Protein 2P4W (pdb70)

Nearest PDB structures (foldseek):
  2p4w-assembly1_A  TM=1.005E+00  e=2.803E-34  Pyrococcus furiosus
  2mlg-assembly1_A  TM=8.796E-01  e=6.933E-03  Fuselloviridae
  2cwe-assembly1_A  TM=3.730E-01  e=9.276E-04  Pyrococcus horikoshii OT3
  3r0a-assembly1_A  TM=5.874E-01  e=4.029E-02  Methanosarcina mazei
  4eju-assembly1_A  TM=4.516E-01  e=1.300E-02  Staphylococcus epidermidis RP62A

Secondary structure (DSSP, 8-state):
--HHHHHHHHHHHSHHHHHHHHHHHHS-EEHHHHHHHHT--HHHHHHHHHHHHHTTSEEEEE--BTTB---EEEEEPTTEEEEEEEETTEEEEEEEETTSSPP-HHHHHHHHHHSS-S-HHHHHHHHHHHHHHHHHHHHHHHHHHHHHHHHHHHHHHHHHHHHHHHHHH-HHHHHHHHHHHTTTS-HHHHHHHHTT-/--HHHHHHHHHTTSHHHHHHHHHHTTS-EEHHHHHHHHT--HHHHHHHHHHHHHTTSEEEEE---TTS---EEEEEPTTEEEEEEEETTEEEEEEEE--S----HHHHHHHHHHHS-S-HHHHHHHHHHHHHHHHHHHHHHHHHHHHHHHHHHHHHHHHHHHHHHHHHH-HHHHHHHHHHHTTTS-HHHHHHHHHHH-

Organism: Pyrococcus furiosus (strain ATCC 43587 / DSM 3638 / JCM 8422 / Vc1) (NCBI:txid186497)

CATH classification: 1.10.10.10 (+1 more: 6.10.250.680)

Radius of gyration: 24.75 Å; Cα contacts (8 Å, |Δi|>4): 502; chains: 2; bounding box: 74×46×79 Å

B-factor: mean 32.38, std 5.36, range [16.73, 78.31]

Foldseek 3Di:
DDPLLVLVCVLCVDPLLVVVQVVLVVPKAFQVRSCVVVVPDSVVSVVNVVSCVVSVFKDKDWDDDPPDDGTIIMHTPAQWDKDFDDDVVDTDMDIDGDVVDDQDVLNVVLVDLVPDPDDPVVSVVVNVVSVVVVVVVVVVVVVVVVVVVVVVVVVLVVCQVCLPVCCPPPVPVSVVVLVVPCVPPDVVSSVVSVVVD/DDPLLVLVCVLCVDVLLVVVQVVLVVHKAFLVRSCVVVVDDSVVSVVNLVSCVVNVQKDKDWDDDPPDDTTIIMHGPQQWDKDFDDDVQDTGMDIDGDPRDDDDPLNVVLVVLVPDPPDPVVSVVVNVVSVVVVVVVVVVVVVVVVVVVVVVVVVLRCCLVCLAVCLPPPVPVSVVVLVVPCVPPPVVSSSRRVVPRD

Structure (mmCIF, N/CA/C/O backbone):
data_2P4W
#
_entry.id   2P4W
#
_cell.length_a   52.389
_cell.length_b   82.854
_cell.length_c   114.492
_cell.angle_alpha   90.00
_cell.angle_beta   90.00
_cell.angle_gamma   90.00
#
_symmetry.space_group_name_H-M   'P 21 21 2'
#
loop_
_entity.id
_entity.type
_entity.pdbx_description
1 polymer 'Transcriptional regulatory protein arsR family'
2 non-polymer 'SULFATE ION'
3 water water
#
loop_
_atom_site.group_PDB
_atom_site.id
_atom_site.type_symbol
_atom_site.label_atom_id
_atom_site.label_alt_id
_atom_site.label_comp_id
_atom_site.label_asym_id
_atom_site.label_entity_id
_atom_site.label_seq_id
_atom_site.pdbx_PDB_ins_code
_atom_site.Cartn_x
_atom_site.Cartn_y
_atom_site.Cartn_z
_atom_site.occupancy
_atom_site.B_iso_or_equiv
_atom_site.auth_seq_id
_atom_site.auth_comp_id
_atom_site.auth_asym_id
_atom_site.auth_atom_id
_atom_site.pdbx_PDB_model_num
ATOM 1 N N . MET A 1 1 ? 0.740 29.542 16.695 1.00 35.09 1 MET A N 1
ATOM 2 C CA . MET A 1 1 ? 0.200 29.212 18.052 1.00 35.88 1 MET A CA 1
ATOM 3 C C . MET A 1 1 ? -1.321 29.150 18.004 1.00 35.08 1 MET A C 1
ATOM 4 O O . MET A 1 1 ? -1.941 29.913 17.260 1.00 35.25 1 MET A O 1
ATOM 9 N N . GLY A 1 2 ? -1.927 28.264 18.790 1.00 34.23 2 GLY A N 1
ATOM 10 C CA . GLY A 1 2 ? -3.373 28.167 18.787 1.00 34.12 2 GLY A CA 1
ATOM 11 C C . GLY A 1 2 ? -4.082 29.422 19.315 1.00 34.60 2 GLY A C 1
ATOM 12 O O . GLY A 1 2 ? -3.608 30.114 20.208 1.00 34.95 2 GLY A O 1
ATOM 13 N N . GLU A 1 3 ? -5.225 29.713 18.719 1.00 34.59 3 GLU A N 1
ATOM 14 C CA . GLU A 1 3 ? -6.312 30.486 19.329 1.00 34.34 3 GLU A CA 1
ATOM 15 C C . GLU A 1 3 ? -6.504 30.300 20.853 1.00 33.08 3 GLU A C 1
ATOM 16 O O . GLU A 1 3 ? -6.346 31.223 21.658 1.00 32.61 3 GLU A O 1
ATOM 22 N N . GLU A 1 4 ? -6.891 29.077 21.192 1.00 32.06 4 GLU A N 1
ATOM 23 C CA . GLU A 1 4 ? -7.244 28.630 22.512 1.00 31.27 4 GLU A CA 1
ATOM 24 C C . GLU A 1 4 ? -6.057 28.752 23.457 1.00 29.29 4 GLU A C 1
ATOM 25 O O . GLU A 1 4 ? -6.200 29.313 24.523 1.00 29.92 4 GLU A O 1
ATOM 31 N N . LEU A 1 5 ? -4.884 28.264 23.081 1.00 27.99 5 LEU A N 1
ATOM 32 C CA . LEU A 1 5 ? -3.729 28.338 23.992 1.00 27.01 5 LEU A CA 1
ATOM 33 C C . LEU A 1 5 ? -3.496 29.747 24.370 1.00 27.42 5 LEU A C 1
ATOM 34 O O . LEU A 1 5 ? -3.275 30.106 25.531 1.00 27.47 5 LEU A O 1
ATOM 39 N N . ASN A 1 6 ? -3.527 30.567 23.347 1.00 28.22 6 ASN A N 1
ATOM 40 C CA . ASN A 1 6 ? -3.291 31.949 23.531 1.00 28.90 6 ASN A CA 1
ATOM 41 C C . ASN A 1 6 ? -4.258 32.676 24.435 1.00 29.24 6 ASN A C 1
ATOM 42 O O . ASN A 1 6 ? -3.818 33.370 25.315 1.00 29.41 6 ASN A O 1
ATOM 47 N N . ARG A 1 7 ? -5.563 32.526 24.239 1.00 30.19 7 ARG A N 1
ATOM 48 C CA . ARG A 1 7 ? -6.516 33.156 25.171 1.00 31.99 7 ARG A CA 1
ATOM 49 C C . ARG A 1 7 ? -6.262 32.636 26.577 1.00 31.19 7 ARG A C 1
ATOM 50 O O . ARG A 1 7 ? -6.080 33.420 27.520 1.00 31.03 7 ARG A O 1
ATOM 58 N N . LEU A 1 8 ? -6.189 31.308 26.678 1.00 31.15 8 LEU A N 1
ATOM 59 C CA . LEU A 1 8 ? -6.002 30.607 27.936 1.00 31.21 8 LEU A CA 1
ATOM 60 C C . LEU A 1 8 ? -4.876 31.137 28.743 1.00 30.61 8 LEU A C 1
ATOM 61 O O . LEU A 1 8 ? -5.072 31.467 29.882 1.00 32.91 8 LEU A O 1
ATOM 66 N N . LEU A 1 9 ? -3.702 31.252 28.181 1.00 29.54 9 LEU A N 1
ATOM 67 C CA . LEU A 1 9 ? -2.623 31.726 29.002 1.00 29.18 9 LEU A CA 1
ATOM 68 C C . LEU A 1 9 ? -2.702 33.221 29.339 1.00 30.65 9 LEU A C 1
ATOM 69 O O . LEU A 1 9 ? -2.062 33.691 30.312 1.00 31.00 9 LEU A O 1
ATOM 74 N N . ASP A 1 10 ? -3.470 33.993 28.573 1.00 30.97 10 ASP A N 1
ATOM 75 C CA . ASP A 1 10 ? -3.655 35.385 28.941 1.00 31.84 10 ASP A CA 1
ATOM 76 C C . ASP A 1 10 ? -4.573 35.368 30.164 1.00 31.65 10 ASP A C 1
ATOM 77 O O . ASP A 1 10 ? -4.350 36.075 31.159 1.00 30.65 10 ASP A O 1
ATOM 82 N N . VAL A 1 11 ? -5.589 34.510 30.112 1.00 31.71 11 VAL A N 1
ATOM 83 C CA . VAL A 1 11 ? -6.505 34.446 31.221 1.00 31.36 11 VAL A CA 1
ATOM 84 C C . VAL A 1 11 ? -5.734 34.005 32.480 1.00 31.48 11 VAL A C 1
ATOM 85 O O . VAL A 1 11 ? -5.820 34.614 33.521 1.00 31.80 11 VAL A O 1
ATOM 89 N N . LEU A 1 12 ? -4.928 32.981 32.379 1.00 30.81 12 LEU A N 1
ATOM 90 C CA . LEU A 1 12 ? -4.249 32.530 33.563 1.00 30.82 12 LEU A CA 1
ATOM 91 C C . LEU A 1 12 ? -3.028 33.360 33.969 1.00 30.74 12 LEU A C 1
ATOM 92 O O . LEU A 1 12 ? -2.391 33.047 34.973 1.00 30.14 12 LEU A O 1
ATOM 97 N N . GLY A 1 13 ? -2.625 34.332 33.152 1.00 30.50 13 GLY A N 1
ATOM 98 C CA . GLY A 1 13 ? -1.358 35.054 33.397 1.00 30.52 13 GLY A CA 1
ATOM 99 C C . GLY A 1 13 ? -1.516 36.155 34.440 1.00 31.15 13 GLY A C 1
ATOM 100 O O . GLY A 1 13 ? -0.536 36.665 34.995 1.00 31.02 13 GLY A O 1
ATOM 101 N N . ASN A 1 14 ? -2.770 36.523 34.689 1.00 31.98 14 ASN A N 1
ATOM 102 C CA . ASN A 1 14 ? -3.145 37.452 35.724 1.00 32.04 14 ASN A CA 1
ATOM 103 C C . ASN A 1 14 ? -3.238 36.740 37.086 1.00 32.53 14 ASN A C 1
ATOM 104 O O . ASN A 1 14 ? -4.076 35.821 37.276 1.00 32.56 14 ASN A O 1
ATOM 109 N N . GLU A 1 15 ? -2.373 37.182 38.015 1.00 32.50 15 GLU A N 1
ATOM 110 C CA . GLU A 1 15 ? -2.206 36.549 39.315 1.00 33.49 15 GLU A CA 1
ATOM 111 C C . GLU A 1 15 ? -3.545 36.474 40.051 1.00 32.99 15 GLU A C 1
ATOM 112 O O . GLU A 1 15 ? -3.866 35.441 40.688 1.00 34.21 15 GLU A O 1
ATOM 118 N N . THR A 1 16 ? -4.361 37.505 39.935 1.00 31.37 16 THR A N 1
ATOM 119 C CA . THR A 1 16 ? -5.615 37.456 40.654 1.00 31.02 16 THR A CA 1
ATOM 120 C C . THR A 1 16 ? -6.524 36.427 40.067 1.00 31.96 16 THR A C 1
ATOM 121 O O . THR A 1 16 ? -7.280 35.792 40.823 1.00 32.55 16 THR A O 1
ATOM 125 N N . ARG A 1 17 ? -6.467 36.230 38.747 1.00 32.15 17 ARG A N 1
ATOM 126 C CA . ARG A 1 17 ? -7.353 35.211 38.178 1.00 32.50 17 ARG A CA 1
ATOM 127 C C . ARG A 1 17 ? -6.863 33.864 38.666 1.00 33.20 17 ARG A C 1
ATOM 128 O O . ARG A 1 17 ? -7.667 33.038 39.107 1.00 34.05 17 ARG A O 1
ATOM 136 N N . ARG A 1 18 ? -5.546 33.659 38.620 1.00 33.68 18 ARG A N 1
ATOM 137 C CA . ARG A 1 18 ? -5.009 32.389 39.060 1.00 33.85 18 ARG A CA 1
ATOM 138 C C . ARG A 1 18 ? -5.477 32.233 40.493 1.00 34.02 18 ARG A C 1
ATOM 139 O O . ARG A 1 18 ? -6.074 31.224 40.831 1.00 35.01 18 ARG A O 1
ATOM 147 N N . ARG A 1 19 ? -5.202 33.198 41.361 1.00 33.33 19 ARG A N 1
ATOM 148 C CA . ARG A 1 19 ? -5.552 32.950 42.754 1.00 33.27 19 ARG A CA 1
ATOM 149 C C . ARG A 1 19 ? -7.014 32.542 42.897 1.00 32.93 19 ARG A C 1
ATOM 150 O O . ARG A 1 19 ? -7.327 31.660 43.695 1.00 33.91 19 ARG A O 1
ATOM 158 N N . ILE A 1 20 ? -7.894 33.114 42.082 1.00 32.31 20 ILE A N 1
ATOM 159 C CA . ILE A 1 20 ? -9.312 32.843 42.204 1.00 32.08 20 ILE A CA 1
ATOM 160 C C . ILE A 1 20 ? -9.514 31.385 41.838 1.00 33.04 20 ILE A C 1
ATOM 161 O O . ILE A 1 20 ? -10.315 30.678 42.497 1.00 34.50 20 ILE A O 1
ATOM 166 N N . LEU A 1 21 ? -8.813 30.923 40.810 1.00 32.62 21 LEU A N 1
ATOM 167 C CA . LEU A 1 21 ? -8.956 29.511 40.433 1.00 32.93 21 LEU A CA 1
ATOM 168 C C . LEU A 1 21 ? -8.464 28.567 41.502 1.00 32.78 21 LEU A C 1
ATOM 169 O O . LEU A 1 21 ? -9.080 27.534 41.716 1.00 33.28 21 LEU A O 1
ATOM 174 N N . PHE A 1 22 ? -7.368 28.877 42.184 1.00 32.73 22 PHE A N 1
ATOM 175 C CA . PHE A 1 22 ? -6.953 27.968 43.259 1.00 31.96 22 PHE A CA 1
ATOM 176 C C . PHE A 1 22 ? -8.078 27.780 44.314 1.00 31.98 22 PHE A C 1
ATOM 177 O O . PHE A 1 22 ? -8.413 26.664 44.684 1.00 32.34 22 PHE A O 1
ATOM 185 N N . LEU A 1 23 ? -8.634 28.889 44.788 1.00 31.55 23 LEU A N 1
ATOM 186 C CA . LEU A 1 23 ? -9.669 28.870 45.790 1.00 31.23 23 LEU A CA 1
ATOM 187 C C . LEU A 1 23 ? -10.878 28.031 45.399 1.00 30.89 23 LEU A C 1
ATOM 188 O O . LEU A 1 23 ? -11.327 27.201 46.192 1.00 31.40 23 LEU A O 1
ATOM 193 N N . LEU A 1 24 ? -11.408 28.253 44.195 1.00 30.17 24 LEU A N 1
ATOM 194 C CA . LEU A 1 24 ? -12.517 27.434 43.636 1.00 29.62 24 LEU A CA 1
ATOM 195 C C . LEU A 1 24 ? -12.271 25.886 43.663 1.00 29.38 24 LEU A C 1
ATOM 196 O O . LEU A 1 24 ? -13.227 25.085 43.693 1.00 29.03 24 LEU A O 1
ATOM 201 N N . THR A 1 25 ? -10.989 25.515 43.680 1.00 28.92 25 THR A N 1
ATOM 202 C CA . THR A 1 25 ? -10.472 24.144 43.815 1.00 29.74 25 THR A CA 1
ATOM 203 C C . THR A 1 25 ? -10.902 23.532 45.142 1.00 30.67 25 THR A C 1
ATOM 204 O O . THR A 1 25 ? -11.156 22.318 45.235 1.00 30.83 25 THR A O 1
ATOM 208 N N . LYS A 1 26 ? -10.999 24.383 46.172 1.00 30.89 26 LYS A N 1
ATOM 209 C CA . LYS A 1 26 ? -11.274 23.921 47.529 1.00 31.13 26 LYS A CA 1
ATOM 210 C C . LYS A 1 26 ? -12.767 23.747 47.723 1.00 30.63 26 LYS A C 1
ATOM 211 O O . LYS A 1 26 ? -13.216 22.746 48.290 1.00 29.97 26 LYS A O 1
ATOM 217 N N . ARG A 1 27 ? -13.518 24.722 47.211 1.00 29.96 27 ARG A N 1
ATOM 218 C CA . ARG A 1 27 ? -14.961 24.799 47.393 1.00 29.76 27 ARG A CA 1
ATOM 219 C C . ARG A 1 27 ? -15.537 25.951 46.574 1.00 29.66 27 ARG A C 1
ATOM 220 O O . ARG A 1 27 ? -14.809 26.810 46.128 1.00 30.68 27 ARG A O 1
ATOM 228 N N . PRO A 1 28 ? -16.847 25.972 46.363 1.00 29.21 28 PRO A N 1
ATOM 229 C CA . PRO A 1 28 ? -17.375 27.125 45.644 1.00 29.19 28 PRO A CA 1
ATOM 230 C C . PRO A 1 28 ? -17.349 28.364 46.539 1.00 28.99 28 PRO A C 1
ATOM 231 O O . PRO A 1 28 ? -17.487 28.231 47.735 1.00 30.12 28 PRO A O 1
ATOM 235 N N . TYR A 1 29 ? -17.150 29.547 45.974 1.00 28.38 29 TYR A N 1
ATOM 236 C CA . TYR A 1 29 ? -17.122 30.775 46.758 1.00 28.53 29 TYR A CA 1
ATOM 237 C C . TYR A 1 29 ? -18.185 31.720 46.278 1.00 29.16 29 TYR A C 1
ATOM 238 O O . TYR A 1 29 ? -18.518 31.683 45.102 1.00 30.02 29 TYR A O 1
ATOM 247 N N . PHE A 1 30 ? -18.714 32.536 47.191 1.00 29.11 30 PHE A N 1
ATOM 248 C CA . PHE A 1 30 ? -19.536 33.708 46.867 1.00 29.74 30 PHE A CA 1
ATOM 249 C C . PHE A 1 30 ? -18.508 34.819 46.684 1.00 30.46 30 PHE A C 1
ATOM 250 O O . PHE A 1 30 ? -17.405 34.721 47.210 1.00 31.61 30 PHE A O 1
ATOM 258 N N . VAL A 1 31 ? -18.846 35.860 45.941 1.00 30.66 31 VAL A N 1
ATOM 259 C CA . VAL A 1 31 ? -17.928 36.961 45.664 1.00 30.97 31 VAL A CA 1
ATOM 260 C C . VAL A 1 31 ? -17.310 37.653 46.882 1.00 31.27 31 VAL A C 1
ATOM 261 O O . VAL A 1 31 ? -16.106 37.944 46.873 1.00 31.23 31 VAL A O 1
ATOM 265 N N . SER A 1 32 ? -18.126 37.977 47.897 1.00 31.36 32 SER A N 1
ATOM 266 C CA . SER A 1 32 ? -17.578 38.623 49.082 1.00 31.28 32 SER A CA 1
ATOM 267 C C . SER A 1 32 ? -16.468 37.772 49.713 1.00 31.23 32 SER A C 1
ATOM 268 O O . SER A 1 32 ? -15.422 38.300 50.062 1.00 30.91 32 SER A O 1
ATOM 271 N N . GLU A 1 33 ? -16.700 36.464 49.841 1.00 31.03 33 GLU A N 1
ATOM 272 C CA . GLU A 1 33 ? -15.688 35.541 50.367 1.00 31.51 33 GLU A CA 1
ATOM 273 C C . GLU A 1 33 ? -14.328 35.698 49.642 1.00 31.39 33 GLU A C 1
ATOM 274 O O . GLU A 1 33 ? -13.292 35.856 50.290 1.00 31.96 33 GLU A O 1
ATOM 280 N N . LEU A 1 34 ? -14.337 35.682 48.313 1.00 31.29 34 LEU A N 1
ATOM 281 C CA . LEU A 1 34 ? -13.122 35.884 47.498 1.00 31.45 34 LEU A CA 1
ATOM 282 C C . LEU A 1 34 ? -12.486 37.246 47.729 1.00 31.81 34 LEU A C 1
ATOM 283 O O . LEU A 1 34 ? -11.265 37.380 47.917 1.00 32.17 34 LEU A O 1
ATOM 288 N N . SER A 1 35 ? -13.310 38.280 47.705 1.00 32.09 35 SER A N 1
ATOM 289 C CA . SER A 1 35 ? -12.777 39.615 47.917 1.00 32.58 35 SER A CA 1
ATOM 290 C C . SER A 1 35 ? -11.925 39.679 49.207 1.00 33.06 35 SER A C 1
ATOM 291 O O . SER A 1 35 ? -10.797 40.166 49.179 1.00 33.08 35 SER A O 1
ATOM 294 N N . ARG A 1 36 ? -12.494 39.164 50.305 1.00 33.07 36 ARG A N 1
ATOM 295 C CA . ARG A 1 36 ? -11.937 39.242 51.639 1.00 33.85 36 ARG A CA 1
ATOM 296 C C . ARG A 1 36 ? -10.666 38.428 51.692 1.00 33.30 36 ARG A C 1
ATOM 297 O O . ARG A 1 36 ? -9.617 38.961 51.986 1.00 32.89 36 ARG A O 1
ATOM 305 N N . GLU A 1 37 ? -10.766 37.140 51.381 1.00 33.68 37 GLU A N 1
ATOM 306 C CA . GLU A 1 37 ? -9.598 36.264 51.396 1.00 34.21 37 GLU A CA 1
ATOM 307 C C . GLU A 1 37 ? -8.435 36.716 50.520 1.00 33.32 37 GLU A C 1
ATOM 308 O O . GLU A 1 37 ? -7.275 36.556 50.923 1.00 32.36 37 GLU A O 1
ATOM 314 N N . LEU A 1 38 ? -8.734 37.270 49.343 1.00 32.77 38 LEU A N 1
ATOM 315 C CA . LEU A 1 38 ? -7.696 37.830 48.481 1.00 32.77 38 LEU A CA 1
ATOM 316 C C . LEU A 1 38 ? -7.454 39.304 48.758 1.00 33.33 38 LEU A C 1
ATOM 317 O O . LEU A 1 38 ? -6.472 39.860 48.266 1.00 34.15 38 LEU A O 1
ATOM 322 N N . GLY A 1 39 ? -8.332 39.942 49.534 1.00 33.18 39 GLY A N 1
ATOM 323 C CA . GLY A 1 39 ? -8.275 41.400 49.750 1.00 33.14 39 GLY A CA 1
ATOM 324 C C . GLY A 1 39 ? -8.121 42.185 48.455 1.00 33.38 39 GLY A C 1
ATOM 325 O O . GLY A 1 39 ? -7.139 42.936 48.286 1.00 33.52 39 GLY A O 1
ATOM 326 N N . VAL A 1 40 ? -9.066 42.005 47.524 1.00 33.11 40 VAL A N 1
ATOM 327 C CA . VAL A 1 40 ? -8.966 42.690 46.225 1.00 32.98 40 VAL A CA 1
ATOM 328 C C . VAL A 1 40 ? -10.073 43.726 45.965 1.00 32.85 40 VAL A C 1
ATOM 329 O O . VAL A 1 40 ? -9.808 44.872 45.580 1.00 33.25 40 VAL A O 1
ATOM 333 N N . GLY A 1 41 ? -11.311 43.358 46.232 1.00 32.65 41 GLY A N 1
ATOM 334 C CA . GLY A 1 41 ? -12.387 44.337 46.087 1.00 31.64 41 GLY A CA 1
ATOM 335 C C . GLY A 1 41 ? -13.354 43.705 45.146 1.00 31.47 41 GLY A C 1
ATOM 336 O O . GLY A 1 41 ? -12.961 43.127 44.126 1.00 31.41 41 GLY A O 1
ATOM 337 N N . GLN A 1 42 ? -14.608 43.750 45.534 1.00 31.19 42 GLN A N 1
ATOM 338 C CA . GLN A 1 42 ? -15.659 43.108 44.796 1.00 32.11 42 GLN A CA 1
ATOM 339 C C . GLN A 1 42 ? -15.817 43.604 43.336 1.00 32.39 42 GLN A C 1
ATOM 340 O O . GLN A 1 42 ? -16.316 42.886 42.469 1.00 32.90 42 GLN A O 1
ATOM 346 N N . LYS A 1 43 ? -15.347 44.809 43.071 1.00 32.13 43 LYS A N 1
ATOM 347 C CA . LYS A 1 43 ? -15.323 45.371 41.731 1.00 32.69 43 LYS A CA 1
ATOM 348 C C . LYS A 1 43 ? -14.470 44.509 40.785 1.00 32.70 43 LYS A C 1
ATOM 349 O O . LYS A 1 43 ? -14.946 43.969 39.789 1.00 32.76 43 LYS A O 1
ATOM 355 N N . ALA A 1 44 ? -13.206 44.371 41.150 1.00 32.33 44 ALA A N 1
ATOM 356 C CA . ALA A 1 44 ? -12.228 43.674 40.373 1.00 31.92 44 ALA A CA 1
ATOM 357 C C . ALA A 1 44 ? -12.542 42.184 40.302 1.00 32.37 44 ALA A C 1
ATOM 358 O O . ALA A 1 44 ? -12.409 41.556 39.239 1.00 32.68 44 ALA A O 1
ATOM 360 N N . VAL A 1 45 ? -12.971 41.617 41.426 1.00 32.16 45 VAL A N 1
ATOM 361 C CA . VAL A 1 45 ? -13.222 40.181 41.485 1.00 31.37 45 VAL A CA 1
ATOM 362 C C . VAL A 1 45 ? -14.308 39.829 40.479 1.00 31.21 45 VAL A C 1
ATOM 363 O O . VAL A 1 45 ? -14.063 39.040 39.559 1.00 30.98 45 VAL A O 1
ATOM 367 N N . LEU A 1 46 ? -15.474 40.455 40.614 1.00 31.02 46 LEU A N 1
ATOM 368 C CA . LEU A 1 46 ? -16.573 40.197 39.690 1.00 31.32 46 LEU A CA 1
ATOM 369 C C . LEU A 1 46 ? -16.145 40.303 38.227 1.00 31.32 46 LEU A C 1
ATOM 370 O O . LEU A 1 46 ? -16.665 39.583 37.380 1.00 31.57 46 LEU A O 1
ATOM 375 N N . GLU A 1 47 ? -15.182 41.177 37.953 1.00 31.11 47 GLU A N 1
ATOM 376 C CA . GLU A 1 47 ? -14.629 41.348 36.610 1.00 31.44 47 GLU A CA 1
ATOM 377 C C . GLU A 1 47 ? -13.700 40.199 36.210 1.00 31.33 47 GLU A C 1
ATOM 378 O O . GLU A 1 47 ? -13.771 39.735 35.093 1.00 32.25 47 GLU A O 1
ATOM 384 N N . HIS A 1 48 ? -12.823 39.743 37.103 1.00 30.96 48 HIS A N 1
ATOM 385 C CA . HIS A 1 48 ? -11.987 38.569 36.830 1.00 30.73 48 HIS A CA 1
ATOM 386 C C . HIS A 1 48 ? -12.856 37.323 36.601 1.00 31.12 48 HIS A C 1
ATOM 387 O O . HIS A 1 48 ? -12.763 36.669 35.590 1.00 31.04 48 HIS A O 1
ATOM 394 N N . LEU A 1 49 ? -13.714 37.025 37.564 1.00 32.34 49 LEU A N 1
ATOM 395 C CA . LEU A 1 49 ? -14.794 36.048 37.429 1.00 32.50 49 LEU A CA 1
ATOM 396 C C . LEU A 1 49 ? -15.576 36.100 36.100 1.00 31.90 49 LEU A C 1
ATOM 397 O O . LEU A 1 49 ? -15.990 35.100 35.546 1.00 31.32 49 LEU A O 1
ATOM 402 N N . ARG A 1 50 ? -15.794 37.294 35.602 1.00 31.57 50 ARG A N 1
ATOM 403 C CA . ARG A 1 50 ? -16.414 37.422 34.319 1.00 31.73 50 ARG A CA 1
ATOM 404 C C . ARG A 1 50 ? -15.476 36.864 33.281 1.00 31.47 50 ARG A C 1
ATOM 405 O O . ARG A 1 50 ? -15.879 36.099 32.399 1.00 32.51 50 ARG A O 1
ATOM 413 N N . ILE A 1 51 ? -14.204 37.234 33.366 1.00 31.12 51 ILE A N 1
ATOM 414 C CA . ILE A 1 51 ? -13.278 36.845 32.322 1.00 29.86 51 ILE A CA 1
ATOM 415 C C . ILE A 1 51 ? -13.153 35.346 32.245 1.00 30.91 51 ILE A C 1
ATOM 416 O O . ILE A 1 51 ? -13.060 34.810 31.152 1.00 31.91 51 ILE A O 1
ATOM 421 N N . LEU A 1 52 ? -13.198 34.681 33.405 1.00 32.07 52 LEU A N 1
ATOM 422 C CA . LEU A 1 52 ? -13.026 33.210 33.542 1.00 32.16 52 LEU A CA 1
ATOM 423 C C . LEU A 1 52 ? -14.254 32.441 33.068 1.00 32.10 52 LEU A C 1
ATOM 424 O O . LEU A 1 52 ? -14.153 31.292 32.597 1.00 32.38 52 LEU A O 1
ATOM 429 N N . GLU A 1 53 ? -15.426 33.046 33.254 1.00 30.73 53 GLU A N 1
ATOM 430 C CA . GLU A 1 53 ? -16.663 32.430 32.781 1.00 31.71 53 GLU A CA 1
ATOM 431 C C . GLU A 1 53 ? -16.649 32.444 31.274 1.00 31.02 53 GLU A C 1
ATOM 432 O O . GLU A 1 53 ? -17.107 31.505 30.633 1.00 30.31 53 GLU A O 1
ATOM 438 N N . GLU A 1 54 ? -16.105 33.519 30.712 1.00 31.39 54 GLU A N 1
ATOM 439 C CA . GLU A 1 54 ? -16.065 33.681 29.262 1.00 31.83 54 GLU A CA 1
ATOM 440 C C . GLU A 1 54 ? -15.052 32.784 28.595 1.00 30.66 54 GLU A C 1
ATOM 441 O O . GLU A 1 54 ? -15.230 32.389 27.451 1.00 30.99 54 GLU A O 1
ATOM 447 N N . ALA A 1 55 ? -13.955 32.528 29.285 1.00 29.85 55 ALA A N 1
ATOM 448 C CA . ALA A 1 55 ? -13.003 31.538 28.831 1.00 29.26 55 ALA A CA 1
ATOM 449 C C . ALA A 1 55 ? -13.443 30.121 29.216 1.00 28.97 55 ALA A C 1
ATOM 450 O O . ALA A 1 55 ? -12.657 29.205 29.137 1.00 29.53 55 ALA A O 1
ATOM 452 N N . GLY A 1 56 ? -14.687 29.944 29.651 1.00 28.73 56 GLY A N 1
ATOM 453 C CA . GLY A 1 56 ? -15.238 28.600 29.849 1.00 28.20 56 GLY A CA 1
ATOM 454 C C . GLY A 1 56 ? -14.667 27.816 31.034 1.00 28.35 56 GLY A C 1
ATOM 455 O O . GLY A 1 56 ? -14.810 26.591 31.109 1.00 28.97 56 GLY A O 1
ATOM 456 N N . LEU A 1 57 ? -14.028 28.509 31.976 1.00 28.05 57 LEU A N 1
ATOM 457 C CA . LEU A 1 57 ? -13.329 27.823 33.058 1.00 26.79 57 LEU A CA 1
ATOM 458 C C . LEU A 1 57 ? -14.158 27.664 34.284 1.00 27.75 57 LEU A C 1
ATOM 459 O O . LEU A 1 57 ? -14.002 26.709 35.010 1.00 29.73 57 LEU A O 1
ATOM 464 N N . ILE A 1 58 ? -15.034 28.612 34.559 1.00 28.43 58 ILE A N 1
ATOM 465 C CA . ILE A 1 58 ? -15.838 28.505 35.742 1.00 28.34 58 ILE A CA 1
ATOM 466 C C . ILE A 1 58 ? -17.313 28.606 35.372 1.00 29.35 58 ILE A C 1
ATOM 467 O O . ILE A 1 58 ? -17.651 29.008 34.249 1.00 29.32 58 ILE A O 1
ATOM 472 N N . GLU A 1 59 ? -18.184 28.231 36.308 1.00 29.29 59 GLU A N 1
ATOM 473 C CA . GLU A 1 59 ? -19.608 28.556 36.168 1.00 29.96 59 GLU A CA 1
ATOM 474 C C . GLU A 1 59 ? -20.207 29.187 37.460 1.00 29.27 59 GLU A C 1
ATOM 475 O O . GLU A 1 59 ? -19.588 29.168 38.500 1.00 29.13 59 GLU A O 1
ATOM 481 N N . SER A 1 60 ? -21.402 29.764 37.367 1.00 29.71 60 SER A N 1
ATOM 482 C CA . SER A 1 60 ? -22.055 30.389 38.516 1.00 29.50 60 SER A CA 1
ATOM 483 C C . SER A 1 60 ? -23.399 29.749 38.655 1.00 29.60 60 SER A C 1
ATOM 484 O O . SER A 1 60 ? -23.979 29.340 37.681 1.00 30.70 60 SER A O 1
ATOM 487 N N . ARG A 1 61 ? -23.864 29.598 39.880 1.00 29.87 61 ARG A N 1
ATOM 488 C CA . ARG A 1 61 ? -25.233 29.154 40.154 1.00 30.03 61 ARG A CA 1
ATOM 489 C C . ARG A 1 61 ? -25.859 30.167 41.102 1.00 29.42 61 ARG A C 1
ATOM 490 O O . ARG A 1 61 ? -25.151 30.847 41.842 1.00 28.64 61 ARG A O 1
ATOM 498 N N . VAL A 1 62 ? -27.186 30.284 41.051 1.00 29.51 62 VAL A N 1
ATOM 499 C CA . VAL A 1 62 ? -27.893 31.166 41.958 1.00 29.61 62 VAL A CA 1
ATOM 500 C C . VAL A 1 62 ? -28.558 30.315 43.030 1.00 29.66 62 VAL A C 1
ATOM 501 O O . VAL A 1 62 ? -29.219 29.337 42.711 1.00 29.47 62 VAL A O 1
ATOM 505 N N . GLU A 1 63 ? -28.340 30.658 44.297 1.00 29.99 63 GLU A N 1
ATOM 506 C CA . GLU A 1 63 ? -29.083 30.033 45.397 1.00 30.49 63 GLU A CA 1
ATOM 507 C C . GLU A 1 63 ? -29.876 31.148 46.034 1.00 30.73 63 GLU A C 1
ATOM 508 O O . GLU A 1 63 ? -29.272 32.104 46.504 1.00 31.38 63 GLU A O 1
ATOM 514 N N . LYS A 1 64 ? -31.205 31.054 46.008 1.00 30.73 64 LYS A N 1
ATOM 515 C CA . LYS A 1 64 ? -32.072 32.021 46.698 1.00 31.13 64 LYS A CA 1
ATOM 516 C C . LYS A 1 64 ? -32.499 31.447 48.043 1.00 31.16 64 LYS A C 1
ATOM 517 O O . LYS A 1 64 ? -32.422 30.245 48.259 1.00 31.35 64 LYS A O 1
ATOM 523 N N . ILE A 1 65 ? -32.947 32.313 48.943 1.00 31.22 65 ILE A N 1
ATOM 524 C CA . ILE A 1 65 ? -33.675 31.888 50.150 1.00 31.31 65 ILE A CA 1
ATOM 525 C C . ILE A 1 65 ? -34.629 32.996 50.629 1.00 31.17 65 ILE A C 1
ATOM 526 O O . ILE A 1 65 ? -34.208 34.135 50.803 1.00 31.09 65 ILE A O 1
ATOM 531 N N . PRO A 1 66 ? -35.923 32.673 50.803 1.00 31.21 66 PRO A N 1
ATOM 532 C CA . PRO A 1 66 ? -36.903 33.739 51.066 1.00 31.66 66 PRO A CA 1
ATOM 533 C C . PRO A 1 66 ? -36.358 35.031 51.734 1.00 31.96 66 PRO A C 1
ATOM 534 O O . PRO A 1 66 ? -35.422 34.977 52.553 1.00 31.78 66 PRO A O 1
ATOM 538 N N . ARG A 1 67 ? -36.946 36.178 51.361 1.00 32.33 67 ARG A N 1
ATOM 539 C CA . ARG A 1 67 ? -36.659 37.489 51.995 1.00 32.20 67 ARG A CA 1
ATOM 540 C C . ARG A 1 67 ? -35.207 37.961 51.790 1.00 32.05 67 ARG A C 1
ATOM 541 O O . ARG A 1 67 ? -34.767 38.946 52.393 1.00 32.32 67 ARG A O 1
ATOM 549 N N . GLY A 1 68 ? -34.477 37.256 50.938 1.00 31.63 68 GLY A N 1
ATOM 550 C CA . GLY A 1 68 ? -33.069 37.565 50.678 1.00 31.74 68 GLY A CA 1
ATOM 551 C C . GLY A 1 68 ? -32.686 37.571 49.197 1.00 31.34 68 GLY A C 1
ATOM 552 O O . GLY A 1 68 ? -33.254 36.840 48.364 1.00 30.63 68 GLY A O 1
ATOM 553 N N . ARG A 1 69 ? -31.709 38.410 48.884 1.00 31.44 69 ARG A N 1
ATOM 554 C CA . ARG A 1 69 ? -31.294 38.649 47.513 1.00 32.25 69 ARG A CA 1
ATOM 555 C C . ARG A 1 69 ? -30.894 37.373 46.746 1.00 32.59 69 ARG A C 1
ATOM 556 O O . ARG A 1 69 ? -30.921 36.271 47.307 1.00 32.52 69 ARG A O 1
ATOM 564 N N . PRO A 1 70 ? -30.513 37.504 45.455 1.00 32.93 70 PRO A N 1
ATOM 565 C CA . PRO A 1 70 ? -30.304 36.233 44.764 1.00 32.65 70 PRO A CA 1
ATOM 566 C C . PRO A 1 70 ? -29.011 35.531 45.156 1.00 32.35 70 PRO A C 1
ATOM 567 O O . PRO A 1 70 ? -29.033 34.319 45.317 1.00 32.32 70 PRO A O 1
ATOM 571 N N . ARG A 1 71 ? -27.919 36.274 45.349 1.00 32.28 71 ARG A N 1
ATOM 572 C CA . ARG A 1 71 ? -26.597 35.691 45.724 1.00 31.78 71 ARG A CA 1
ATOM 573 C C . ARG A 1 71 ? -26.186 34.492 44.859 1.00 31.59 71 ARG A C 1
ATOM 574 O O . ARG A 1 71 ? -26.698 33.367 45.007 1.00 31.70 71 ARG A O 1
ATOM 582 N N . LYS A 1 72 ? -25.253 34.736 43.950 1.00 31.08 72 LYS A N 1
ATOM 583 C CA . LYS A 1 72 ? -24.772 33.679 43.103 1.00 30.80 72 LYS A CA 1
ATOM 584 C C . LYS A 1 72 ? -23.331 33.266 43.515 1.00 30.16 72 LYS A C 1
ATOM 585 O O . LYS A 1 72 ? -22.546 34.085 44.027 1.00 30.11 72 LYS A O 1
ATOM 591 N N . TYR A 1 73 ? -23.018 31.987 43.347 1.00 29.13 73 TYR A N 1
ATOM 592 C CA . TYR A 1 73 ? -21.733 31.459 43.782 1.00 28.66 73 TYR A CA 1
ATOM 593 C C . TYR A 1 73 ? -20.996 30.782 42.630 1.00 28.91 73 TYR A C 1
ATOM 594 O O . TYR A 1 73 ? -21.609 30.355 41.636 1.00 28.41 73 TYR A O 1
ATOM 603 N N . TYR A 1 74 ? -19.677 30.674 42.764 1.00 29.02 74 TYR A N 1
ATOM 604 C CA . TYR A 1 74 ? -18.852 30.382 41.618 1.00 29.12 74 TYR A CA 1
ATOM 605 C C . TYR A 1 74 ? -18.123 29.085 41.818 1.00 29.79 74 TYR A C 1
ATOM 606 O O . TYR A 1 74 ? -17.864 28.719 42.947 1.00 31.00 74 TYR A O 1
ATOM 615 N N . MET A 1 75 ? -17.806 28.374 40.744 1.00 29.54 75 MET A N 1
ATOM 616 C CA . MET A 1 75 ? -17.132 27.085 40.844 1.00 30.50 75 MET A CA 1
ATOM 617 C C . MET A 1 75 ? -16.530 26.739 39.465 1.00 28.95 75 MET A C 1
ATOM 618 O O . MET A 1 75 ? -17.035 27.216 38.434 1.00 27.63 75 MET A O 1
ATOM 623 N N . ILE A 1 76 ? -15.485 25.903 39.446 1.00 28.35 76 ILE A N 1
ATOM 624 C CA . ILE A 1 76 ? -14.866 25.473 38.208 1.00 28.03 76 ILE A CA 1
ATOM 625 C C . ILE A 1 76 ? -15.911 24.723 37.411 1.00 29.44 76 ILE A C 1
ATOM 626 O O . ILE A 1 76 ? -16.721 23.982 38.004 1.00 29.94 76 ILE A O 1
ATOM 631 N N . LYS A 1 77 ? -15.930 24.894 36.086 1.00 29.62 77 LYS A N 1
ATOM 632 C CA . LYS A 1 77 ? -16.917 24.152 35.279 1.00 30.82 77 LYS A CA 1
ATOM 633 C C . LYS A 1 77 ? -16.950 22.645 35.627 1.00 31.48 77 LYS A C 1
ATOM 634 O O . LYS A 1 77 ? -15.897 21.957 35.609 1.00 31.86 77 LYS A O 1
ATOM 640 N N . LYS A 1 78 ? -18.148 22.128 35.935 1.00 31.67 78 LYS A N 1
ATOM 641 C CA . LYS A 1 78 ? -18.311 20.698 36.249 1.00 31.44 78 LYS A CA 1
ATOM 642 C C . LYS A 1 78 ? -17.702 19.846 35.120 1.00 31.32 78 LYS A C 1
ATOM 643 O O . LYS A 1 78 ? -17.954 20.112 33.926 1.00 30.71 78 LYS A O 1
ATOM 649 N N . GLY A 1 79 ? -16.899 18.846 35.507 1.00 30.43 79 GLY A N 1
ATOM 650 C CA . GLY A 1 79 ? -16.260 17.930 34.574 1.00 29.24 79 GLY A CA 1
ATOM 651 C C . GLY A 1 79 ? -15.011 18.477 33.849 1.00 29.40 79 GLY A C 1
ATOM 652 O O . GLY A 1 79 ? -14.367 17.746 33.086 1.00 29.11 79 GLY A O 1
ATOM 653 N N . LEU A 1 80 ? -14.641 19.733 34.074 1.00 28.11 80 LEU A N 1
ATOM 654 C CA . LEU A 1 80 ? -13.560 20.287 33.261 1.00 28.33 80 LEU A CA 1
ATOM 655 C C . LEU A 1 80 ? -12.203 19.550 33.408 1.00 28.49 80 LEU A C 1
ATOM 656 O O . LEU A 1 80 ? -11.805 19.099 34.484 1.00 28.02 80 LEU A O 1
ATOM 661 N N . ARG A 1 81 ? -11.535 19.426 32.279 1.00 27.91 81 ARG A N 1
ATOM 662 C CA . ARG A 1 81 ? -10.208 18.861 32.235 1.00 28.49 81 ARG A CA 1
ATOM 663 C C . ARG A 1 81 ? -9.427 19.770 31.285 1.00 29.22 81 ARG A C 1
ATOM 664 O O . ARG A 1 81 ? -9.666 19.790 30.071 1.00 28.45 81 ARG A O 1
ATOM 672 N N . LEU A 1 82 ? -8.535 20.558 31.862 1.00 30.62 82 LEU A N 1
ATOM 673 C CA . LEU A 1 82 ? -7.702 21.442 31.083 1.00 31.59 82 LEU A CA 1
ATOM 674 C C . LEU A 1 82 ? -6.264 21.161 31.356 1.00 31.99 82 LEU A C 1
ATOM 675 O O . LEU A 1 82 ? -5.823 21.144 32.497 1.00 31.68 82 LEU A O 1
ATOM 680 N N . GLU A 1 83 ? -5.538 21.033 30.267 1.00 33.10 83 GLU A N 1
ATOM 681 C CA . GLU A 1 83 ? -4.160 20.619 30.237 1.00 34.11 83 GLU A CA 1
ATOM 682 C C . GLU A 1 83 ? -3.382 21.541 29.297 1.00 32.82 83 GLU A C 1
ATOM 683 O O . GLU A 1 83 ? -3.845 21.862 28.180 1.00 31.74 83 GLU A O 1
ATOM 689 N N . ILE A 1 84 ? -2.226 21.994 29.746 1.00 32.41 84 ILE A N 1
ATOM 690 C CA . ILE A 1 84 ? -1.363 22.817 28.899 1.00 31.91 84 ILE A CA 1
ATOM 691 C C . ILE A 1 84 ? -0.030 22.112 28.783 1.00 31.94 84 ILE A C 1
ATOM 692 O O . ILE A 1 84 ? 0.598 21.745 29.786 1.00 32.29 84 ILE A O 1
ATOM 697 N N . LEU A 1 85 ? 0.390 21.881 27.558 1.00 31.57 85 LEU A N 1
ATOM 698 C CA . LEU A 1 85 ? 1.581 21.029 27.343 1.00 31.78 85 LEU A CA 1
ATOM 699 C C . LEU A 1 85 ? 2.704 21.796 26.610 1.00 30.79 85 LEU A C 1
ATOM 700 O O . LEU A 1 85 ? 2.435 22.584 25.680 1.00 30.31 85 LEU A O 1
ATOM 705 N N . LEU A 1 86 ? 3.935 21.593 27.071 1.00 29.22 86 LEU A N 1
ATOM 706 C CA . LEU A 1 86 ? 5.121 22.095 26.413 1.00 28.88 86 LEU A CA 1
ATOM 707 C C . LEU A 1 86 ? 6.129 20.973 26.365 1.00 29.11 86 LEU A C 1
ATOM 708 O O . LEU A 1 86 ? 6.488 20.404 27.429 1.00 29.75 86 LEU A O 1
ATOM 713 N N . THR A 1 87 ? 6.627 20.658 25.176 1.00 28.58 87 THR A N 1
ATOM 714 C CA . THR A 1 87 ? 7.821 19.828 25.039 1.00 28.89 87 THR A CA 1
ATOM 715 C C . THR A 1 87 ? 8.675 20.444 23.939 1.00 28.51 87 THR A C 1
ATOM 716 O O . THR A 1 87 ? 8.270 21.402 23.345 1.00 28.63 87 THR A O 1
ATOM 720 N N . PRO A 1 88 ? 9.838 19.864 23.626 1.00 28.20 88 PRO A N 1
ATOM 721 C CA . PRO A 1 88 ? 10.635 20.402 22.487 1.00 27.91 88 PRO A CA 1
ATOM 722 C C . PRO A 1 88 ? 9.914 20.437 21.148 1.00 27.64 88 PRO A C 1
ATOM 723 O O . PRO A 1 88 ? 10.367 21.037 20.228 1.00 29.49 88 PRO A O 1
ATOM 727 N N . THR A 1 89 ? 8.783 19.808 20.988 1.00 28.40 89 THR A N 1
ATOM 728 C CA . THR A 1 89 ? 8.165 19.922 19.649 1.00 28.94 89 THR A CA 1
ATOM 729 C C . THR A 1 89 ? 6.668 20.233 19.689 1.00 29.42 89 THR A C 1
ATOM 730 O O . THR A 1 89 ? 6.034 20.289 18.658 1.00 28.53 89 THR A O 1
ATOM 734 N N . LEU A 1 90 ? 6.152 20.498 20.885 1.00 30.69 90 LEU A N 1
ATOM 735 C CA . LEU A 1 90 ? 4.744 20.703 21.131 1.00 31.47 90 LEU A CA 1
ATOM 736 C C . LEU A 1 90 ? 4.533 21.808 22.151 1.00 30.86 90 LEU A C 1
ATOM 737 O O . LEU A 1 90 ? 5.209 21.810 23.187 1.00 30.24 90 LEU A O 1
ATOM 742 N N . PHE A 1 91 ? 3.621 22.745 21.842 1.00 30.44 91 PHE A N 1
ATOM 743 C CA . PHE A 1 91 ? 3.115 23.779 22.777 1.00 29.56 91 PHE A CA 1
ATOM 744 C C . PHE A 1 91 ? 1.638 23.860 22.487 1.00 30.06 91 PHE A C 1
ATOM 745 O O . PHE A 1 91 ? 1.253 24.396 21.421 1.00 29.61 91 PHE A O 1
ATOM 753 N N . GLY A 1 92 ? 0.829 23.280 23.392 1.00 29.93 92 GLY A N 1
ATOM 754 C CA . GLY A 1 92 ? -0.593 23.165 23.177 1.00 30.50 92 GLY A CA 1
ATOM 755 C C . GLY A 1 92 ? -1.459 23.049 24.436 1.00 31.37 92 GLY A C 1
ATOM 756 O O . GLY A 1 92 ? -0.964 22.888 25.575 1.00 30.87 92 GLY A O 1
ATOM 757 N N . SER A 1 93 ? -2.773 23.108 24.226 1.00 30.89 93 SER A N 1
ATOM 758 C CA . SER A 1 93 ? -3.700 22.882 25.297 1.00 31.47 93 SER A CA 1
ATOM 759 C C . SER A 1 93 ? -4.798 21.971 24.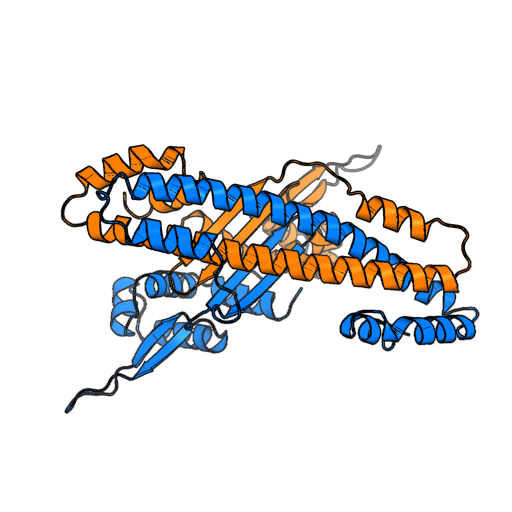828 1.00 31.67 93 SER A C 1
ATOM 760 O O . SER A 1 93 ? -5.049 21.899 23.638 1.00 32.73 93 SER A O 1
ATOM 763 N N . GLU A 1 94 ? -5.465 21.295 25.762 1.00 31.80 94 GLU A N 1
ATOM 764 C CA . GLU A 1 94 ? -6.621 20.419 25.485 1.00 31.66 94 GLU A CA 1
ATOM 765 C C . GLU A 1 94 ? -7.659 20.670 26.571 1.00 30.47 94 GLU A C 1
ATOM 766 O O . GLU A 1 94 ? -7.330 20.763 27.748 1.00 29.93 94 GLU A O 1
ATOM 772 N N . MET A 1 95 ? -8.903 20.795 26.159 1.00 29.95 95 MET A N 1
ATOM 773 C CA . MET A 1 95 ? -9.990 21.013 27.069 1.00 30.83 95 MET A CA 1
ATOM 774 C C . MET A 1 95 ? -10.993 19.906 26.837 1.00 29.44 95 MET A C 1
ATOM 775 O O . MET A 1 95 ? -11.486 19.731 25.746 1.00 30.01 95 MET A O 1
ATOM 780 N N . TYR A 1 96 ? -11.296 19.123 27.842 1.00 28.51 96 TYR A N 1
ATOM 781 C CA . TYR A 1 96 ? -12.323 18.093 27.624 1.00 28.92 96 TYR A CA 1
ATOM 782 C C . TYR A 1 96 ? -13.116 17.862 28.878 1.00 28.93 96 TYR A C 1
ATOM 783 O O . TYR A 1 96 ? -12.686 18.243 29.972 1.00 29.37 96 TYR A O 1
ATOM 792 N N . GLU A 1 97 ? -14.287 17.253 28.712 1.00 29.40 97 GLU A N 1
ATOM 793 C CA . GLU A 1 97 ? -15.162 16.959 29.849 1.00 29.59 97 GLU A CA 1
ATOM 794 C C . GLU A 1 97 ? -14.956 15.531 30.309 1.00 29.39 97 GLU A C 1
ATOM 795 O O . GLU A 1 97 ? -14.885 14.595 29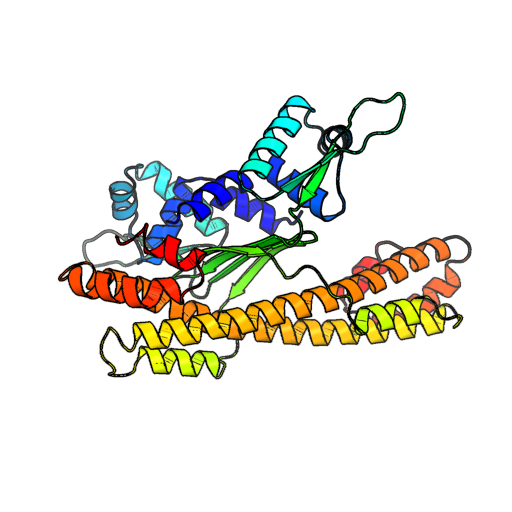.501 1.00 29.48 97 GLU A O 1
ATOM 801 N N . ALA A 1 98 ? -14.795 15.388 31.617 1.00 29.27 98 ALA A N 1
ATOM 802 C CA . ALA A 1 98 ? -14.835 14.092 32.263 1.00 29.67 98 ALA A CA 1
ATOM 803 C C . ALA A 1 98 ? -16.251 13.634 32.166 1.00 29.90 98 ALA A C 1
ATOM 804 O O . ALA A 1 98 ? -17.136 14.274 32.722 1.00 31.34 98 ALA A O 1
ATOM 806 N N . LYS A 1 99 ? -16.501 12.573 31.442 1.00 30.28 99 LYS A N 1
ATOM 807 C CA . LYS A 1 99 ? -17.899 12.152 31.234 1.00 30.97 99 LYS A CA 1
ATOM 808 C C . LYS A 1 99 ? -17.829 11.547 29.877 1.00 31.23 99 LYS A C 1
ATOM 809 O O . LYS A 1 99 ? -18.448 10.502 29.625 1.00 31.51 99 LYS A O 1
ATOM 815 N N . GLY A 1 100 ? -17.015 12.200 29.036 1.00 30.75 100 GLY A N 1
ATOM 816 C CA . GLY A 1 100 ? -16.526 11.637 27.798 1.00 30.39 100 GLY A CA 1
ATOM 817 C C . GLY A 1 100 ? -15.504 10.536 28.044 1.00 30.40 100 GLY A C 1
ATOM 818 O O . GLY A 1 100 ? -15.233 9.733 27.149 1.00 31.67 100 GLY A O 1
ATOM 819 N N . VAL A 1 101 ? -14.937 10.458 29.242 1.00 29.60 101 VAL A N 1
ATOM 820 C CA . VAL A 1 101 ? -13.911 9.434 29.502 1.00 28.47 101 VAL A CA 1
ATOM 821 C C . VAL A 1 101 ? -14.484 8.156 30.137 1.00 27.97 101 VAL A C 1
ATOM 822 O O . VAL A 1 101 ? -15.159 8.248 31.121 1.00 26.68 101 VAL A O 1
ATOM 826 N N . ARG A 1 102 ? -14.183 6.983 29.567 1.00 28.43 102 ARG A N 1
ATOM 827 C CA . ARG A 1 102 ? -14.557 5.726 30.172 1.00 29.97 102 ARG A CA 1
ATOM 828 C C . ARG A 1 102 ? -13.885 5.447 31.544 1.00 30.94 102 ARG A C 1
ATOM 829 O O . ARG A 1 102 ? -12.783 5.945 31.905 1.00 29.51 102 ARG A O 1
ATOM 837 N N . LYS A 1 103 ? -14.601 4.670 32.344 1.00 31.66 103 LYS A N 1
ATOM 838 C CA . LYS A 1 103 ? -14.137 4.500 33.696 1.00 32.14 103 LYS A CA 1
ATOM 839 C C . LYS A 1 103 ? -13.268 3.220 33.741 1.00 31.21 103 LYS A C 1
ATOM 840 O O . LYS A 1 103 ? -13.718 2.149 33.396 1.00 31.67 103 LYS A O 1
ATOM 846 N N . SER A 1 104 ? -12.007 3.336 34.088 1.00 30.05 104 SER A N 1
ATOM 847 C CA . SER A 1 104 ? -11.136 2.204 33.896 1.00 29.54 104 SER A CA 1
ATOM 848 C C . SER A 1 104 ? -11.015 1.432 35.175 1.00 28.67 104 SER A C 1
ATOM 849 O O . SER A 1 104 ? -11.522 1.858 36.171 1.00 28.02 104 SER A O 1
ATOM 852 N N . PRO A 1 105 ? -10.329 0.281 35.149 1.00 28.75 105 PRO A N 1
ATOM 853 C CA . PRO A 1 105 ? -9.957 -0.448 36.389 1.00 28.71 105 PRO A CA 1
ATOM 854 C C . PRO A 1 105 ? -9.059 0.369 37.296 1.00 30.20 105 PRO A C 1
ATOM 855 O O . PRO A 1 105 ? -9.186 0.310 38.520 1.00 30.14 105 PRO A O 1
ATOM 859 N N . GLU A 1 106 ? -8.162 1.165 36.730 1.00 30.92 106 GLU A N 1
ATOM 860 C CA . GLU A 1 106 ? -7.346 1.961 37.638 1.00 31.51 106 GLU A CA 1
ATOM 861 C C . GLU A 1 106 ? -8.251 2.918 38.398 1.00 31.17 106 GLU A C 1
ATOM 862 O O . GLU A 1 106 ? -8.011 3.217 39.583 1.00 31.09 106 GLU A O 1
ATOM 868 N N . TYR A 1 107 ? -9.318 3.382 37.738 1.00 31.05 107 TYR A N 1
ATOM 869 C CA . TYR A 1 107 ? -10.188 4.421 38.348 1.00 31.20 107 TYR A CA 1
ATOM 870 C C . TYR A 1 107 ? -10.931 3.713 39.446 1.00 30.68 107 TYR A C 1
ATOM 871 O O . TYR A 1 107 ? -11.059 4.194 40.581 1.00 29.82 107 TYR A O 1
ATOM 880 N N . GLU A 1 108 ? -11.368 2.524 39.117 1.00 30.26 108 GLU A N 1
ATOM 881 C CA . GLU A 1 108 ? -12.022 1.724 40.146 1.00 31.32 108 GLU A CA 1
ATOM 882 C C . GLU A 1 108 ? -11.122 1.310 41.338 1.00 30.59 108 GLU A C 1
ATOM 883 O O . GLU A 1 108 ? -11.536 1.376 42.462 1.00 29.89 108 GLU A O 1
ATOM 889 N N . GLN A 1 109 ? -9.890 0.896 41.090 1.00 31.69 109 GLN A N 1
ATOM 890 C CA . GLN A 1 109 ? -8.980 0.647 42.197 1.00 33.18 109 GLN A CA 1
ATOM 891 C C . GLN A 1 109 ? -8.695 1.823 43.102 1.00 32.75 109 GLN A C 1
ATOM 892 O O . GLN A 1 109 ? -8.606 1.668 44.338 1.00 32.68 109 GLN A O 1
ATOM 898 N N . ALA A 1 110 ? -8.521 2.982 42.505 1.00 32.36 110 ALA A N 1
ATOM 899 C CA . ALA A 1 110 ? -8.299 4.174 43.287 1.00 31.78 110 ALA A CA 1
ATOM 900 C C . ALA A 1 110 ? -9.559 4.441 44.094 1.00 31.47 110 ALA A C 1
ATOM 901 O O . ALA A 1 110 ? -9.455 4.755 45.262 1.00 31.85 110 ALA A O 1
ATOM 903 N N . LYS A 1 111 ? -10.737 4.341 43.479 1.00 30.87 111 LYS A N 1
ATOM 904 C CA . LYS A 1 111 ? -11.975 4.626 44.201 1.00 31.66 111 LYS A CA 1
ATOM 905 C C . LYS A 1 111 ? -11.979 3.691 45.433 1.00 31.60 111 LYS A C 1
ATOM 906 O O . LYS A 1 111 ? -12.381 4.074 46.538 1.00 31.52 111 LYS A O 1
ATOM 912 N N . GLU A 1 112 ? -11.474 2.483 45.259 1.00 31.25 112 GLU A N 1
ATOM 913 C CA . GLU A 1 112 ? -11.597 1.487 46.299 1.00 31.58 112 GLU A CA 1
ATOM 914 C C . GLU A 1 112 ? -10.576 1.709 47.414 1.00 31.10 112 GLU A C 1
ATOM 915 O O . GLU A 1 112 ? -10.835 1.394 48.549 1.00 30.61 112 GLU A O 1
ATOM 921 N N . LEU A 1 113 ? -9.406 2.244 47.071 1.00 31.04 113 LEU A N 1
ATOM 922 C CA . LEU A 1 113 ? -8.361 2.535 48.047 1.00 30.47 113 LEU A CA 1
ATOM 923 C C . LEU A 1 113 ? -8.762 3.720 48.865 1.00 30.10 113 LEU A C 1
ATOM 924 O O . LEU A 1 113 ? -8.355 3.841 50.002 1.00 30.39 113 LEU A O 1
ATOM 929 N N . ILE A 1 114 ? -9.533 4.607 48.256 1.00 30.07 114 ILE A N 1
ATOM 930 C CA . ILE A 1 114 ? -10.017 5.823 48.897 1.00 30.08 114 ILE A CA 1
ATOM 931 C C . ILE A 1 114 ? -11.155 5.546 49.902 1.00 30.31 114 ILE A C 1
ATOM 932 O O . ILE A 1 114 ? -11.257 6.245 50.900 1.00 30.26 114 ILE A O 1
ATOM 937 N N . LYS A 1 115 ? -11.965 4.515 49.639 1.00 30.41 115 LYS A N 1
ATOM 938 C CA . LYS A 1 115 ? -13.162 4.232 50.401 1.00 31.13 115 LYS A CA 1
ATOM 939 C C . LYS A 1 115 ? -12.930 3.119 51.390 1.00 31.30 115 LYS A C 1
ATOM 940 O O . LYS A 1 115 ? -13.853 2.700 52.079 1.00 31.02 115 LYS A O 1
ATOM 946 N N . SER A 1 116 ? -11.701 2.628 51.473 1.00 31.58 116 SER A N 1
ATOM 947 C CA . SER A 1 116 ? -11.442 1.480 52.343 1.00 31.73 116 SER A CA 1
ATOM 948 C C . SER A 1 116 ? -11.395 1.950 53.766 1.00 31.50 116 SER A C 1
ATOM 949 O O . SER A 1 116 ? -10.978 3.069 54.033 1.00 31.44 116 SER A O 1
ATOM 952 N N . GLN A 1 117 ? -11.763 1.072 54.690 1.00 31.70 117 GLN A N 1
ATOM 953 C CA . GLN A 1 117 ? -11.774 1.421 56.121 1.00 31.23 117 GLN A CA 1
ATOM 954 C C . GLN A 1 117 ? -10.379 1.289 56.751 1.00 30.78 117 GLN A C 1
ATOM 955 O O . GLN A 1 117 ? -10.229 1.188 57.955 1.00 30.82 117 GLN A O 1
ATOM 961 N N . GLU A 1 118 ? -9.353 1.292 55.919 1.00 30.52 118 GLU A N 1
ATOM 962 C CA . GLU A 1 118 ? -7.983 1.256 56.409 1.00 30.78 118 GLU A CA 1
ATOM 963 C C . GLU A 1 118 ? -7.641 2.584 57.178 1.00 30.14 118 GLU A C 1
ATOM 964 O O . GLU A 1 118 ? -8.264 3.611 56.919 1.00 29.71 118 GLU A O 1
ATOM 970 N N . PRO A 1 119 ? -6.705 2.562 58.155 1.00 29.81 119 PRO A N 1
ATOM 971 C CA . PRO A 1 119 ? -6.394 3.800 58.893 1.00 29.76 119 PRO A CA 1
ATOM 972 C C . PRO A 1 119 ? -5.685 4.893 58.096 1.00 30.28 119 PRO A C 1
ATOM 973 O O . PRO A 1 119 ? -4.753 4.605 57.355 1.00 30.52 119 PRO A O 1
ATOM 977 N N . ILE A 1 120 ? -6.108 6.140 58.317 1.00 30.61 120 ILE A N 1
ATOM 978 C CA . ILE A 1 120 ? -5.577 7.374 57.697 1.00 30.95 120 ILE A CA 1
ATOM 979 C C . ILE A 1 120 ? -4.158 7.339 57.157 1.00 31.69 120 ILE A C 1
ATOM 980 O O . ILE A 1 120 ? -3.909 7.889 56.099 1.00 31.60 120 ILE A O 1
ATOM 985 N N . ASN A 1 121 ? -3.250 6.645 57.844 1.00 32.50 121 ASN A N 1
ATOM 986 C CA . ASN A 1 121 ? -1.835 6.531 57.417 1.00 33.68 121 ASN A CA 1
ATOM 987 C C . ASN A 1 121 ? -1.378 5.184 56.774 1.00 34.02 121 ASN A C 1
ATOM 988 O O . ASN A 1 121 ? -0.203 4.856 56.772 1.00 35.39 121 ASN A O 1
ATOM 993 N N . VAL A 1 122 ? -2.277 4.388 56.241 1.00 33.96 122 VAL A N 1
ATOM 994 C CA . VAL A 1 122 ? -1.850 3.154 55.557 1.00 33.82 122 VAL A CA 1
ATOM 995 C C . VAL A 1 122 ? -2.499 3.303 54.202 1.00 33.26 122 VAL A C 1
ATOM 996 O O . VAL A 1 122 ? -2.023 2.809 53.183 1.00 33.71 122 VAL A O 1
ATOM 1000 N N . LYS A 1 123 ? -3.588 4.053 54.244 1.00 32.09 123 LYS A N 1
ATOM 1001 C CA . LYS A 1 123 ? -4.291 4.548 53.102 1.00 31.13 123 LYS A CA 1
ATOM 1002 C C . LYS A 1 123 ? -3.351 5.515 52.360 1.00 30.96 123 LYS A C 1
ATOM 1003 O O . LYS A 1 123 ? -3.044 5.324 51.203 1.00 31.46 123 LYS A O 1
ATOM 1009 N N . MET A 1 124 ? -2.869 6.556 53.023 1.00 30.87 124 MET A N 1
ATOM 1010 C CA . MET A 1 124 ? -2.148 7.591 52.295 1.00 30.48 124 MET A CA 1
ATOM 1011 C C . MET A 1 124 ? -0.962 6.957 51.606 1.00 30.92 124 MET A C 1
ATOM 1012 O O . MET A 1 124 ? -0.573 7.369 50.495 1.00 30.50 124 MET A O 1
ATOM 1017 N N . ARG A 1 125 ? -0.402 5.933 52.248 1.00 30.79 125 ARG A N 1
ATOM 1018 C CA . ARG A 1 125 ? 0.808 5.321 51.760 1.00 31.23 125 ARG A CA 1
ATOM 1019 C C . ARG A 1 125 ? 0.439 4.405 50.616 1.00 31.31 125 ARG A C 1
ATOM 1020 O O . ARG A 1 125 ? 1.073 4.386 49.585 1.00 31.01 125 ARG A O 1
ATOM 1028 N N . GLU A 1 126 ? -0.623 3.652 50.799 1.00 32.29 126 GLU A N 1
ATOM 1029 C CA . GLU A 1 126 ? -1.163 2.873 49.707 1.00 32.90 126 GLU A CA 1
ATOM 1030 C C . GLU A 1 126 ? -1.449 3.769 48.501 1.00 32.00 126 GLU A C 1
ATOM 1031 O O . GLU A 1 126 ? -1.039 3.457 47.415 1.00 32.25 126 GLU A O 1
ATOM 1037 N N . LEU A 1 127 ? -2.136 4.881 48.725 1.00 31.10 127 LEU A N 1
ATOM 1038 C CA . LEU A 1 127 ? -2.506 5.772 47.691 1.00 30.84 127 LEU A CA 1
ATOM 1039 C C . LEU A 1 127 ? -1.277 6.338 46.953 1.00 31.22 127 LEU A C 1
ATOM 1040 O O . LEU A 1 127 ? -1.244 6.323 45.720 1.00 31.57 127 LEU A O 1
ATOM 1045 N N . ALA A 1 128 ? -0.287 6.838 47.704 1.00 30.50 128 ALA A N 1
ATOM 1046 C CA . ALA A 1 128 ? 0.993 7.278 47.131 1.00 30.72 128 ALA A CA 1
ATOM 1047 C C . ALA A 1 128 ? 1.668 6.221 46.254 1.00 31.60 128 ALA A C 1
ATOM 1048 O O . ALA A 1 128 ? 2.225 6.558 45.205 1.00 32.60 128 ALA A O 1
ATOM 1050 N N . GLU A 1 129 ? 1.627 4.952 46.654 1.00 31.40 129 GLU A N 1
ATOM 1051 C CA . GLU A 1 129 ? 2.302 3.925 45.890 1.00 31.19 129 GLU A CA 1
ATOM 1052 C C . GLU A 1 129 ? 1.635 3.750 44.547 1.00 30.84 129 GLU A C 1
ATOM 1053 O O . GLU A 1 129 ? 2.295 3.640 43.502 1.00 30.67 129 GLU A O 1
ATOM 1059 N N . PHE A 1 130 ? 0.316 3.705 44.573 1.00 31.32 130 PHE A N 1
ATOM 1060 C CA . PHE A 1 130 ? -0.489 3.562 43.355 1.00 32.60 130 PHE A CA 1
ATOM 1061 C C . PHE A 1 130 ? -0.245 4.816 42.488 1.00 32.08 130 PHE A C 1
ATOM 1062 O O . PHE A 1 130 ? -0.095 4.693 41.251 1.00 32.36 130 PHE A O 1
ATOM 1070 N N . LEU A 1 131 ? -0.153 5.988 43.123 1.00 30.89 131 LEU A N 1
ATOM 1071 C CA . LEU A 1 131 ? 0.134 7.230 42.357 1.00 30.28 131 LEU A CA 1
ATOM 1072 C C . LEU A 1 131 ? 1.456 7.056 41.637 1.00 30.47 131 LEU A C 1
ATOM 1073 O O . LEU A 1 131 ? 1.591 7.308 40.425 1.00 31.14 131 LEU A O 1
ATOM 1078 N N . HIS A 1 132 ? 2.439 6.542 42.351 1.00 29.74 132 HIS A N 1
ATOM 1079 C CA . HIS A 1 132 ? 3.736 6.477 41.733 1.00 29.72 132 HIS A CA 1
ATOM 1080 C C . HIS A 1 132 ? 3.604 5.550 40.553 1.00 30.35 132 HIS A C 1
ATOM 1081 O O . HIS A 1 132 ? 4.119 5.771 39.489 1.00 31.27 132 HIS A O 1
ATOM 1088 N N . GLU A 1 133 ? 2.853 4.499 40.721 1.00 31.94 133 GLU A N 1
ATOM 1089 C CA . GLU A 1 133 ? 2.714 3.622 39.598 1.00 32.64 133 GLU A CA 1
ATOM 1090 C C . GLU A 1 133 ? 1.901 4.200 38.408 1.00 31.70 133 GLU A C 1
ATOM 1091 O O . GLU A 1 133 ? 2.285 3.994 37.253 1.00 31.80 133 GLU A O 1
ATOM 1097 N N . LEU A 1 134 ? 0.786 4.888 38.663 1.00 30.54 134 LEU A N 1
ATOM 1098 C CA . LEU A 1 134 ? 0.070 5.572 37.561 1.00 29.72 134 LEU A CA 1
ATOM 1099 C C . LEU A 1 134 ? 0.988 6.525 36.836 1.00 30.21 134 LEU A C 1
ATOM 1100 O O . LEU A 1 134 ? 0.826 6.717 35.625 1.00 30.00 134 LEU A O 1
ATOM 1105 N N . ASN A 1 135 ? 1.949 7.133 37.553 1.00 30.26 135 ASN A N 1
ATOM 1106 C CA . ASN A 1 135 ? 2.743 8.144 36.890 1.00 30.53 135 ASN A CA 1
ATOM 1107 C C . ASN A 1 135 ? 3.714 7.503 35.981 1.00 30.10 135 ASN A C 1
ATOM 1108 O O . ASN A 1 135 ? 3.930 8.022 34.862 1.00 29.08 135 ASN A O 1
ATOM 1113 N N . GLU A 1 136 ? 4.298 6.383 36.423 1.00 29.60 136 GLU A N 1
ATOM 1114 C CA . GLU A 1 136 ? 5.204 5.679 35.520 1.00 30.67 136 GLU A CA 1
ATOM 1115 C C . GLU A 1 136 ? 4.462 5.229 34.262 1.00 30.14 136 GLU A C 1
ATOM 1116 O O . GLU A 1 136 ? 4.933 5.344 33.132 1.00 30.30 136 GLU A O 1
ATOM 1122 N N . ARG A 1 137 ? 3.266 4.723 34.440 1.00 30.50 137 ARG A N 1
ATOM 1123 C CA . ARG A 1 137 ? 2.553 4.198 33.293 1.00 31.05 137 ARG A CA 1
ATOM 1124 C C . ARG A 1 137 ? 2.217 5.379 32.357 1.00 30.79 137 ARG A C 1
ATOM 1125 O O . ARG A 1 137 ? 2.407 5.284 31.165 1.00 31.77 137 ARG A O 1
ATOM 1133 N N . ILE A 1 138 ? 1.824 6.503 32.896 1.00 29.77 138 ILE A N 1
ATOM 1134 C CA . ILE A 1 138 ? 1.655 7.683 32.054 1.00 30.40 138 ILE A CA 1
ATOM 1135 C C . ILE A 1 138 ? 2.940 8.214 31.393 1.00 31.07 138 ILE A C 1
ATOM 1136 O O . ILE A 1 138 ? 2.889 8.570 30.220 1.00 33.54 138 ILE A O 1
ATOM 1141 N N . ARG A 1 139 ? 4.062 8.283 32.098 1.00 29.67 139 ARG A N 1
ATOM 1142 C CA . ARG A 1 139 ? 5.308 8.610 31.428 1.00 28.52 139 ARG A CA 1
ATOM 1143 C C . ARG A 1 139 ? 5.621 7.626 30.271 1.00 28.92 139 ARG A C 1
ATOM 1144 O O . ARG A 1 139 ? 6.041 8.050 29.199 1.00 28.89 139 ARG A O 1
ATOM 1152 N N . GLU A 1 140 ? 5.330 6.341 30.433 1.00 29.88 140 GLU A N 1
ATOM 1153 C CA . GLU A 1 140 ? 5.550 5.372 29.336 1.00 31.31 140 GLU A CA 1
ATOM 1154 C C . GLU A 1 140 ? 4.645 5.779 28.141 1.00 31.04 140 GLU A C 1
ATOM 1155 O O . GLU A 1 140 ? 5.121 5.881 27.023 1.00 31.87 140 GLU A O 1
ATOM 1161 N N . ILE A 1 141 ? 3.365 6.033 28.379 1.00 30.64 141 ILE A N 1
ATOM 1162 C CA . ILE A 1 141 ? 2.392 6.355 27.317 1.00 31.25 141 ILE A CA 1
ATOM 1163 C C . ILE A 1 141 ? 2.726 7.680 26.584 1.00 31.36 141 ILE A C 1
ATOM 1164 O O . ILE A 1 141 ? 2.565 7.817 25.350 1.00 30.72 141 ILE A O 1
ATOM 1169 N N . ILE A 1 142 ? 3.160 8.672 27.348 1.00 30.34 142 ILE A N 1
ATOM 1170 C CA . ILE A 1 142 ? 3.464 9.928 26.724 1.00 29.35 142 ILE A CA 1
ATOM 1171 C C . ILE A 1 142 ? 4.616 9.689 25.737 1.00 30.35 142 ILE A C 1
ATOM 1172 O O . ILE A 1 142 ? 4.548 10.178 24.578 1.00 31.16 142 ILE A O 1
ATOM 1177 N N . GLU A 1 143 ? 5.620 8.906 26.141 1.00 29.68 143 GLU A N 1
ATOM 1178 C CA . GLU A 1 143 ? 6.760 8.642 25.269 1.00 29.99 143 GLU A CA 1
ATOM 1179 C C . GLU A 1 143 ? 6.298 7.892 24.018 1.00 30.62 143 GLU A C 1
ATOM 1180 O O . GLU A 1 143 ? 6.751 8.186 22.888 1.00 29.97 143 GLU A O 1
ATOM 1186 N N . GLU A 1 144 ? 5.391 6.923 24.224 1.00 30.64 144 GLU A N 1
ATOM 1187 C CA . GLU A 1 144 ? 4.902 6.073 23.168 1.00 31.59 144 GLU A CA 1
ATOM 1188 C C . GLU A 1 144 ? 4.204 6.948 22.193 1.00 30.51 144 GLU A C 1
ATOM 1189 O O . GLU A 1 144 ? 4.457 6.867 21.044 1.00 31.85 144 GLU A O 1
ATOM 1195 N N . LYS A 1 145 ? 3.341 7.837 22.644 1.00 31.53 145 LYS A N 1
ATOM 1196 C CA . LYS A 1 145 ? 2.676 8.799 21.748 1.00 31.52 145 LYS A CA 1
ATOM 1197 C C . LYS A 1 145 ? 3.695 9.700 21.047 1.00 31.76 145 LYS A C 1
ATOM 1198 O O . LYS A 1 145 ? 3.569 9.975 19.875 1.00 33.18 145 LYS A O 1
ATOM 1204 N N . ARG A 1 146 ? 4.727 10.124 21.713 1.00 31.41 146 ARG A N 1
ATOM 1205 C CA . ARG A 1 146 ? 5.672 10.999 21.002 1.00 32.69 146 ARG A CA 1
ATOM 1206 C C . ARG A 1 146 ? 6.325 10.307 19.781 1.00 32.27 146 ARG A C 1
ATOM 1207 O O . ARG A 1 146 ? 6.448 10.885 18.720 1.00 30.93 146 ARG A O 1
ATOM 1215 N N . GLU A 1 147 ? 6.689 9.041 19.951 1.00 33.11 147 GLU A N 1
ATOM 1216 C CA . GLU A 1 147 ? 7.329 8.250 18.906 1.00 33.40 147 GLU A CA 1
ATOM 1217 C C . GLU A 1 147 ? 6.332 8.151 17.756 1.00 31.40 147 GLU A C 1
ATOM 1218 O O . GLU A 1 147 ? 6.671 8.380 16.594 1.00 29.55 147 GLU A O 1
ATOM 1224 N N . LEU A 1 148 ? 5.080 7.877 18.087 1.00 30.88 148 LEU A N 1
ATOM 1225 C CA . LEU A 1 148 ? 4.100 7.641 17.016 1.00 31.07 148 LEU A CA 1
ATOM 1226 C C . LEU A 1 148 ? 3.898 8.896 16.192 1.00 32.05 148 LEU A C 1
ATOM 1227 O O . LEU A 1 148 ? 3.529 8.870 15.005 1.00 31.18 148 LEU A O 1
ATOM 1232 N N . GLU A 1 149 ? 4.144 10.004 16.858 1.00 32.39 149 GLU A N 1
ATOM 1233 C CA . GLU A 1 149 ? 3.893 11.296 16.306 1.00 33.47 149 GLU A CA 1
ATOM 1234 C C . GLU A 1 149 ? 5.085 11.722 15.420 1.00 33.63 149 GLU A C 1
ATOM 1235 O O . GLU A 1 149 ? 4.894 12.416 14.413 1.00 33.83 149 GLU A O 1
ATOM 1241 N N . GLU A 1 150 ? 6.316 11.356 15.788 1.00 32.92 150 GLU A N 1
ATOM 1242 C CA . GLU A 1 150 ? 7.408 11.616 14.876 1.00 32.62 150 GLU A CA 1
ATOM 1243 C C . GLU A 1 150 ? 7.077 10.884 13.543 1.00 32.08 150 GLU A C 1
ATOM 1244 O O . GLU A 1 150 ? 7.263 11.442 12.484 1.00 32.05 150 GLU A O 1
ATOM 1250 N N . ALA A 1 151 ? 6.601 9.645 13.612 1.00 30.69 151 ALA A N 1
ATOM 1251 C CA . ALA A 1 151 ? 6.287 8.912 12.417 1.00 30.83 151 ALA A CA 1
ATOM 1252 C C . ALA A 1 151 ? 5.166 9.631 11.618 1.00 31.13 151 ALA A C 1
ATOM 1253 O O . ALA A 1 151 ? 5.196 9.718 10.399 1.00 31.19 151 ALA A O 1
ATOM 1255 N N . ARG A 1 152 ? 4.190 10.182 12.311 1.00 31.47 152 ARG A N 1
ATOM 1256 C CA . ARG A 1 152 ? 3.074 10.768 11.581 1.00 31.79 152 ARG A CA 1
ATOM 1257 C C . ARG A 1 152 ? 3.511 12.024 10.904 1.00 31.77 152 ARG A C 1
ATOM 1258 O O . ARG A 1 152 ? 3.122 12.276 9.766 1.00 32.24 152 ARG A O 1
ATOM 1266 N N . ILE A 1 153 ? 4.309 12.835 11.601 1.00 31.79 153 ILE A N 1
ATOM 1267 C CA . ILE A 1 153 ? 4.761 14.090 11.029 1.00 30.26 153 ILE A CA 1
ATOM 1268 C C . ILE A 1 153 ? 5.737 13.826 9.917 1.00 30.54 153 ILE A C 1
ATOM 1269 O O . ILE A 1 153 ? 5.903 14.693 9.088 1.00 32.44 153 ILE A O 1
ATOM 1274 N N . LEU A 1 154 ? 6.380 12.664 9.858 1.00 29.79 154 LEU A N 1
ATOM 1275 C CA . LEU A 1 154 ? 7.356 12.451 8.834 1.00 28.43 154 LEU A CA 1
ATOM 1276 C C . LEU A 1 154 ? 6.502 12.239 7.615 1.00 28.82 154 LEU A C 1
ATOM 1277 O O . LEU A 1 154 ? 6.689 12.862 6.571 1.00 29.18 154 LEU A O 1
ATOM 1282 N N . ILE A 1 155 ? 5.513 11.389 7.770 1.00 29.08 155 ILE A N 1
ATOM 1283 C CA . ILE A 1 155 ? 4.619 11.062 6.685 1.00 29.44 155 ILE A CA 1
ATOM 1284 C C . ILE A 1 155 ? 3.949 12.317 6.159 1.00 30.11 155 ILE A C 1
ATOM 1285 O O . ILE A 1 155 ? 4.101 12.648 4.980 1.00 30.64 155 ILE A O 1
ATOM 1290 N N . GLU A 1 156 ? 3.250 13.047 7.020 1.00 29.92 156 GLU A N 1
ATOM 1291 C CA . GLU A 1 156 ? 2.527 14.216 6.548 1.00 29.71 156 GLU A CA 1
ATOM 1292 C C . GLU A 1 156 ? 3.448 15.196 5.860 1.00 29.66 156 GLU A C 1
ATOM 1293 O O . GLU A 1 156 ? 3.047 15.883 4.898 1.00 29.72 156 GLU A O 1
ATOM 1299 N N . THR A 1 157 ? 4.687 15.288 6.320 1.00 29.54 157 THR A N 1
ATOM 1300 C CA . THR A 1 157 ? 5.568 16.239 5.631 1.00 30.06 157 THR A CA 1
ATOM 1301 C C . THR A 1 157 ? 5.918 15.725 4.255 1.00 30.17 157 THR A C 1
ATOM 1302 O O . THR A 1 157 ? 5.919 16.477 3.323 1.00 29.98 157 THR A O 1
ATOM 1306 N N . TYR A 1 158 ? 6.203 14.439 4.119 1.00 30.98 158 TYR A N 1
ATOM 1307 C CA . TYR A 1 158 ? 6.540 13.946 2.801 1.00 31.66 158 TYR A CA 1
ATOM 1308 C C . TYR A 1 158 ? 5.377 14.172 1.794 1.00 32.00 158 TYR A C 1
ATOM 1309 O O . TYR A 1 158 ? 5.568 14.720 0.705 1.00 32.88 158 TYR A O 1
ATOM 1318 N N . ILE A 1 159 ? 4.170 13.765 2.177 1.00 31.55 159 ILE A N 1
ATOM 1319 C CA . ILE A 1 159 ? 3.019 13.948 1.334 1.00 30.34 159 ILE A CA 1
ATOM 1320 C C . ILE A 1 159 ? 2.882 15.423 0.983 1.00 31.02 159 ILE A C 1
ATOM 1321 O O . ILE A 1 159 ? 2.790 15.758 -0.196 1.00 31.04 159 ILE A O 1
ATOM 1326 N N . GLU A 1 160 ? 2.912 16.315 1.964 1.00 31.08 160 GLU A N 1
ATOM 1327 C CA . GLU A 1 160 ? 2.800 17.742 1.643 1.00 31.18 160 GLU A CA 1
ATOM 1328 C C . GLU A 1 160 ? 3.852 18.183 0.642 1.00 30.97 160 GLU A C 1
ATOM 1329 O O . GLU A 1 160 ? 3.551 18.881 -0.335 1.00 31.33 160 GLU A O 1
ATOM 1335 N N . ASN A 1 161 ? 5.089 17.783 0.859 1.00 30.03 161 ASN A N 1
ATOM 1336 C CA . ASN A 1 161 ? 6.147 18.311 0.027 1.00 29.50 161 ASN A CA 1
ATOM 1337 C C . ASN A 1 161 ? 6.112 17.762 -1.383 1.00 29.46 161 ASN A C 1
ATOM 1338 O O . ASN A 1 161 ? 6.259 18.513 -2.344 1.00 29.14 161 ASN A O 1
ATOM 1343 N N . THR A 1 162 ? 5.900 16.457 -1.506 1.00 29.54 162 THR A N 1
ATOM 1344 C CA . THR A 1 162 ? 5.867 15.820 -2.812 1.00 29.70 162 THR A CA 1
ATOM 1345 C C . THR A 1 162 ? 4.575 16.205 -3.539 1.00 29.77 162 THR A C 1
ATOM 1346 O O . THR A 1 162 ? 4.559 16.363 -4.755 1.00 29.57 162 THR A O 1
ATOM 1350 N N . MET A 1 163 ? 3.513 16.410 -2.764 1.00 30.25 163 MET A N 1
ATOM 1351 C CA . MET A 1 163 ? 2.232 16.898 -3.267 1.00 30.18 163 MET A CA 1
ATOM 1352 C C . MET A 1 163 ? 2.362 18.290 -3.880 1.00 29.94 163 MET A C 1
ATOM 1353 O O . MET A 1 163 ? 1.477 18.742 -4.591 1.00 30.21 163 MET A O 1
ATOM 1358 N N . ARG A 1 164 ? 3.462 18.965 -3.599 1.00 29.78 164 ARG A N 1
ATOM 1359 C CA . ARG A 1 164 ? 3.689 20.277 -4.147 1.00 29.89 164 ARG A CA 1
ATOM 1360 C C . ARG A 1 164 ? 4.703 20.191 -5.286 1.00 30.05 164 ARG A C 1
ATOM 1361 O O . ARG A 1 164 ? 4.401 20.600 -6.413 1.00 30.24 164 ARG A O 1
ATOM 1369 N N . ARG A 1 165 ? 5.896 19.655 -5.015 1.00 30.26 165 ARG A N 1
ATOM 1370 C CA . ARG A 1 165 ? 6.895 19.561 -6.073 1.00 30.78 165 ARG A CA 1
ATOM 1371 C C . ARG A 1 165 ? 6.253 18.941 -7.301 1.00 30.84 165 ARG A C 1
ATOM 1372 O O . ARG A 1 165 ? 6.545 19.353 -8.410 1.00 31.25 165 ARG A O 1
ATOM 1380 N N . LEU A 1 166 ? 5.333 18.003 -7.099 1.00 30.98 166 LEU A N 1
ATOM 1381 C CA . LEU A 1 166 ? 4.615 17.391 -8.207 1.00 31.32 166 LEU A CA 1
ATOM 1382 C C . LEU A 1 166 ? 3.571 18.315 -8.842 1.00 31.40 166 LEU A C 1
ATOM 1383 O O . LEU A 1 166 ? 3.415 18.323 -10.063 1.00 31.48 166 LEU A O 1
ATOM 1388 N N . ALA A 1 167 ? 2.870 19.094 -8.015 1.00 31.56 167 ALA A N 1
ATOM 1389 C CA . ALA A 1 167 ? 1.784 19.970 -8.484 1.00 31.63 167 ALA A CA 1
ATOM 1390 C C . ALA A 1 167 ? 2.299 21.135 -9.321 1.00 31.93 167 ALA A C 1
ATOM 1391 O O . ALA A 1 167 ? 1.586 22.116 -9.572 1.00 31.98 167 ALA A O 1
ATOM 1393 N N . GLU A 1 168 ? 3.541 21.009 -9.767 1.00 32.21 168 GLU A N 1
ATOM 1394 C CA . GLU A 1 168 ? 4.126 21.984 -10.658 1.00 32.39 168 GLU A CA 1
ATOM 1395 C C . GLU A 1 168 ? 4.086 21.503 -12.108 1.00 32.38 168 GLU A C 1
ATOM 1396 O O . GLU A 1 168 ? 3.293 22.009 -12.919 1.00 32.28 168 GLU A O 1
ATOM 1402 N N . GLU A 1 169 ? 4.927 20.524 -12.439 1.00 32.31 169 GLU A N 1
ATOM 1403 C CA . GLU A 1 169 ? 5.142 20.205 -13.850 1.00 32.43 169 GLU A CA 1
ATOM 1404 C C . GLU A 1 169 ? 4.185 19.132 -14.353 1.00 32.10 169 GLU A C 1
ATOM 1405 O O . GLU A 1 169 ? 4.458 18.454 -15.347 1.00 31.94 169 GLU A O 1
ATOM 1411 N N . ASN A 1 170 ? 3.054 18.977 -13.664 1.00 32.24 170 ASN A N 1
ATOM 1412 C CA . ASN A 1 170 ? 2.046 18.004 -14.091 1.00 32.48 170 ASN A CA 1
ATOM 1413 C C . ASN A 1 170 ? 0.996 17.664 -13.026 1.00 31.85 170 ASN A C 1
ATOM 1414 O O . ASN A 1 170 ? 0.958 16.556 -12.501 1.00 31.02 170 ASN A O 1
ATOM 1419 N N . ARG A 1 171 ? 0.120 18.626 -12.764 1.00 31.74 171 ARG A N 1
ATOM 1420 C CA . ARG A 1 171 ? -0.880 18.501 -11.716 1.00 31.69 171 ARG A CA 1
ATOM 1421 C C . ARG A 1 171 ? -1.999 17.498 -12.058 1.00 31.45 171 ARG A C 1
ATOM 1422 O O . ARG A 1 171 ? -3.031 17.453 -11.370 1.00 31.88 171 ARG A O 1
ATOM 1430 N N . GLN A 1 172 ? -1.782 16.671 -13.083 1.00 30.60 172 GLN A N 1
ATOM 1431 C CA . GLN A 1 172 ? -2.785 15.692 -13.455 1.00 29.69 172 GLN A CA 1
ATOM 1432 C C . GLN A 1 172 ? -2.660 14.367 -12.716 1.00 29.74 172 GLN A C 1
ATOM 1433 O O . GLN A 1 172 ? -3.658 13.794 -12.280 1.00 29.45 172 GLN A O 1
ATOM 1439 N N . ILE A 1 173 ? -1.438 13.876 -12.565 1.00 29.68 173 ILE A N 1
ATOM 1440 C CA . ILE A 1 173 ? -1.235 12.624 -11.843 1.00 29.42 173 ILE A CA 1
ATOM 1441 C C . ILE A 1 173 ? -1.425 12.816 -10.350 1.00 29.07 173 ILE A C 1
ATOM 1442 O O . ILE A 1 173 ? -1.842 11.909 -9.656 1.00 28.78 173 ILE A O 1
ATOM 1447 N N . ILE A 1 174 ? -1.130 14.017 -9.884 1.00 28.89 174 ILE A N 1
ATOM 1448 C CA . ILE A 1 174 ? -1.292 14.385 -8.491 1.00 28.82 174 ILE A CA 1
ATOM 1449 C C . ILE A 1 174 ? -2.789 14.434 -8.127 1.00 28.47 174 ILE A C 1
ATOM 1450 O O . ILE A 1 174 ? -3.203 14.027 -7.045 1.00 27.87 174 ILE A O 1
ATOM 1455 N N . GLU A 1 175 ? -3.586 14.905 -9.077 1.00 28.08 175 GLU A N 1
ATOM 1456 C CA . GLU A 1 175 ? -5.013 14.939 -8.912 1.00 27.80 175 GLU A CA 1
ATOM 1457 C C . GLU A 1 175 ? -5.539 13.522 -8.722 1.00 26.97 175 GLU A C 1
ATOM 1458 O O . GLU A 1 175 ? -6.369 13.286 -7.850 1.00 26.56 175 GLU A O 1
ATOM 1464 N N . GLU A 1 176 ? -4.997 12.594 -9.502 1.00 26.54 176 GLU A N 1
ATOM 1465 C CA . GLU A 1 176 ? -5.431 11.209 -9.526 1.00 27.23 176 GLU A CA 1
ATOM 1466 C C . GLU A 1 176 ? -5.066 10.569 -8.225 1.00 27.33 176 GLU A C 1
ATOM 1467 O O . GLU A 1 176 ? -5.832 9.819 -7.657 1.00 27.70 176 GLU A O 1
ATOM 1473 N N . ILE A 1 177 ? -3.867 10.882 -7.764 1.00 28.04 177 ILE A N 1
ATOM 1474 C CA . ILE A 1 177 ? -3.339 10.381 -6.513 1.00 28.43 177 ILE A CA 1
ATOM 1475 C C . ILE A 1 177 ? -4.193 10.908 -5.370 1.00 29.10 177 ILE A C 1
ATOM 1476 O O . ILE A 1 177 ? -4.680 10.120 -4.562 1.00 29.06 177 ILE A O 1
ATOM 1481 N N . PHE A 1 178 ? -4.396 12.226 -5.336 1.00 29.72 178 PHE A N 1
ATOM 1482 C CA . PHE A 1 178 ? -5.246 12.822 -4.335 1.00 30.28 178 PHE A CA 1
ATOM 1483 C C . PHE A 1 178 ? -6.621 12.104 -4.302 1.00 30.77 178 PHE A C 1
ATOM 1484 O O . PHE A 1 178 ? -7.034 11.565 -3.273 1.00 31.07 178 PHE A O 1
ATOM 1492 N N . ARG A 1 179 ? -7.294 12.028 -5.436 1.00 30.97 179 ARG A N 1
ATOM 1493 C CA . ARG A 1 179 ? -8.566 11.286 -5.495 1.00 32.02 179 ARG A CA 1
ATOM 1494 C C . ARG A 1 179 ? -8.485 9.831 -4.946 1.00 31.36 179 ARG A C 1
ATOM 1495 O O . ARG A 1 179 ? -9.410 9.347 -4.280 1.00 30.84 179 ARG A O 1
ATOM 1503 N N . ASP A 1 180 ? -7.363 9.165 -5.210 1.00 31.34 180 ASP A N 1
ATOM 1504 C CA . ASP A 1 180 ? -7.090 7.823 -4.696 1.00 31.12 180 ASP A CA 1
ATOM 1505 C C . ASP A 1 180 ? -6.934 7.819 -3.161 1.00 30.76 180 ASP A C 1
ATOM 1506 O O . ASP A 1 180 ? -7.231 6.830 -2.520 1.00 30.83 180 ASP A O 1
ATOM 1511 N N . ILE A 1 181 ? -6.536 8.946 -2.585 1.00 30.27 181 ILE A N 1
ATOM 1512 C CA . ILE A 1 181 ? -6.054 9.006 -1.220 1.00 30.54 181 ILE A CA 1
ATOM 1513 C C . ILE A 1 181 ? -7.009 9.695 -0.251 1.00 30.96 181 ILE A C 1
ATOM 1514 O O . ILE A 1 181 ? -7.343 9.127 0.772 1.00 31.45 181 ILE A O 1
ATOM 1519 N N . GLU A 1 182 ? -7.396 10.932 -0.560 1.00 30.84 182 GLU A N 1
ATOM 1520 C CA . GLU A 1 182 ? -8.485 11.661 0.092 1.00 31.26 182 GLU A CA 1
ATOM 1521 C C . GLU A 1 182 ? -9.474 10.808 0.932 1.00 30.78 182 GLU A C 1
ATOM 1522 O O . GLU A 1 182 ? -9.796 11.186 2.045 1.00 30.70 182 GLU A O 1
ATOM 1528 N N . LYS A 1 183 ? -9.958 9.677 0.413 1.00 30.34 183 LYS A N 1
ATOM 1529 C CA . LYS A 1 183 ? -10.930 8.897 1.185 1.00 30.32 183 LYS A CA 1
ATOM 1530 C C . LYS A 1 183 ? -10.277 8.054 2.285 1.00 29.92 183 LYS A C 1
ATOM 1531 O O . LYS A 1 183 ? -10.961 7.506 3.144 1.00 29.86 183 LYS A O 1
ATOM 1537 N N . ILE A 1 184 ? -8.952 7.986 2.280 1.00 29.53 184 ILE A N 1
ATOM 1538 C CA . ILE A 1 184 ? -8.223 7.289 3.338 1.00 29.28 184 ILE A CA 1
ATOM 1539 C C . ILE A 1 184 ? -7.712 8.211 4.457 1.00 29.14 184 ILE A C 1
ATOM 1540 O O . ILE A 1 184 ? -7.822 7.891 5.629 1.00 28.81 184 ILE A O 1
ATOM 1545 N N . LEU A 1 185 ? -7.149 9.350 4.088 1.00 29.25 185 LEU A N 1
ATOM 1546 C CA . LEU A 1 185 ? -6.593 10.267 5.060 1.00 29.66 185 LEU A CA 1
ATOM 1547 C C . LEU A 1 185 ? -7.666 10.707 6.026 1.00 30.05 185 LEU A C 1
ATOM 1548 O O . LEU A 1 185 ? -8.837 10.801 5.633 1.00 30.27 185 LEU A O 1
ATOM 1553 N N . PRO A 1 186 ? -7.280 11.029 7.284 1.00 30.66 186 PRO A N 1
ATOM 1554 C CA . PRO A 1 186 ? -8.309 11.546 8.179 1.00 30.75 186 PRO A CA 1
ATOM 1555 C C . PRO A 1 186 ? -8.890 12.779 7.507 1.00 30.86 186 PRO A C 1
ATOM 1556 O O . PRO A 1 186 ? -8.149 13.522 6.842 1.00 30.92 186 PRO A O 1
ATOM 1560 N N . PRO A 1 187 ? -10.209 12.977 7.636 1.00 30.83 187 PRO A N 1
ATOM 1561 C CA . PRO A 1 187 ? -10.929 14.044 6.929 1.00 30.80 187 PRO A CA 1
ATOM 1562 C C . PRO A 1 187 ? -10.260 15.419 7.017 1.00 30.51 187 PRO A C 1
ATOM 1563 O O . PRO A 1 187 ? -10.105 16.087 5.990 1.00 30.41 187 PRO A O 1
ATOM 1567 N N . GLY A 1 188 ? -9.869 15.832 8.226 1.00 30.05 188 GLY A N 1
ATOM 1568 C CA . GLY A 1 188 ? -9.303 17.165 8.437 1.00 29.51 188 GLY A CA 1
ATOM 1569 C C . GLY A 1 188 ? -8.048 17.410 7.617 1.00 28.99 188 GLY A C 1
ATOM 1570 O O . GLY A 1 188 ? -7.856 18.471 7.023 1.00 28.43 188 GLY A O 1
ATOM 1571 N N . TYR A 1 189 ? -7.192 16.400 7.584 1.00 29.04 189 TYR A N 1
ATOM 1572 C CA . TYR A 1 189 ? -5.915 16.517 6.932 1.00 28.86 189 TYR A CA 1
ATOM 1573 C C . TYR A 1 189 ? -6.062 16.528 5.422 1.00 29.56 189 TYR A C 1
ATOM 1574 O O . TYR A 1 189 ? -5.253 17.163 4.729 1.00 29.88 189 TYR A O 1
ATOM 1583 N N . ALA A 1 190 ? -7.084 15.817 4.927 1.00 29.53 190 ALA A N 1
ATOM 1584 C CA . ALA A 1 190 ? -7.391 15.755 3.494 1.00 29.86 190 ALA A CA 1
ATOM 1585 C C . ALA A 1 190 ? -7.901 17.082 2.967 1.00 30.13 190 ALA A C 1
ATOM 1586 O O . ALA A 1 190 ? -7.608 17.457 1.837 1.00 30.42 190 ALA A O 1
ATOM 1588 N N . ARG A 1 191 ? -8.675 17.770 3.794 1.00 30.27 191 ARG A N 1
ATOM 1589 C CA . ARG A 1 191 ? -9.211 19.062 3.462 1.00 30.43 191 ARG A CA 1
ATOM 1590 C C . ARG A 1 191 ? -8.057 20.059 3.482 1.00 30.48 191 ARG A C 1
ATOM 1591 O O . ARG A 1 191 ? -7.846 20.784 2.521 1.00 30.65 191 ARG A O 1
ATOM 1599 N N . SER A 1 192 ? -7.272 20.048 4.552 1.00 30.73 192 SER A N 1
ATOM 1600 C CA . SER A 1 192 ? -6.043 20.839 4.623 1.00 30.70 192 SER A CA 1
ATOM 1601 C C . SER A 1 192 ? -5.262 20.771 3.320 1.00 30.45 192 SER A C 1
ATOM 1602 O O . SER A 1 192 ? -4.675 21.749 2.902 1.00 30.63 192 SER A O 1
ATOM 1605 N N . LEU A 1 193 ? -5.281 19.611 2.676 1.00 30.32 193 LEU A N 1
ATOM 1606 C CA . LEU A 1 193 ? -4.477 19.369 1.486 1.00 30.60 193 LEU A CA 1
ATOM 1607 C C . LEU A 1 193 ? -5.114 19.693 0.137 1.00 31.12 193 LEU A C 1
ATOM 1608 O O . LEU A 1 193 ? -4.423 20.196 -0.773 1.00 31.21 193 LEU A O 1
ATOM 1613 N N . LYS A 1 194 ? -6.404 19.376 -0.028 1.00 31.48 194 LYS A N 1
ATOM 1614 C CA . LYS A 1 194 ? -7.154 19.859 -1.207 1.00 31.45 194 LYS A CA 1
ATOM 1615 C C . LYS A 1 194 ? -7.069 21.406 -1.290 1.00 31.64 194 LYS A C 1
ATOM 1616 O O . LYS A 1 194 ? -6.610 21.922 -2.294 1.00 31.86 194 LYS A O 1
ATOM 1622 N N . GLU A 1 195 ? -7.475 22.126 -0.233 1.00 31.84 195 GLU A N 1
ATOM 1623 C CA . GLU A 1 195 ? -7.478 23.605 -0.213 1.00 32.17 195 GLU A CA 1
ATOM 1624 C C . GLU A 1 195 ? -6.103 24.166 0.210 1.00 32.29 195 GLU A C 1
ATOM 1625 O O . GLU A 1 195 ? -5.955 24.851 1.235 1.00 32.19 195 GLU A O 1
ATOM 1631 N N . LYS A 1 196 ? -5.097 23.833 -0.590 1.00 32.46 196 LYS A N 1
ATOM 1632 C CA . LYS A 1 196 ? -3.723 24.291 -0.412 1.00 32.53 196 LYS A CA 1
ATOM 1633 C C . LYS A 1 196 ? -3.060 24.044 -1.757 1.00 32.67 196 LYS A C 1
ATOM 1634 O O . LYS A 1 196 ? -2.118 24.743 -2.144 1.00 32.54 196 LYS A O 1
ATOM 1640 N N . PHE A 1 197 ? -3.559 23.004 -2.430 1.00 32.81 197 PHE A N 1
ATOM 1641 C CA . PHE A 1 197 ? -3.524 22.827 -3.899 1.00 33.19 197 PHE A CA 1
ATOM 1642 C C . PHE A 1 197 ? -2.511 21.870 -4.474 1.00 33.33 197 PHE A C 1
ATOM 1643 O O . PHE A 1 197 ? -2.646 21.469 -5.640 1.00 33.13 197 PHE A O 1
ATOM 1651 N N . MET B 1 1 ? -1.654 27.893 46.536 1.00 34.68 1 MET B N 1
ATOM 1652 C CA . MET B 1 1 ? -1.217 27.719 45.101 1.00 35.74 1 MET B CA 1
ATOM 1653 C C . MET B 1 1 ? 0.302 27.492 45.016 1.00 34.95 1 MET B C 1
ATOM 1654 O O . MET B 1 1 ? 1.075 28.133 45.728 1.00 35.32 1 MET B O 1
ATOM 1659 N N . GLY B 1 2 ? 0.744 26.579 44.165 1.00 33.95 2 GLY B N 1
ATOM 1660 C CA . GLY B 1 2 ? 2.154 26.268 44.156 1.00 34.06 2 GLY B CA 1
ATOM 1661 C C . GLY B 1 2 ? 3.035 27.464 43.819 1.00 34.75 2 GLY B C 1
ATOM 1662 O O . GLY B 1 2 ? 2.618 28.423 43.148 1.00 35.39 2 GLY B O 1
ATOM 1663 N N . GLU B 1 3 ? 4.279 27.407 44.265 1.00 34.75 3 GLU B N 1
ATOM 1664 C CA . GLU B 1 3 ? 5.264 28.400 43.856 1.00 34.23 3 GLU B CA 1
ATOM 1665 C C . GLU B 1 3 ? 5.654 28.278 42.361 1.00 33.18 3 GLU B C 1
ATOM 1666 O O . GLU B 1 3 ? 5.652 29.286 41.630 1.00 32.86 3 GLU B O 1
ATOM 1672 N N . GLU B 1 4 ? 5.975 27.045 41.928 1.00 32.13 4 GLU B N 1
ATOM 1673 C CA . GLU B 1 4 ? 6.230 26.669 40.521 1.00 30.98 4 GLU B CA 1
ATOM 1674 C C . GLU B 1 4 ? 5.110 27.146 39.600 1.00 29.31 4 GLU B C 1
ATOM 1675 O O . GLU B 1 4 ? 5.368 27.917 38.675 1.00 29.99 4 GLU B O 1
ATOM 1681 N N . LEU B 1 5 ? 3.891 26.684 39.868 1.00 27.92 5 LEU B N 1
ATOM 1682 C CA . LEU B 1 5 ? 2.663 27.061 39.188 1.00 26.89 5 LEU B CA 1
ATOM 1683 C C . LEU B 1 5 ? 2.537 28.554 38.971 1.00 27.36 5 LEU B C 1
ATOM 1684 O O . LEU B 1 5 ? 2.309 29.026 37.847 1.00 27.16 5 LEU B O 1
ATOM 1689 N N . ASN B 1 6 ? 2.689 29.300 40.057 1.00 27.77 6 ASN B N 1
ATOM 1690 C CA . ASN B 1 6 ? 2.596 30.738 39.960 1.00 28.76 6 ASN B CA 1
ATOM 1691 C C . ASN B 1 6 ? 3.638 31.361 39.035 1.00 29.38 6 ASN B C 1
ATOM 1692 O O . ASN B 1 6 ? 3.281 32.176 38.187 1.00 29.63 6 ASN B O 1
ATOM 1697 N N . ARG B 1 7 ? 4.910 30.997 39.176 1.00 30.14 7 ARG B N 1
ATOM 1698 C CA . ARG B 1 7 ? 5.938 31.589 38.322 1.00 32.01 7 ARG B CA 1
ATOM 1699 C C . ARG B 1 7 ? 5.671 31.206 36.869 1.00 31.33 7 ARG B C 1
ATOM 1700 O O . ARG B 1 7 ? 5.641 32.078 35.979 1.00 31.53 7 ARG B O 1
ATOM 1708 N N . LEU B 1 8 ? 5.454 29.921 36.632 1.00 30.82 8 LEU B N 1
ATOM 1709 C CA . LEU B 1 8 ? 5.303 29.445 35.279 1.00 31.18 8 LEU B CA 1
ATOM 1710 C C . LEU B 1 8 ? 4.209 30.180 34.602 1.00 30.63 8 LEU B C 1
ATOM 1711 O O . LEU B 1 8 ? 4.395 30.582 33.471 1.00 32.51 8 LEU B O 1
ATOM 1716 N N . LEU B 1 9 ? 3.067 30.343 35.261 1.00 29.65 9 LEU B N 1
ATOM 1717 C CA . LEU B 1 9 ? 1.952 31.026 34.624 1.00 29.35 9 LEU B CA 1
ATOM 1718 C C . LEU B 1 9 ? 2.213 32.556 34.411 1.00 30.59 9 LEU B C 1
ATOM 1719 O O . LEU B 1 9 ? 1.679 33.180 33.504 1.00 30.83 9 LEU B O 1
ATOM 1724 N N . ASP B 1 10 ? 3.098 33.134 35.191 1.00 30.82 10 ASP B N 1
ATOM 1725 C CA . ASP B 1 10 ? 3.456 34.483 34.922 1.00 32.00 10 ASP B CA 1
ATOM 1726 C C . ASP B 1 10 ? 4.376 34.536 33.736 1.00 31.78 10 ASP B C 1
ATOM 1727 O O . ASP B 1 10 ? 4.297 35.461 32.886 1.00 31.51 10 ASP B O 1
ATOM 1732 N N . VAL B 1 11 ? 5.280 33.572 33.684 1.00 31.33 11 VAL B N 1
ATOM 1733 C CA . VAL B 1 11 ? 6.222 33.521 32.577 1.00 31.07 11 VAL B CA 1
ATOM 1734 C C . VAL B 1 11 ? 5.360 33.353 31.295 1.00 31.49 11 VAL B C 1
ATOM 1735 O O . VAL B 1 11 ? 5.419 34.160 30.415 1.00 31.97 11 VAL B O 1
ATOM 1739 N N . LEU B 1 12 ? 4.515 32.335 31.229 1.00 31.14 12 LEU B N 1
ATOM 1740 C CA . LEU B 1 12 ? 3.709 32.109 30.062 1.00 30.94 12 LEU B CA 1
ATOM 1741 C C . LEU B 1 12 ? 2.649 33.164 29.772 1.00 31.06 12 LEU B C 1
ATOM 1742 O O . LEU B 1 12 ? 1.970 33.087 28.733 1.00 30.72 12 LEU B O 1
ATOM 1747 N N . GLY B 1 13 ? 2.422 34.104 30.679 1.00 30.47 13 GLY B N 1
ATOM 1748 C CA . GLY B 1 13 ? 1.271 35.004 30.483 1.00 30.45 13 GLY B CA 1
ATOM 1749 C C . GLY B 1 13 ? 1.543 36.165 29.540 1.00 30.62 13 GLY B C 1
ATOM 1750 O O . GLY B 1 13 ? 0.654 36.864 29.114 1.00 30.53 13 GLY B O 1
ATOM 1751 N N . ASN B 1 14 ? 2.806 36.377 29.226 1.00 31.69 14 ASN B N 1
ATOM 1752 C CA . ASN B 1 14 ? 3.230 37.445 28.352 1.00 31.46 14 ASN B CA 1
ATOM 1753 C C . ASN B 1 14 ? 3.242 36.909 26.957 1.00 31.73 14 ASN B C 1
ATOM 1754 O O . ASN B 1 14 ? 3.854 35.860 26.685 1.00 32.38 14 ASN B O 1
ATOM 1759 N N . GLU B 1 15 ? 2.575 37.605 26.070 1.00 31.56 15 GLU B N 1
ATOM 1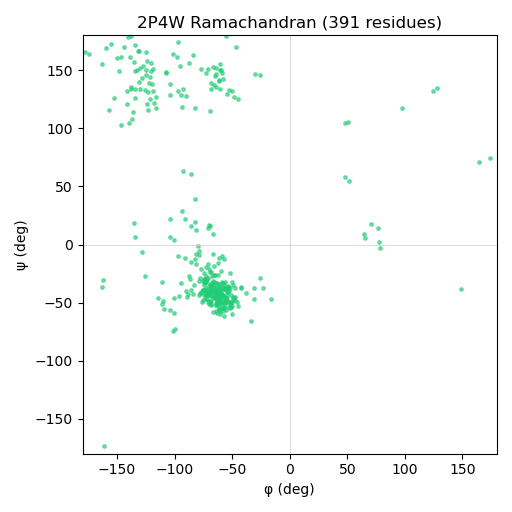760 C CA . GLU B 1 15 ? 2.347 37.090 24.748 1.00 32.77 15 GLU B CA 1
ATOM 1761 C C . GLU B 1 15 ? 3.670 36.976 23.977 1.00 32.72 15 GLU B C 1
ATOM 1762 O O . GLU B 1 15 ? 3.873 36.051 23.182 1.00 34.05 15 GLU B O 1
ATOM 1768 N N . THR B 1 16 ? 4.611 37.849 24.255 1.00 31.33 16 THR B N 1
ATOM 1769 C CA . THR B 1 16 ? 5.844 37.728 23.529 1.00 30.81 16 THR B CA 1
ATOM 1770 C C . THR B 1 16 ? 6.589 36.455 23.931 1.00 32.83 16 THR B C 1
ATOM 1771 O O . THR B 1 16 ? 7.218 35.807 23.052 1.00 33.78 16 THR B O 1
ATOM 1775 N N . ARG B 1 17 ? 6.539 36.068 25.216 1.00 33.18 17 ARG B N 1
ATOM 1776 C CA . ARG B 1 17 ? 7.300 34.868 25.611 1.00 32.99 17 ARG B CA 1
ATOM 1777 C C . ARG B 1 17 ? 6.627 33.702 25.079 1.00 33.50 17 ARG B C 1
ATOM 1778 O O . ARG B 1 17 ? 7.276 32.754 24.603 1.00 34.46 17 ARG B O 1
ATOM 1786 N N . ARG B 1 18 ? 5.309 33.730 25.161 1.00 34.16 18 ARG B N 1
ATOM 1787 C CA . ARG B 1 18 ? 4.523 32.640 24.555 1.00 33.59 18 ARG B CA 1
ATOM 1788 C C . ARG B 1 18 ? 4.950 32.505 23.096 1.00 33.75 18 ARG B C 1
ATOM 1789 O O . ARG B 1 18 ? 5.307 31.406 22.668 1.00 34.01 18 ARG B O 1
ATOM 1797 N N . ARG B 1 19 ? 4.910 33.613 22.339 1.00 33.01 19 ARG B N 1
ATOM 1798 C CA . ARG B 1 19 ? 5.221 33.520 20.904 1.00 33.12 19 ARG B CA 1
ATOM 1799 C 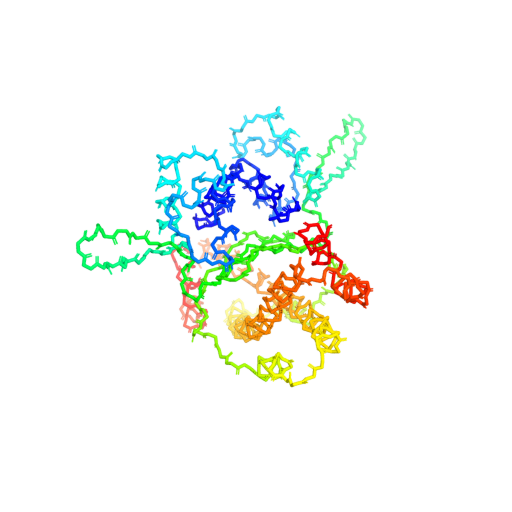C . ARG B 1 19 ? 6.625 32.970 20.631 1.00 32.87 19 ARG B C 1
ATOM 1800 O O . ARG B 1 19 ? 6.808 32.230 19.669 1.00 33.10 19 ARG B O 1
ATOM 1808 N N . ILE B 1 20 ? 7.581 33.263 21.519 1.00 31.87 20 ILE B N 1
ATOM 1809 C CA . ILE B 1 20 ? 8.896 32.709 21.388 1.00 31.64 20 ILE B CA 1
ATOM 1810 C C . ILE B 1 20 ? 8.846 31.222 21.660 1.00 32.85 20 ILE B C 1
ATOM 1811 O O . ILE B 1 20 ? 9.605 30.429 21.088 1.00 34.91 20 ILE B O 1
ATOM 1816 N N . LEU B 1 21 ? 8.001 30.781 22.558 1.00 32.51 21 LEU B N 1
ATOM 1817 C CA . LEU B 1 21 ? 8.090 29.351 22.854 1.00 32.60 21 LEU B CA 1
ATOM 1818 C C . LEU B 1 21 ? 7.528 28.555 21.712 1.00 32.68 21 LEU B C 1
ATOM 1819 O O . LEU B 1 21 ? 7.942 27.406 21.477 1.00 32.40 21 LEU B O 1
ATOM 1824 N N . PHE B 1 22 ? 6.600 29.171 20.986 1.00 32.61 22 PHE B N 1
ATOM 1825 C CA . PHE B 1 22 ? 5.995 28.474 19.880 1.00 31.91 22 PHE B CA 1
ATOM 1826 C C . PHE B 1 22 ? 7.053 28.311 18.821 1.00 31.57 22 PHE B C 1
ATOM 1827 O O . PHE B 1 22 ? 7.301 27.210 18.385 1.00 32.60 22 PHE B O 1
ATOM 1835 N N . LEU B 1 23 ? 7.713 29.396 18.461 1.00 31.54 23 LEU B N 1
ATOM 1836 C CA . LEU B 1 23 ? 8.829 29.370 17.518 1.00 31.11 23 LEU B CA 1
ATOM 1837 C C . LEU B 1 23 ? 9.942 28.354 17.855 1.00 31.02 23 LEU B C 1
ATOM 1838 O O . LEU B 1 23 ? 10.278 27.537 17.002 1.00 31.93 23 LEU B O 1
ATOM 1843 N N . LEU B 1 24 ? 10.453 28.315 19.078 1.00 30.04 24 LEU B N 1
ATOM 1844 C CA . LEU B 1 24 ? 11.491 27.317 19.400 1.00 29.51 24 LEU B CA 1
ATOM 1845 C C . LEU B 1 24 ? 11.005 25.862 19.242 1.00 29.41 24 LEU B C 1
ATOM 1846 O O . LEU B 1 24 ? 11.778 24.915 19.241 1.00 29.34 24 LEU B O 1
ATOM 1851 N N . THR B 1 25 ? 9.714 25.689 19.081 1.00 29.16 25 THR B N 1
ATOM 1852 C CA . THR B 1 25 ? 9.137 24.365 18.892 1.00 30.12 25 THR B CA 1
ATOM 1853 C C . THR B 1 25 ? 9.390 23.783 17.473 1.00 30.88 25 THR B C 1
ATOM 1854 O O . THR B 1 25 ? 9.384 22.553 17.253 1.00 31.34 25 THR B O 1
ATOM 1858 N N . LYS B 1 26 ? 9.614 24.682 16.518 1.00 31.22 26 LYS B N 1
ATOM 1859 C CA . LYS B 1 26 ? 9.920 24.326 15.140 1.00 31.19 26 LYS B CA 1
ATOM 1860 C C . LYS B 1 26 ? 11.399 24.076 14.930 1.00 30.62 26 LYS B C 1
ATOM 1861 O O . LYS B 1 26 ? 11.791 23.151 14.206 1.00 30.16 26 LYS B O 1
ATOM 1867 N N . ARG B 1 27 ? 12.227 24.881 15.581 1.00 29.84 27 ARG B N 1
ATOM 1868 C CA . ARG B 1 27 ? 13.644 24.726 15.451 1.00 29.69 27 ARG B CA 1
ATOM 1869 C C . ARG B 1 27 ? 14.328 25.744 16.355 1.00 30.05 27 ARG B C 1
ATOM 1870 O O . ARG B 1 27 ? 13.692 26.718 16.739 1.00 31.31 27 ARG B O 1
ATOM 1878 N N . PRO B 1 28 ? 15.642 25.582 16.621 1.00 29.62 28 PRO B N 1
ATOM 1879 C CA . PRO B 1 28 ? 16.392 26.601 17.364 1.00 29.35 28 PRO B CA 1
ATOM 1880 C C . PRO B 1 28 ? 16.391 27.927 16.649 1.00 29.20 28 PRO B C 1
ATOM 1881 O O . PRO B 1 28 ? 16.348 27.927 15.431 1.00 31.43 28 PRO B O 1
ATOM 1885 N N . TYR B 1 29 ? 16.469 29.043 17.357 1.00 28.54 29 TYR B N 1
ATOM 1886 C CA . TYR B 1 29 ? 16.539 30.368 16.735 1.00 28.46 29 TYR B CA 1
ATOM 1887 C C . TYR B 1 29 ? 17.699 31.178 17.321 1.00 29.36 29 TYR B C 1
ATOM 1888 O O . TYR B 1 29 ? 18.069 30.964 18.467 1.00 30.33 29 TYR B O 1
ATOM 1897 N N . PHE B 1 30 ? 18.246 32.097 16.521 1.00 29.44 30 PHE B N 1
ATOM 1898 C CA . PHE B 1 30 ? 19.183 33.126 16.931 1.00 29.84 30 PHE B CA 1
ATOM 1899 C C . PHE B 1 30 ? 18.310 34.332 17.187 1.00 30.28 30 PHE B C 1
ATOM 1900 O O . PHE B 1 30 ? 17.231 34.459 16.626 1.00 31.31 30 PHE B O 1
ATOM 1908 N N . VAL B 1 31 ? 18.767 35.217 18.047 1.00 30.47 31 VAL B N 1
ATOM 1909 C CA . VAL B 1 31 ? 18.004 36.357 18.481 1.00 30.63 31 VAL B CA 1
ATOM 1910 C C . VAL B 1 31 ? 17.559 37.222 17.331 1.00 30.95 31 VAL B C 1
ATOM 1911 O O . VAL B 1 31 ? 16.497 37.799 17.380 1.00 31.25 31 VAL B O 1
ATOM 1915 N N . SER B 1 32 ? 18.392 37.388 16.311 1.00 31.27 32 SER B N 1
ATOM 1916 C CA . SER B 1 32 ? 18.035 38.303 15.231 1.00 31.22 32 SER B CA 1
ATOM 1917 C C . SER B 1 32 ? 16.830 37.760 14.455 1.00 31.25 32 SER B C 1
ATOM 1918 O O . SER B 1 32 ? 15.924 38.531 14.046 1.00 30.89 32 SER B O 1
ATOM 1921 N N . GLU B 1 33 ? 16.840 36.443 14.245 1.00 30.93 33 GLU B N 1
ATOM 1922 C CA . GLU B 1 33 ? 15.737 35.758 13.585 1.00 31.10 33 GLU B CA 1
ATOM 1923 C C . GLU B 1 33 ? 14.449 36.001 14.357 1.00 31.26 33 GLU B C 1
ATOM 1924 O O . GLU B 1 33 ? 13.439 36.355 13.745 1.00 31.42 33 GLU B O 1
ATOM 1930 N N . LEU B 1 34 ? 14.485 35.837 15.690 1.00 31.37 34 LEU B N 1
ATOM 1931 C CA . LEU B 1 34 ? 13.282 35.997 16.538 1.00 31.72 34 LEU B CA 1
ATOM 1932 C C . LEU B 1 34 ? 12.748 37.419 16.439 1.00 31.75 34 LEU B C 1
ATOM 1933 O O . LEU B 1 34 ? 11.539 37.667 16.299 1.00 32.36 34 LEU B O 1
ATOM 1938 N N . SER B 1 35 ? 13.676 38.342 16.464 1.00 31.68 35 SER B N 1
ATOM 1939 C CA . SER B 1 35 ? 13.378 39.740 16.430 1.00 32.54 35 SER B CA 1
ATOM 1940 C C . SER B 1 35 ? 12.578 40.114 15.218 1.00 32.97 35 SER B C 1
ATOM 1941 O O . SER B 1 35 ? 11.523 40.732 15.350 1.00 33.52 35 SER B O 1
ATOM 1944 N N . ARG B 1 36 ? 13.078 39.730 14.048 1.00 32.93 36 ARG B N 1
ATOM 1945 C CA . ARG B 1 36 ? 12.424 40.022 12.761 1.00 33.52 36 ARG B CA 1
ATOM 1946 C C . ARG B 1 36 ? 11.045 39.367 12.626 1.00 33.24 36 ARG B C 1
ATOM 1947 O O . ARG B 1 36 ? 10.039 40.047 12.462 1.00 32.66 36 ARG B O 1
ATOM 1955 N N . GLU B 1 37 ? 11.023 38.040 12.733 1.00 34.00 37 GLU B N 1
ATOM 1956 C CA . GLU B 1 37 ? 9.803 37.222 12.669 1.00 34.48 37 GLU B CA 1
ATOM 1957 C C . GLU B 1 37 ? 8.735 3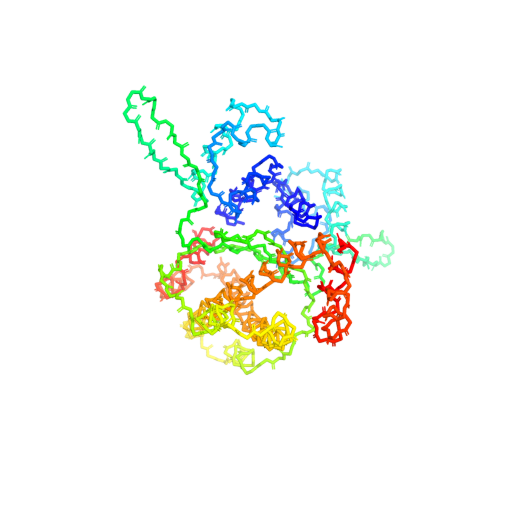7.791 13.609 1.00 33.10 37 GLU B C 1
ATOM 1958 O O . GLU B 1 37 ? 7.607 37.944 13.195 1.00 32.17 37 GLU B O 1
ATOM 1964 N N . LEU B 1 38 ? 9.100 38.124 14.850 1.00 32.75 38 LEU B N 1
ATOM 1965 C CA . LEU B 1 38 ? 8.148 38.699 15.817 1.00 33.06 38 LEU B CA 1
ATOM 1966 C C . LEU B 1 38 ? 8.005 40.240 15.703 1.00 33.77 38 LEU B C 1
ATOM 1967 O O . LEU B 1 38 ? 7.058 40.847 16.255 1.00 34.22 38 LEU B O 1
ATOM 1972 N N . GLY B 1 39 ? 8.948 40.878 15.002 1.00 33.51 39 GLY B N 1
ATOM 1973 C CA . GLY B 1 39 ? 9.003 42.329 14.960 1.00 33.14 39 GLY B CA 1
ATOM 1974 C C . GLY B 1 39 ? 8.973 42.930 16.357 1.00 33.29 39 GLY B C 1
ATOM 1975 O O . GLY B 1 39 ? 8.125 43.790 16.647 1.00 33.42 39 GLY B O 1
ATOM 1976 N N . VAL B 1 40 ? 9.886 42.506 17.230 1.00 32.86 40 VAL B N 1
ATOM 1977 C CA . VAL B 1 40 ? 9.881 43.084 18.558 1.00 33.02 40 VAL B CA 1
ATOM 1978 C C . VAL B 1 40 ? 11.072 43.952 18.825 1.00 32.91 40 VAL B C 1
ATOM 1979 O O . VAL B 1 40 ? 10.924 45.105 19.246 1.00 33.80 40 VAL B O 1
ATOM 1983 N N . GLY B 1 41 ? 12.271 43.447 18.583 1.00 32.64 41 GLY B N 1
ATOM 1984 C CA . GLY B 1 41 ? 13.462 44.283 18.906 1.00 31.91 41 GLY B CA 1
ATOM 1985 C C . GLY B 1 41 ? 14.381 43.442 19.766 1.00 31.80 41 GLY B C 1
ATOM 1986 O O . GLY B 1 41 ? 13.929 42.749 20.703 1.00 31.71 41 GLY B O 1
ATOM 1987 N N . GLN B 1 42 ? 15.666 43.460 19.441 1.00 31.74 42 GLN B N 1
ATOM 1988 C CA . GLN B 1 42 ? 16.601 42.516 20.068 1.00 32.62 42 GLN B CA 1
ATOM 1989 C C . GLN B 1 42 ? 16.827 42.775 21.568 1.00 32.55 42 GLN B C 1
ATOM 1990 O O . GLN B 1 42 ? 17.155 41.848 22.302 1.00 32.74 42 GLN B O 1
ATOM 1996 N N . LYS B 1 43 ? 16.600 44.011 22.013 1.00 32.42 43 LYS B N 1
ATOM 1997 C CA . LYS B 1 43 ? 16.599 44.342 23.438 1.00 32.87 43 LYS B CA 1
ATOM 1998 C C . LYS B 1 43 ? 15.552 43.524 24.239 1.00 32.94 43 LYS B C 1
ATOM 1999 O O . LYS B 1 43 ? 15.890 42.816 25.212 1.00 32.96 43 LYS B O 1
ATOM 2005 N N . ALA B 1 44 ? 14.288 43.589 23.808 1.00 32.67 44 ALA B N 1
ATOM 2006 C CA . ALA B 1 44 ? 13.194 42.947 24.518 1.00 31.86 44 ALA B CA 1
ATOM 2007 C C . ALA B 1 44 ? 13.345 41.449 24.370 1.00 32.35 44 ALA B C 1
ATOM 2008 O O . ALA B 1 44 ? 13.117 40.662 25.306 1.00 33.27 44 ALA B O 1
ATOM 2010 N N . VAL B 1 45 ? 13.725 41.013 23.188 1.00 32.16 45 VAL B N 1
ATOM 2011 C CA . VAL B 1 45 ? 13.773 39.567 22.990 1.00 31.58 45 VAL B CA 1
ATOM 2012 C C . VAL B 1 45 ? 14.802 38.942 23.973 1.00 31.30 45 VAL B C 1
ATOM 2013 O O . VAL B 1 45 ? 14.459 38.051 24.746 1.00 31.10 45 VAL B O 1
ATOM 2017 N N . LEU B 1 46 ? 16.037 39.471 23.969 1.00 31.42 46 LEU B N 1
ATOM 2018 C CA . LEU B 1 46 ? 17.116 39.009 24.856 1.00 31.36 46 LEU B CA 1
ATOM 2019 C C . LEU B 1 46 ? 16.646 38.882 26.308 1.00 31.49 46 LEU B C 1
ATOM 2020 O O . LEU B 1 46 ? 17.010 37.924 27.030 1.00 31.43 46 LEU B O 1
ATOM 2025 N N . GLU B 1 47 ? 15.795 39.834 26.692 1.00 31.47 47 GLU B N 1
ATOM 2026 C CA . GLU B 1 47 ? 15.191 39.917 28.018 1.00 31.45 47 GLU B CA 1
ATOM 2027 C C . GLU B 1 47 ? 14.127 38.853 28.255 1.00 31.44 47 GLU B C 1
ATOM 2028 O O . GLU B 1 47 ? 14.076 38.257 29.330 1.00 31.90 47 GLU B O 1
ATOM 2034 N N . HIS B 1 48 ? 13.266 38.620 27.266 1.00 31.03 48 HIS B N 1
ATOM 2035 C CA . HIS B 1 48 ? 12.308 37.527 27.382 1.00 30.83 48 HIS B CA 1
ATOM 2036 C C . HIS B 1 48 ? 13.039 36.205 27.436 1.00 31.26 48 HIS B C 1
ATOM 2037 O O . HIS B 1 48 ? 12.826 35.380 28.332 1.00 31.54 48 HIS B O 1
ATOM 2044 N N . LEU B 1 49 ? 13.937 36.001 26.489 1.00 31.84 49 LEU B N 1
ATOM 2045 C CA . LEU B 1 49 ? 14.715 34.765 26.504 1.00 31.95 49 LEU B CA 1
ATOM 2046 C C . LEU B 1 49 ? 15.362 34.526 27.883 1.00 31.48 49 LEU B C 1
ATOM 2047 O O . LEU B 1 49 ? 15.341 33.434 28.406 1.00 30.63 49 LEU B O 1
ATOM 2052 N N . ARG B 1 50 ? 15.917 35.585 28.464 1.00 31.67 50 ARG B N 1
ATOM 2053 C CA . ARG B 1 50 ? 16.493 35.504 29.775 1.00 31.53 50 ARG B CA 1
ATOM 2054 C C . ARG B 1 50 ? 15.444 34.938 30.762 1.00 31.37 50 ARG B C 1
ATOM 2055 O O . ARG B 1 50 ? 15.745 34.035 31.569 1.00 31.70 50 ARG B O 1
ATOM 2063 N N . ILE B 1 51 ? 14.211 35.432 30.657 1.00 30.65 51 ILE B N 1
ATOM 2064 C CA . ILE B 1 51 ? 13.207 35.134 31.641 1.00 30.07 51 ILE B CA 1
ATOM 2065 C C . ILE B 1 51 ? 12.852 33.674 31.543 1.00 31.37 51 ILE B C 1
ATOM 2066 O O . ILE B 1 51 ? 12.637 33.003 32.553 1.00 32.46 51 ILE B O 1
ATOM 2071 N N . LEU B 1 52 ? 12.844 33.178 30.314 1.00 32.13 52 LEU B N 1
ATOM 2072 C CA . LEU B 1 52 ? 12.485 31.811 29.975 1.00 31.76 52 LEU B CA 1
ATOM 2073 C C . LEU B 1 52 ? 13.590 30.859 30.360 1.00 31.82 52 LEU B C 1
ATOM 2074 O O . LEU B 1 52 ? 13.307 29.708 30.728 1.00 32.47 52 LEU B O 1
ATOM 2079 N N . GLU B 1 53 ? 14.843 31.298 30.236 1.00 30.21 53 GLU B N 1
ATOM 2080 C CA . GLU B 1 53 ? 15.925 30.466 30.685 1.00 30.5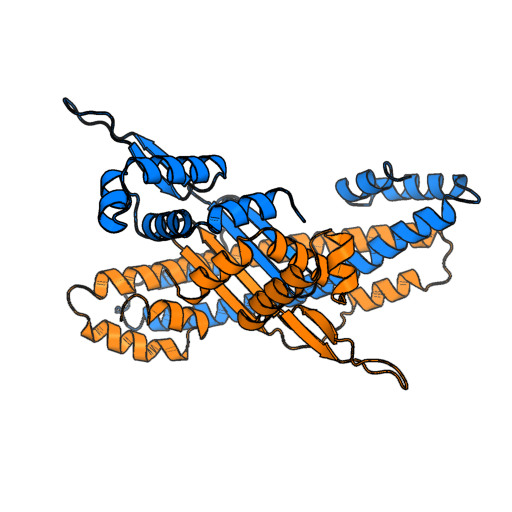9 53 GLU B CA 1
ATOM 2081 C C . GLU B 1 53 ? 15.914 30.267 32.183 1.00 30.17 53 GLU B C 1
ATOM 2082 O O . GLU B 1 53 ? 16.224 29.204 32.655 1.00 29.54 53 GLU B O 1
ATOM 2088 N N . GLU B 1 54 ? 15.554 31.304 32.931 1.00 31.14 54 GLU B N 1
ATOM 2089 C CA . GLU B 1 54 ? 15.562 31.226 34.406 1.00 31.65 54 GLU B CA 1
ATOM 2090 C C . GLU B 1 54 ? 14.449 30.366 34.882 1.00 30.20 54 GLU B C 1
ATOM 2091 O O . GLU B 1 54 ? 14.568 29.705 35.865 1.00 30.39 54 GLU B O 1
ATOM 2097 N N . ALA B 1 55 ? 13.379 30.340 34.131 1.00 29.45 55 ALA B N 1
ATOM 2098 C CA . ALA B 1 55 ? 12.268 29.517 34.457 1.00 29.00 55 ALA B CA 1
ATOM 2099 C C . ALA B 1 55 ? 12.530 28.060 34.033 1.00 29.02 55 ALA B C 1
ATOM 2100 O O . ALA B 1 55 ? 11.680 27.180 34.222 1.00 28.94 55 ALA B O 1
ATOM 2102 N N . GLY B 1 56 ? 13.690 27.809 33.431 1.00 28.63 56 GLY B N 1
ATOM 2103 C CA . GLY B 1 56 ? 14.105 26.464 33.116 1.00 27.70 56 GLY B CA 1
ATOM 2104 C C . GLY B 1 56 ? 13.381 25.926 31.896 1.00 27.97 56 GLY B C 1
ATOM 2105 O O . GLY B 1 56 ? 13.407 24.752 31.629 1.00 28.32 56 GLY B O 1
ATOM 2106 N N . LEU B 1 57 ? 12.733 26.785 31.128 1.00 27.85 57 LEU B N 1
ATOM 2107 C CA . LEU B 1 57 ? 12.055 26.313 29.923 1.00 26.94 57 LEU B CA 1
ATOM 2108 C C . LEU B 1 57 ? 12.922 26.235 28.689 1.00 27.89 57 LEU B C 1
ATOM 2109 O O . LEU B 1 57 ? 12.632 25.444 27.834 1.00 29.55 57 LEU B O 1
ATOM 2114 N N . ILE B 1 58 ? 13.952 27.069 28.551 1.00 28.68 58 ILE B N 1
ATOM 2115 C CA . ILE B 1 58 ? 14.768 26.977 27.361 1.00 28.81 58 ILE B CA 1
ATOM 2116 C C . ILE B 1 58 ? 16.251 26.955 27.746 1.00 29.62 58 ILE B C 1
ATOM 2117 O O . ILE B 1 58 ? 16.597 27.269 28.897 1.00 29.63 58 ILE B O 1
ATOM 2122 N N . GLU B 1 59 ? 17.122 26.591 26.800 1.00 29.39 59 GLU B N 1
ATOM 2123 C CA . GLU B 1 59 ? 18.573 26.764 26.988 1.00 29.43 59 GLU B CA 1
ATOM 2124 C C . GLU B 1 59 ? 19.238 27.373 25.758 1.00 29.00 59 GLU B C 1
ATOM 2125 O O . GLU B 1 59 ? 18.625 27.530 24.742 1.00 29.22 59 GLU B O 1
ATOM 2131 N N . SER B 1 60 ? 20.507 27.729 25.861 1.00 29.88 60 SER B N 1
ATOM 2132 C CA . SER B 1 60 ? 21.192 28.467 24.816 1.00 29.51 60 SER B CA 1
ATOM 2133 C C . SER B 1 60 ? 22.459 27.726 24.644 1.00 29.58 60 SER B C 1
ATOM 2134 O O . SER B 1 60 ? 22.908 27.114 25.575 1.00 30.75 60 SER B O 1
ATOM 2137 N N . ARG B 1 61 ? 23.022 27.734 23.455 1.00 29.64 61 ARG B N 1
ATOM 2138 C CA . ARG B 1 61 ? 24.315 27.142 23.232 1.00 29.69 61 ARG B CA 1
ATOM 2139 C C . ARG B 1 61 ? 25.051 28.111 22.294 1.00 29.38 61 ARG B C 1
ATOM 2140 O O . ARG B 1 61 ? 24.432 28.975 21.670 1.00 28.93 61 ARG B O 1
ATOM 2148 N N . VAL B 1 62 ? 26.364 28.006 22.229 1.00 29.14 62 VAL B N 1
ATOM 2149 C CA . VAL B 1 62 ? 27.134 28.965 21.482 1.00 29.16 62 VAL B CA 1
ATOM 2150 C C . VAL B 1 62 ? 27.865 28.217 20.363 1.00 29.59 62 VAL B C 1
ATOM 2151 O O . VAL B 1 62 ? 28.439 27.140 20.561 1.00 29.21 62 VAL B O 1
ATOM 2155 N N . GLU B 1 63 ? 27.773 28.771 19.165 1.00 29.84 63 GLU B N 1
ATOM 2156 C CA . GLU B 1 63 ? 28.357 28.133 18.023 1.00 30.66 63 GLU B CA 1
ATOM 2157 C C . GLU B 1 63 ? 29.319 29.185 17.445 1.00 30.98 63 GLU B C 1
ATOM 2158 O O . GLU B 1 63 ? 28.895 30.273 17.065 1.00 31.69 63 GLU B O 1
ATOM 2164 N N . LYS B 1 64 ? 30.614 28.903 17.452 1.00 30.74 64 LYS B N 1
ATOM 2165 C CA . LYS B 1 64 ? 31.573 29.862 16.915 1.00 31.17 64 LYS B CA 1
ATOM 2166 C C . LYS B 1 64 ? 31.978 29.398 15.517 1.00 31.30 64 LYS B C 1
ATOM 2167 O O . LYS B 1 64 ? 31.750 28.245 15.142 1.00 31.48 64 LYS B O 1
ATOM 2173 N N . ILE B 1 65 ? 32.577 30.306 14.755 1.00 31.18 65 ILE B N 1
ATOM 2174 C CA . ILE B 1 65 ? 33.034 30.016 13.403 1.00 31.31 65 ILE B CA 1
ATOM 2175 C C . ILE B 1 65 ? 34.150 31.009 13.010 1.00 31.19 65 ILE B C 1
ATOM 2176 O O . ILE B 1 65 ? 33.901 32.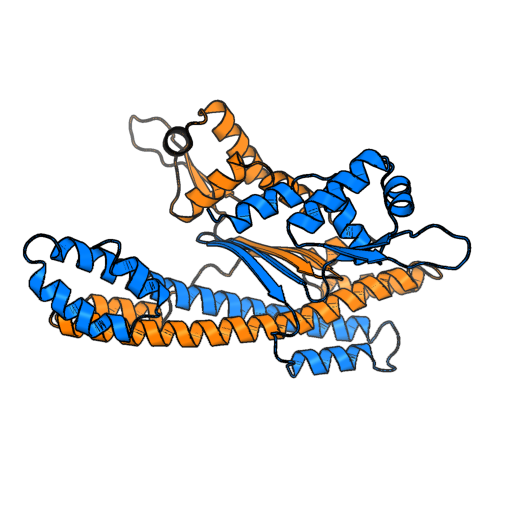213 12.918 1.00 30.93 65 ILE B O 1
ATOM 2181 N N . PRO B 1 66 ? 35.381 30.507 12.779 1.00 31.23 66 PRO B N 1
ATOM 2182 C CA . PRO B 1 66 ? 36.537 31.403 12.699 1.00 31.67 66 PRO B CA 1
ATOM 2183 C C . PRO B 1 66 ? 36.214 32.825 12.172 1.00 31.98 66 PRO B C 1
ATOM 2184 O O . PRO B 1 66 ? 35.324 32.984 11.333 1.00 31.92 66 PRO B O 1
ATOM 2188 N N . ARG B 1 67 ? 36.932 33.844 12.670 1.00 32.35 67 ARG B N 1
ATOM 2189 C CA . ARG B 1 67 ? 36.789 35.253 12.200 1.00 32.25 67 ARG B CA 1
ATOM 2190 C C . ARG B 1 67 ? 35.417 35.903 12.487 1.00 32.06 67 ARG B C 1
ATOM 2191 O O . ARG B 1 67 ? 35.154 37.033 12.054 1.00 32.18 67 ARG B O 1
ATOM 2199 N N . GLY B 1 68 ? 34.554 35.192 13.207 1.00 31.81 68 GLY B N 1
ATOM 2200 C CA . GLY B 1 68 ? 33.223 35.703 13.525 1.00 31.66 68 GLY B CA 1
ATOM 2201 C C . GLY B 1 68 ? 32.920 35.708 15.017 1.00 31.57 68 GLY B C 1
ATOM 2202 O O . GLY B 1 68 ? 33.434 34.856 15.790 1.00 31.12 68 GLY B O 1
ATOM 2203 N N . ARG B 1 69 ? 32.079 36.672 15.418 1.00 31.73 69 ARG B N 1
ATOM 2204 C CA . ARG B 1 69 ? 31.545 36.752 16.795 1.00 32.35 69 ARG B CA 1
ATOM 2205 C C . ARG B 1 69 ? 31.003 35.413 17.352 1.00 32.63 69 ARG B C 1
ATOM 2206 O O . ARG B 1 69 ? 30.895 34.412 16.613 1.00 32.54 69 ARG B O 1
ATOM 2214 N N . PRO B 1 70 ? 30.700 35.377 18.669 1.00 32.96 70 PRO B N 1
ATOM 2215 C CA . PRO B 1 70 ? 30.227 34.130 19.260 1.00 32.57 70 PRO B CA 1
ATOM 2216 C C . PRO B 1 70 ? 28.905 33.618 18.666 1.00 32.42 70 PRO B C 1
ATOM 2217 O O . PRO B 1 70 ? 28.846 32.448 18.235 1.00 32.40 70 PRO B O 1
ATOM 2221 N N . ARG B 1 71 ? 27.881 34.474 18.607 1.00 32.24 71 ARG B N 1
ATOM 2222 C CA . ARG B 1 71 ? 26.508 34.055 18.193 1.00 31.97 71 ARG B CA 1
ATOM 2223 C C . ARG B 1 71 ? 25.954 32.802 18.938 1.00 31.39 71 ARG B C 1
ATOM 2224 O O . ARG B 1 71 ? 26.358 31.651 18.705 1.00 31.13 71 ARG B O 1
ATOM 2232 N N . LYS B 1 72 ? 25.027 33.047 19.850 1.00 30.90 72 LYS B N 1
ATOM 2233 C CA . LYS B 1 72 ? 24.397 31.969 20.566 1.00 30.40 72 LYS B CA 1
ATOM 2234 C C . LYS B 1 72 ? 22.946 31.749 20.120 1.00 29.80 72 LYS B C 1
ATOM 2235 O O . LYS B 1 72 ? 22.274 32.682 19.698 1.00 30.06 72 LYS B O 1
ATOM 2241 N N . TYR B 1 73 ? 22.499 30.502 20.183 1.00 29.03 73 TYR B N 1
ATOM 2242 C CA . TYR B 1 73 ? 21.188 30.089 19.683 1.00 28.54 73 TYR B CA 1
ATOM 2243 C C . TYR B 1 73 ? 20.349 29.483 20.778 1.00 28.56 73 TYR B C 1
ATOM 2244 O O . TYR B 1 73 ? 20.895 29.006 21.773 1.00 28.32 73 TYR B O 1
ATOM 2253 N N . TYR B 1 74 ? 19.029 29.506 20.618 1.00 28.66 74 TYR B N 1
ATOM 2254 C CA . TYR B 1 74 ? 18.130 29.132 21.731 1.00 28.95 74 TYR B CA 1
ATOM 2255 C C . TYR B 1 74 ? 17.223 27.971 21.375 1.00 29.44 74 TYR B C 1
ATOM 2256 O O . TYR B 1 74 ? 16.786 27.834 20.245 1.00 29.96 74 TYR B O 1
ATOM 2265 N N . MET B 1 75 ? 16.949 27.111 22.334 1.00 29.41 75 MET B N 1
ATOM 2266 C CA . MET B 1 75 ? 16.085 25.952 22.090 1.00 30.44 75 MET B CA 1
ATOM 2267 C C . MET B 1 75 ? 15.386 25.625 23.383 1.00 28.78 75 MET B C 1
ATOM 2268 O O . MET B 1 75 ? 15.863 26.005 24.485 1.00 27.44 75 MET B O 1
ATOM 2273 N N . ILE B 1 76 ? 14.279 24.887 23.242 1.00 28.41 76 ILE B N 1
ATOM 2274 C CA . ILE B 1 76 ? 13.493 24.358 24.354 1.00 27.85 76 ILE B CA 1
ATOM 2275 C C . ILE B 1 76 ? 14.379 23.386 25.096 1.00 29.03 76 ILE B C 1
ATOM 2276 O O . ILE B 1 76 ? 15.095 22.638 24.438 1.00 29.66 76 ILE B O 1
ATOM 2281 N N . LYS B 1 77 ? 14.408 23.435 26.429 1.00 29.02 77 LYS B N 1
ATOM 2282 C CA . LYS B 1 77 ? 15.308 22.599 27.171 1.00 30.25 77 LYS B CA 1
ATOM 2283 C C . LYS B 1 77 ? 15.156 21.145 26.682 1.00 31.32 77 LYS B C 1
ATOM 2284 O O . LYS B 1 77 ? 14.058 20.647 26.493 1.00 32.10 77 LYS B O 1
ATOM 2290 N N . LYS B 1 78 ? 16.260 20.496 26.412 1.00 31.35 78 LYS B N 1
ATOM 2291 C CA . LYS B 1 78 ? 16.226 19.174 25.879 1.00 31.43 78 LYS B CA 1
ATOM 2292 C C . LYS B 1 78 ? 15.623 18.207 26.937 1.00 31.15 78 LYS B C 1
ATOM 2293 O O . LYS B 1 78 ? 15.968 18.291 28.128 1.00 30.71 78 LYS B O 1
ATOM 2299 N N . GLY B 1 79 ? 14.738 17.312 26.463 1.00 30.38 79 GLY B N 1
ATOM 2300 C CA . GLY B 1 79 ? 13.996 16.345 27.262 1.00 28.96 79 GLY B CA 1
ATOM 2301 C C . GLY B 1 79 ? 12.804 16.895 28.035 1.00 29.27 79 GLY B C 1
ATOM 2302 O O . GLY B 1 79 ? 12.175 16.136 28.788 1.00 28.71 79 GLY B O 1
ATOM 2303 N N . LEU B 1 80 ? 12.509 18.200 27.878 1.00 27.83 80 LEU B N 1
ATOM 2304 C CA . LEU B 1 80 ? 11.484 18.878 28.672 1.00 28.02 80 LEU B CA 1
ATOM 2305 C C . LEU B 1 80 ? 10.092 18.258 28.476 1.00 28.30 80 LEU B C 1
ATOM 2306 O O . LEU B 1 80 ? 9.674 18.009 27.340 1.00 27.50 80 LEU B O 1
ATOM 2311 N N . ARG B 1 81 ? 9.398 18.027 29.594 1.00 28.03 81 ARG B N 1
ATOM 2312 C CA . ARG B 1 81 ? 8.013 17.636 29.591 1.00 28.16 81 ARG B CA 1
ATOM 2313 C C . ARG B 1 81 ? 7.368 18.463 30.661 1.00 29.06 81 ARG B C 1
ATOM 2314 O O . ARG B 1 81 ? 7.661 18.297 31.823 1.00 28.25 81 ARG B O 1
ATOM 2322 N N . LEU B 1 82 ? 6.470 19.356 30.252 1.00 30.98 82 LEU B N 1
ATOM 2323 C CA . LEU B 1 82 ? 5.809 20.265 31.179 1.00 31.60 82 LEU B CA 1
ATOM 2324 C C . LEU B 1 82 ? 4.340 20.068 30.949 1.00 32.43 82 LEU B C 1
ATOM 2325 O O . LEU B 1 82 ? 3.890 20.076 29.786 1.00 32.81 82 LEU B O 1
ATOM 2330 N N . GLU B 1 83 ? 3.586 19.920 32.033 1.00 32.85 83 GLU B N 1
ATOM 2331 C CA . GLU B 1 83 ? 2.137 19.875 31.942 1.00 34.45 83 GLU B CA 1
ATOM 2332 C C . GLU B 1 83 ? 1.501 20.694 33.070 1.00 32.55 83 GLU B C 1
ATOM 2333 O O . GLU B 1 83 ? 1.929 20.636 34.185 1.00 31.33 83 GLU B O 1
ATOM 2339 N N . ILE B 1 84 ? 0.512 21.513 32.737 1.00 32.88 84 ILE B N 1
ATOM 2340 C CA . ILE B 1 84 ? -0.235 22.301 33.694 1.00 31.90 84 ILE B CA 1
ATOM 2341 C C . ILE B 1 84 ? -1.674 21.792 33.624 1.00 32.60 84 ILE B C 1
ATOM 2342 O O . ILE B 1 84 ? -2.238 21.638 32.532 1.00 33.48 84 ILE B O 1
ATOM 2347 N N . LEU B 1 85 ? -2.226 21.426 34.775 1.00 32.24 85 LEU B N 1
ATOM 2348 C CA . LEU B 1 85 ? -3.540 20.785 34.853 1.00 32.22 85 LEU B CA 1
ATOM 2349 C C . LEU B 1 85 ? -4.518 21.589 35.750 1.00 30.84 85 LEU B C 1
ATOM 2350 O O . LEU B 1 85 ? -4.172 22.103 36.840 1.00 29.65 85 LEU B O 1
ATOM 2355 N N . LEU B 1 86 ? -5.750 21.648 35.260 1.00 29.93 86 LEU B N 1
ATOM 2356 C CA . LEU B 1 86 ? -6.886 22.318 35.922 1.00 29.32 86 LEU B CA 1
ATOM 2357 C C . LEU B 1 86 ? -8.193 21.497 35.720 1.00 28.91 86 LEU B C 1
ATOM 2358 O O . LEU B 1 86 ? -8.623 21.209 34.587 1.00 28.43 86 LEU B O 1
ATOM 2363 N N . THR B 1 87 ? -8.768 21.116 36.852 1.00 28.30 87 THR B N 1
ATOM 2364 C CA . THR B 1 87 ? -9.961 20.304 36.927 1.00 28.55 87 THR B CA 1
ATOM 2365 C C . THR B 1 87 ? -10.707 20.858 38.144 1.00 28.55 87 THR B C 1
ATOM 2366 O O . THR B 1 87 ? -10.158 21.660 38.901 1.00 29.26 87 THR B O 1
ATOM 2370 N N . PRO B 1 88 ? -11.955 20.450 38.355 1.00 28.21 88 PRO B N 1
ATOM 2371 C CA . PRO B 1 88 ? -12.605 21.038 39.544 1.00 28.14 88 PRO B CA 1
ATOM 2372 C C . PRO B 1 88 ? -11.984 20.848 40.925 1.00 28.10 88 PRO B C 1
ATOM 2373 O O . PRO B 1 88 ? -12.410 21.522 41.850 1.00 29.46 88 PRO B O 1
ATOM 2377 N N . THR B 1 89 ? -10.977 20.006 41.089 1.00 28.38 89 THR B N 1
ATOM 2378 C CA . THR B 1 89 ? -10.396 19.830 42.430 1.00 28.18 89 THR B CA 1
ATOM 2379 C C . THR B 1 89 ? -8.891 19.996 42.454 1.00 29.18 89 THR B C 1
ATOM 2380 O O . THR B 1 89 ? -8.299 19.945 43.526 1.00 28.72 89 THR B O 1
ATOM 2384 N N . LEU B 1 90 ? -8.284 20.138 41.260 1.00 30.42 90 LEU B N 1
ATOM 2385 C CA . LEU B 1 90 ? -6.833 20.245 41.071 1.00 30.92 90 LEU B CA 1
ATOM 2386 C C . LEU B 1 90 ? -6.418 21.407 40.188 1.00 30.30 90 LEU B C 1
ATOM 2387 O O . LEU B 1 90 ? -7.023 21.679 39.136 1.00 29.37 90 LEU B O 1
ATOM 2392 N N . PHE B 1 91 ? -5.343 22.038 40.617 1.00 29.56 91 PHE B N 1
ATOM 2393 C CA . PHE B 1 91 ? -4.716 23.048 39.855 1.00 29.90 91 PHE B CA 1
ATOM 2394 C C . PHE B 1 91 ? -3.241 22.951 40.131 1.00 30.36 91 PHE B C 1
ATOM 2395 O O . PHE B 1 91 ? -2.792 23.340 41.208 1.00 30.64 91 PHE B O 1
ATOM 2403 N N . GLY B 1 92 ? -2.482 22.373 39.197 1.00 31.14 92 GLY B N 1
ATOM 2404 C CA . GLY B 1 92 ? -1.009 22.250 39.360 1.00 30.97 92 GLY B CA 1
ATOM 2405 C C . GLY B 1 92 ? -0.225 21.981 38.075 1.00 31.40 92 GLY B C 1
ATOM 2406 O O . GLY B 1 92 ? -0.772 21.988 36.967 1.00 30.94 92 GLY B O 1
ATOM 2407 N N . SER B 1 93 ? 1.071 21.736 38.232 1.00 31.03 93 SER B N 1
ATOM 2408 C CA . SER B 1 93 ? 1.956 21.531 37.104 1.00 31.12 93 SER B CA 1
ATOM 2409 C C . SER B 1 93 ? 3.023 20.590 37.484 1.00 31.37 93 SER B C 1
ATOM 2410 O O . SER B 1 93 ? 3.421 20.529 38.647 1.00 32.29 93 SER B O 1
ATOM 2413 N N . GLU B 1 94 ? 3.500 19.831 36.515 1.00 31.46 94 GLU B N 1
ATOM 2414 C CA . GLU B 1 94 ? 4.653 18.971 36.726 1.00 31.32 94 GLU B CA 1
ATOM 2415 C C . GLU B 1 94 ? 5.640 19.272 35.629 1.00 30.31 94 GLU B C 1
ATOM 2416 O O . GLU B 1 94 ? 5.275 19.514 34.487 1.00 30.25 94 GLU B O 1
ATOM 2422 N N . MET B 1 95 ? 6.900 19.234 35.971 1.00 30.20 95 MET B N 1
ATOM 2423 C CA . MET B 1 95 ? 7.945 19.425 35.007 1.00 31.61 95 MET B CA 1
ATOM 2424 C C . MET B 1 95 ? 8.918 18.281 35.207 1.00 29.59 95 MET B C 1
ATOM 2425 O O . MET B 1 95 ? 9.291 17.965 36.351 1.00 30.12 95 MET B O 1
ATOM 2430 N N . TYR B 1 96 ? 9.339 17.650 34.126 1.00 28.05 96 TYR B N 1
ATOM 2431 C CA . TYR B 1 96 ? 10.278 16.581 34.278 1.00 27.91 96 TYR B CA 1
ATOM 2432 C C . TYR B 1 96 ? 11.009 16.328 32.997 1.00 28.60 96 TYR B C 1
ATOM 2433 O O . TYR B 1 96 ? 10.653 16.872 31.963 1.00 29.65 96 TYR B O 1
ATOM 2442 N N . GLU B 1 97 ? 12.057 15.518 33.071 1.00 29.12 97 GLU B N 1
ATOM 2443 C CA . GLU B 1 97 ? 12.862 15.208 31.901 1.00 29.46 97 GLU B CA 1
ATOM 2444 C C . GLU B 1 97 ? 12.561 13.827 31.368 1.00 29.26 97 GLU B C 1
ATOM 2445 O O . GLU B 1 97 ? 12.371 12.892 32.142 1.00 29.61 97 GLU B O 1
ATOM 2451 N N . ALA B 1 98 ? 12.467 13.698 30.052 1.00 29.10 98 ALA B N 1
ATOM 2452 C CA . ALA B 1 98 ? 12.220 12.393 29.468 1.00 29.14 98 ALA B CA 1
ATOM 2453 C C . ALA B 1 98 ? 13.572 11.787 29.155 1.00 29.71 98 ALA B C 1
ATOM 2454 O O . ALA B 1 98 ? 14.434 12.482 28.613 1.00 30.49 98 ALA B O 1
ATOM 2456 N N . LYS B 1 99 ? 13.779 10.512 29.513 1.00 30.07 99 LYS B N 1
ATOM 2457 C CA . LYS B 1 99 ? 15.006 9.775 29.118 1.00 30.55 99 LYS B CA 1
ATOM 2458 C C . LYS B 1 99 ? 15.283 10.048 27.640 1.00 30.75 99 LYS B C 1
ATOM 2459 O O . LYS B 1 99 ? 14.405 9.840 26.795 1.00 30.59 99 LYS B O 1
ATOM 2465 N N . GLY B 1 100 ? 16.491 10.523 27.336 1.00 31.18 100 GLY B N 1
ATOM 2466 C CA . GLY B 1 100 ? 16.755 11.210 26.066 1.00 31.61 100 GLY B CA 1
ATOM 2467 C C . GLY B 1 100 ? 17.031 10.398 24.809 1.00 31.99 100 GLY B C 1
ATOM 2468 O O . GLY B 1 100 ? 17.877 10.801 24.012 1.00 32.51 100 GLY B O 1
ATOM 2469 N N . VAL B 1 101 ? 16.323 9.282 24.602 1.00 32.25 101 VAL B N 1
ATOM 2470 C CA . VAL B 1 101 ? 16.569 8.417 23.428 1.00 32.50 101 VAL B CA 1
ATOM 2471 C C . VAL B 1 101 ? 15.323 7.832 22.761 1.00 32.48 101 VAL B C 1
ATOM 2472 O O . VAL B 1 101 ? 14.196 8.061 23.206 1.00 32.40 101 VAL B O 1
ATOM 2476 N N . ARG B 1 102 ? 15.567 7.083 21.681 1.00 32.22 102 ARG B N 1
ATOM 2477 C CA . ARG B 1 102 ? 14.580 6.217 21.017 1.00 32.33 102 ARG B CA 1
ATOM 2478 C C . ARG B 1 102 ? 13.880 6.820 19.774 1.00 32.36 102 ARG B C 1
ATOM 2479 O O . ARG B 1 102 ? 13.193 7.865 19.854 1.00 32.34 102 ARG B O 1
ATOM 2487 N N . LYS B 1 103 ? 14.122 6.144 18.643 1.00 31.69 103 LYS B N 1
ATOM 2488 C CA . LYS B 1 103 ? 13.488 6.316 17.346 1.00 31.58 103 LYS B CA 1
ATOM 2489 C C . LYS B 1 103 ? 12.800 4.971 17.069 1.00 31.18 103 LYS B C 1
ATOM 2490 O O . LYS B 1 103 ? 13.433 3.910 17.095 1.00 31.42 103 LYS B O 1
ATOM 2496 N N . SER B 1 104 ? 11.488 5.014 16.875 1.00 30.58 104 SER B N 1
ATOM 2497 C CA . SER B 1 104 ? 10.681 3.799 16.919 1.00 30.06 104 SER B CA 1
ATOM 2498 C C . SER B 1 104 ? 10.666 3.060 15.603 1.00 29.21 104 SER B C 1
ATOM 2499 O O . SER B 1 104 ? 11.043 3.605 14.575 1.00 28.52 104 SER B O 1
ATOM 2502 N N . PRO B 1 105 ? 10.251 1.798 15.650 1.00 29.39 105 PRO B N 1
ATOM 2503 C CA . PRO B 1 105 ? 9.906 0.963 14.509 1.00 29.29 105 PRO B CA 1
ATOM 2504 C C . PRO B 1 105 ? 9.023 1.691 13.513 1.00 29.65 105 PRO B C 1
ATOM 2505 O O . PRO B 1 105 ? 9.320 1.735 12.318 1.00 29.26 105 PRO B O 1
ATOM 2509 N N . GLU B 1 106 ? 7.961 2.313 14.005 1.00 30.57 106 GLU B N 1
ATOM 2510 C CA . GLU B 1 106 ? 7.031 3.020 13.105 1.00 30.88 106 GLU B CA 1
ATOM 2511 C C . GLU B 1 106 ? 7.711 4.134 12.296 1.00 30.89 106 GLU B C 1
ATOM 2512 O O . GLU B 1 106 ? 7.475 4.270 11.042 1.00 30.67 106 GLU B O 1
ATOM 2518 N N . TYR B 1 107 ? 8.534 4.928 12.995 1.00 29.91 107 TYR B N 1
ATOM 2519 C CA . TYR B 1 107 ? 9.410 5.907 12.337 1.00 30.44 107 TYR B CA 1
ATOM 2520 C C . TYR B 1 107 ? 10.287 5.237 11.269 1.00 30.37 107 TYR B C 1
ATOM 2521 O O . TYR B 1 107 ? 10.450 5.766 10.180 1.00 29.46 107 TYR B O 1
ATOM 2530 N N . GLU B 1 108 ? 10.795 4.054 11.591 1.00 30.28 108 GLU B N 1
ATOM 2531 C CA . GLU B 1 108 ? 11.665 3.343 10.710 1.00 31.41 108 GLU B CA 1
ATOM 2532 C C . GLU B 1 108 ? 10.866 2.801 9.517 1.00 30.94 108 GLU B C 1
ATOM 2533 O O . GLU B 1 108 ? 11.301 2.892 8.349 1.00 30.48 108 GLU B O 1
ATOM 2539 N N . GLN B 1 109 ? 9.673 2.298 9.787 1.00 31.52 109 GLN B N 1
ATOM 2540 C CA . GLN B 1 109 ? 8.832 1.835 8.696 1.00 32.66 109 GLN B CA 1
ATOM 2541 C C . GLN B 1 109 ? 8.438 2.959 7.731 1.00 32.28 109 GLN B C 1
ATOM 2542 O O . GLN B 1 109 ? 8.389 2.749 6.533 1.00 32.30 109 GLN B O 1
ATOM 2548 N N . ALA B 1 110 ? 8.139 4.139 8.270 1.00 32.20 110 ALA B N 1
ATOM 2549 C CA . ALA B 1 110 ? 7.760 5.281 7.441 1.00 31.83 110 ALA B CA 1
ATOM 2550 C C . ALA B 1 110 ? 8.945 5.784 6.669 1.00 31.53 110 ALA B C 1
ATOM 2551 O O . ALA B 1 110 ? 8.841 6.063 5.471 1.00 32.11 110 ALA B O 1
ATOM 2553 N N . LYS B 1 111 ? 10.080 5.877 7.335 1.00 30.89 111 LYS B N 1
ATOM 2554 C CA . LYS B 1 111 ? 11.318 6.180 6.648 1.00 31.44 111 LYS B CA 1
ATOM 2555 C C . LYS B 1 111 ? 11.404 5.268 5.434 1.00 31.42 111 LYS B C 1
ATOM 2556 O O . LYS B 1 111 ? 11.727 5.722 4.328 1.00 31.60 111 LYS B O 1
ATOM 2562 N N . GLU B 1 112 ? 11.091 3.992 5.649 1.00 31.10 112 GLU B N 1
ATOM 2563 C CA . GLU B 1 112 ? 11.193 2.951 4.621 1.00 31.76 112 GLU B CA 1
ATOM 2564 C C . GLU B 1 112 ? 10.191 3.104 3.451 1.00 31.16 112 GLU B C 1
ATOM 2565 O O . GLU B 1 112 ? 10.520 2.867 2.287 1.00 31.14 112 GLU B O 1
ATOM 2571 N N . LEU B 1 113 ? 8.968 3.512 3.757 1.00 30.77 113 LEU B N 1
ATOM 2572 C CA . LEU B 1 113 ? 7.977 3.618 2.714 1.00 30.89 113 LEU B CA 1
ATOM 2573 C C . LEU B 1 113 ? 8.267 4.851 1.947 1.00 30.42 113 LEU B C 1
ATOM 2574 O O . LEU B 1 113 ? 7.817 4.982 0.830 1.00 30.73 113 LEU B O 1
ATOM 2579 N N . ILE B 1 114 ? 8.992 5.780 2.562 1.00 30.19 114 ILE B N 1
ATOM 2580 C CA . ILE B 1 114 ? 9.298 7.035 1.886 1.00 29.79 114 ILE B CA 1
ATOM 2581 C C . ILE B 1 114 ? 10.435 6.820 0.885 1.00 30.44 114 ILE B C 1
ATOM 2582 O O . ILE B 1 114 ? 10.522 7.504 -0.146 1.00 30.93 114 ILE B O 1
ATOM 2587 N N . LYS B 1 115 ? 11.291 5.855 1.181 1.00 30.47 115 LYS B N 1
ATOM 2588 C CA . LYS B 1 115 ? 12.544 5.713 0.488 1.00 30.97 115 LYS B CA 1
ATOM 2589 C C . LYS B 1 115 ? 12.456 4.688 -0.612 1.00 31.21 115 LYS B C 1
ATOM 2590 O O . LYS B 1 115 ? 13.384 4.541 -1.418 1.00 31.08 115 LYS B O 1
ATOM 2596 N N . SER B 1 116 ? 11.348 3.959 -0.633 1.00 31.67 116 SER B N 1
ATOM 2597 C CA . SER B 1 116 ? 11.189 2.847 -1.556 1.00 31.62 116 SER B CA 1
ATOM 2598 C C . SER B 1 116 ? 11.026 3.380 -2.963 1.00 31.58 116 SER B C 1
ATOM 2599 O O . SER B 1 116 ? 10.510 4.479 -3.143 1.00 31.56 116 SER B O 1
ATOM 2602 N N . GLN B 1 117 ? 11.447 2.597 -3.960 1.00 31.75 117 GLN B N 1
ATOM 2603 C CA . GLN B 1 117 ? 11.375 3.029 -5.358 1.00 31.13 117 GLN B CA 1
ATOM 2604 C C . GLN B 1 117 ? 10.095 2.567 -6.034 1.00 30.84 117 GLN B C 1
ATOM 2605 O O . GLN B 1 117 ? 10.050 2.350 -7.260 1.00 31.33 117 GLN B O 1
ATOM 2611 N N . GLU B 1 118 ? 9.065 2.418 -5.213 1.00 30.19 118 GLU B N 1
ATOM 2612 C CA . GLU B 1 118 ? 7.695 2.195 -5.620 1.00 29.88 118 GLU B CA 1
ATOM 2613 C C . GLU B 1 118 ? 7.217 3.430 -6.374 1.00 29.68 118 GLU B C 1
ATOM 2614 O O . GLU B 1 118 ? 7.697 4.521 -6.099 1.00 29.33 118 GLU B O 1
ATOM 2620 N N . PRO B 1 119 ? 6.332 3.262 -7.379 1.00 29.83 119 PRO B N 1
ATOM 2621 C CA . PRO B 1 119 ? 5.832 4.443 -8.094 1.00 29.81 119 PRO B CA 1
ATOM 2622 C C . PRO B 1 119 ? 4.920 5.374 -7.277 1.00 30.16 119 PRO B C 1
ATOM 2623 O O . PRO B 1 119 ? 4.015 4.921 -6.591 1.00 30.21 119 PRO B O 1
ATOM 2627 N N . ILE B 1 120 ? 5.219 6.669 -7.394 1.00 30.73 120 ILE B N 1
ATOM 2628 C CA . ILE B 1 120 ? 4.605 7.831 -6.738 1.00 31.07 120 ILE B CA 1
ATOM 2629 C C . ILE B 1 120 ? 3.157 7.688 -6.295 1.00 31.56 120 ILE B C 1
ATOM 2630 O O . ILE B 1 120 ? 2.769 8.309 -5.316 1.00 31.60 120 ILE B O 1
ATOM 2635 N N . ASN B 1 121 ? 2.376 6.856 -6.978 1.00 32.52 121 ASN B N 1
ATOM 2636 C CA . ASN B 1 121 ? 0.959 6.623 -6.612 1.00 33.71 121 ASN B CA 1
ATOM 2637 C C . ASN B 1 121 ? 0.646 5.292 -5.901 1.00 33.98 121 ASN B C 1
ATOM 2638 O O . ASN B 1 121 ? -0.534 4.956 -5.714 1.00 35.22 121 ASN B O 1
ATOM 2643 N N . VAL B 1 122 ? 1.676 4.522 -5.555 1.00 33.73 122 VAL B N 1
ATOM 2644 C CA . VAL B 1 122 ? 1.518 3.265 -4.791 1.00 33.17 122 VAL B CA 1
ATOM 2645 C C . VAL B 1 122 ? 2.127 3.570 -3.437 1.00 33.09 122 VAL B C 1
ATOM 2646 O O . VAL B 1 122 ? 1.709 3.068 -2.379 1.00 33.75 122 VAL B O 1
ATOM 2650 N N . LYS B 1 123 ? 3.136 4.420 -3.509 1.00 31.85 123 LYS B N 1
ATOM 2651 C CA . LYS B 1 123 ? 3.725 5.048 -2.388 1.00 31.08 123 LYS B CA 1
ATOM 2652 C C . LYS B 1 123 ? 2.663 5.830 -1.591 1.00 30.82 123 LYS B C 1
ATOM 2653 O O . LYS B 1 123 ? 2.419 5.549 -0.422 1.00 31.01 123 LYS B O 1
ATOM 2659 N N . MET B 1 124 ? 2.051 6.814 -2.227 1.00 30.38 124 MET B N 1
ATOM 2660 C CA . MET B 1 124 ? 1.150 7.692 -1.545 1.00 30.58 124 MET B CA 1
ATOM 2661 C C . MET B 1 124 ? 0.049 6.906 -0.854 1.00 30.49 124 MET B C 1
ATOM 2662 O O . MET B 1 124 ? -0.354 7.211 0.258 1.00 29.90 124 MET B O 1
ATOM 2667 N N . ARG B 1 125 ? -0.404 5.860 -1.516 1.00 30.58 125 ARG B N 1
ATOM 2668 C CA . ARG B 1 125 ? -1.512 5.064 -1.018 1.00 31.17 125 ARG B CA 1
ATOM 2669 C C . ARG B 1 125 ? -1.018 4.271 0.159 1.00 31.46 125 ARG B C 1
ATOM 2670 O O . ARG B 1 125 ? -1.666 4.206 1.206 1.00 31.31 125 ARG B O 1
ATOM 2678 N N . GLU B 1 126 ? 0.143 3.657 -0.018 1.00 32.17 126 GLU B N 1
ATOM 2679 C CA . GLU B 1 126 ? 0.808 3.002 1.082 1.00 32.52 126 GLU B CA 1
ATOM 2680 C C . GLU B 1 126 ? 1.008 3.962 2.269 1.00 32.10 126 GLU B C 1
ATOM 2681 O O . GLU B 1 126 ? 0.729 3.632 3.418 1.00 32.67 126 GLU B O 1
ATOM 2687 N N . LEU B 1 127 ? 1.524 5.152 2.007 1.00 31.32 127 LEU B N 1
ATOM 2688 C CA . LEU B 1 127 ? 1.715 6.091 3.088 1.00 30.87 127 LEU B CA 1
ATOM 2689 C C . LEU B 1 127 ? 0.390 6.438 3.748 1.00 30.97 127 LEU B C 1
ATOM 2690 O O . LEU B 1 127 ? 0.280 6.441 4.967 1.00 31.88 127 LEU B O 1
ATOM 2695 N N . ALA B 1 128 ? -0.619 6.700 2.940 1.00 30.51 128 ALA B N 1
ATOM 2696 C CA . ALA B 1 128 ? -1.913 7.062 3.452 1.00 30.72 128 ALA B CA 1
ATOM 2697 C C . ALA B 1 128 ? -2.459 6.018 4.393 1.00 31.37 128 ALA B C 1
ATOM 2698 O O . ALA B 1 128 ? -2.961 6.365 5.440 1.00 32.59 128 ALA B O 1
ATOM 2700 N N . GLU B 1 129 ? -2.371 4.747 4.032 1.00 31.46 129 GLU B N 1
ATOM 2701 C CA . GLU B 1 129 ? -2.906 3.689 4.882 1.00 31.37 129 GLU B CA 1
ATOM 2702 C C . GLU B 1 129 ? -2.171 3.648 6.189 1.00 30.88 129 GLU B C 1
ATOM 2703 O O . GLU B 1 129 ? -2.806 3.532 7.243 1.00 30.60 129 GLU B O 1
ATOM 2709 N N . PHE B 1 130 ? -0.843 3.690 6.121 1.00 31.18 130 PHE B N 1
ATOM 2710 C CA . PHE B 1 130 ? -0.036 3.655 7.342 1.00 32.49 130 PHE B CA 1
ATOM 2711 C C . PHE B 1 130 ? -0.381 4.849 8.256 1.00 32.03 130 PHE B C 1
ATOM 2712 O O . PHE B 1 130 ? -0.566 4.691 9.471 1.00 32.44 130 PHE B O 1
ATOM 2720 N N . LEU B 1 131 ? -0.520 6.029 7.668 1.00 30.69 131 LEU B N 1
ATOM 2721 C CA . LEU B 1 131 ? -0.986 7.177 8.440 1.00 30.39 131 LEU B CA 1
ATOM 2722 C C . LEU B 1 131 ? -2.334 6.905 9.146 1.00 30.58 131 LEU B C 1
ATOM 2723 O O . LEU B 1 131 ? -2.507 7.163 10.342 1.00 31.50 131 LEU B O 1
ATOM 2728 N N . HIS B 1 132 ? -3.281 6.356 8.428 1.00 29.88 132 HIS B N 1
ATOM 2729 C CA . HIS B 1 132 ? -4.523 6.028 9.049 1.00 29.98 132 HIS B CA 1
ATOM 2730 C C . HIS B 1 132 ? -4.276 5.162 10.273 1.00 30.41 132 HIS B C 1
ATOM 2731 O O . HIS B 1 132 ? -4.948 5.286 11.276 1.00 30.79 132 HIS B O 1
ATOM 2738 N N . GLU B 1 133 ? -3.307 4.270 10.180 1.00 31.77 133 GLU B N 1
ATOM 2739 C CA . GLU B 1 133 ? -3.116 3.300 11.233 1.00 32.52 133 GLU B CA 1
ATOM 2740 C C . GLU B 1 133 ? -2.397 3.896 12.449 1.00 31.67 133 GLU B C 1
ATOM 2741 O O . GLU B 1 133 ? -2.797 3.631 13.583 1.00 31.40 133 GLU B O 1
ATOM 2747 N N . LEU B 1 134 ? -1.373 4.723 12.211 1.00 30.67 134 LEU B N 1
ATOM 2748 C CA . LEU B 1 134 ? -0.828 5.582 13.273 1.00 29.55 134 LEU B CA 1
ATOM 2749 C C . LEU B 1 134 ? -1.895 6.422 13.945 1.00 30.07 134 LEU B C 1
ATOM 2750 O O . LEU B 1 134 ? -1.829 6.682 15.165 1.00 30.06 134 LEU B O 1
ATOM 2755 N N . ASN B 1 135 ? -2.877 6.893 13.182 1.00 29.75 135 ASN B N 1
ATOM 2756 C CA . ASN B 1 135 ? -3.846 7.786 13.795 1.00 29.56 135 ASN B CA 1
ATOM 2757 C C . ASN B 1 135 ? -4.718 7.018 14.759 1.00 29.78 135 ASN B C 1
ATOM 2758 O O . ASN B 1 135 ? -5.000 7.502 15.864 1.00 29.71 135 ASN B O 1
ATOM 2763 N N . GLU B 1 136 ? -5.130 5.818 14.367 1.00 29.65 136 GLU B N 1
ATOM 2764 C CA . GLU B 1 136 ? -5.971 4.994 15.224 1.00 30.43 136 GLU B CA 1
ATOM 2765 C C . GLU B 1 136 ? -5.184 4.658 16.473 1.00 30.22 136 GLU B C 1
ATOM 2766 O O . GLU B 1 136 ? -5.738 4.696 17.594 1.00 30.44 136 GLU B O 1
ATOM 2772 N N . ARG B 1 137 ? -3.907 4.306 16.318 1.00 30.00 137 ARG B N 1
ATOM 2773 C CA . ARG B 1 137 ? -3.124 3.949 17.490 1.00 30.36 137 ARG B CA 1
ATOM 2774 C C . ARG B 1 137 ? -2.965 5.173 18.358 1.00 30.36 137 ARG B C 1
ATOM 2775 O O . ARG B 1 137 ? -2.959 5.090 19.589 1.00 31.12 137 ARG B O 1
ATOM 2783 N N . ILE B 1 138 ? -2.901 6.342 17.744 1.00 29.90 138 ILE B N 1
ATOM 2784 C CA . ILE B 1 138 ? -2.790 7.545 18.568 1.00 30.20 138 ILE B CA 1
ATOM 2785 C C . ILE B 1 138 ? -4.077 7.846 19.314 1.00 30.87 138 ILE B C 1
ATOM 2786 O O . ILE B 1 138 ? -4.042 8.279 20.473 1.00 33.11 138 ILE B O 1
ATOM 2791 N N . ARG B 1 139 ? -5.224 7.637 18.686 1.00 29.88 139 ARG B N 1
ATOM 2792 C CA . ARG B 1 139 ? -6.489 7.784 19.425 1.00 28.84 139 ARG B CA 1
ATOM 2793 C C . ARG B 1 139 ? -6.554 6.814 20.615 1.00 28.94 139 ARG B C 1
ATOM 2794 O O . ARG B 1 139 ? -7.090 7.151 21.608 1.00 29.59 139 ARG B O 1
ATOM 2802 N N . GLU B 1 140 ? -6.052 5.601 20.517 1.00 29.13 140 GLU B N 1
ATOM 2803 C CA . GLU B 1 140 ? -6.214 4.672 21.612 1.00 31.05 140 GLU B CA 1
ATOM 2804 C C . GLU B 1 140 ? -5.328 5.058 22.782 1.00 31.12 140 GLU B C 1
ATOM 2805 O O . GLU B 1 140 ? -5.786 5.023 23.935 1.00 31.27 140 GLU B O 1
ATOM 2811 N N . ILE B 1 141 ? -4.075 5.429 22.493 1.00 31.29 141 ILE B N 1
ATOM 2812 C CA . ILE B 1 141 ? -3.142 5.948 23.514 1.00 31.13 141 ILE B CA 1
ATOM 2813 C C . ILE B 1 141 ? -3.777 7.164 24.203 1.00 30.99 141 ILE B C 1
ATOM 2814 O O . ILE B 1 141 ? -3.772 7.290 25.443 1.00 31.29 141 ILE B O 1
ATOM 2819 N N . ILE B 1 142 ? -4.351 8.062 23.430 1.00 30.20 142 ILE B N 1
ATOM 2820 C CA . ILE B 1 142 ? -4.718 9.356 24.033 1.00 29.84 142 ILE B CA 1
ATOM 2821 C C . ILE B 1 142 ? -5.800 9.068 24.982 1.00 30.22 142 ILE B C 1
ATOM 2822 O O . ILE B 1 142 ? -5.829 9.700 26.012 1.00 31.52 142 ILE B O 1
ATOM 2827 N N . GLU B 1 143 ? -6.670 8.113 24.632 1.00 30.04 143 GLU B N 1
ATOM 2828 C CA . GLU B 1 143 ? -7.772 7.670 25.487 1.00 30.92 143 GLU B CA 1
ATOM 2829 C C . GLU B 1 143 ? -7.299 6.922 26.747 1.00 31.53 143 GLU B C 1
ATOM 2830 O O . GLU B 1 143 ? -7.736 7.244 27.884 1.00 31.23 143 GLU B O 1
ATOM 2836 N N . GLU B 1 144 ? -6.397 5.941 26.537 1.00 31.00 144 GLU B N 1
ATOM 2837 C CA . GLU B 1 144 ? -5.721 5.272 27.605 1.00 31.72 144 GLU B CA 1
ATOM 2838 C C . GLU B 1 144 ? -5.155 6.263 28.596 1.00 31.29 144 GLU B C 1
ATOM 2839 O O . GLU B 1 144 ? -5.408 6.133 29.765 1.00 31.98 144 GLU B O 1
ATOM 2845 N N . LYS B 1 145 ? -4.490 7.321 28.137 1.00 32.14 145 LYS B N 1
ATOM 2846 C CA . LYS B 1 145 ? -3.905 8.319 29.062 1.00 31.96 145 LYS B CA 1
ATOM 2847 C C . LYS B 1 145 ? -4.996 9.055 29.838 1.00 32.03 145 LYS B C 1
ATOM 2848 O O . LYS B 1 145 ? -4.906 9.295 31.050 1.00 33.11 145 LYS B O 1
ATOM 2854 N N . ARG B 1 146 ? -6.034 9.443 29.135 1.00 31.98 146 ARG B N 1
ATOM 2855 C CA . ARG B 1 146 ? -7.155 10.181 29.738 1.00 32.46 146 ARG B CA 1
ATOM 2856 C C . ARG B 1 146 ? -7.744 9.303 30.892 1.00 32.25 146 ARG B C 1
ATOM 2857 O O . ARG B 1 146 ? -7.931 9.728 32.009 1.00 31.91 146 ARG B O 1
ATOM 2865 N N . GLU B 1 147 ? -7.924 8.014 30.649 1.00 33.06 147 GLU B N 1
ATOM 2866 C CA . GLU B 1 147 ? -8.387 7.123 31.714 1.00 33.04 147 GLU B CA 1
ATOM 2867 C C . GLU B 1 147 ? -7.419 7.031 32.891 1.00 31.46 147 GLU B C 1
ATOM 2868 O O . GLU B 1 147 ? -7.847 7.038 34.017 1.00 30.35 147 GLU B O 1
ATOM 2874 N N . LEU B 1 148 ? -6.114 6.987 32.630 1.00 31.04 148 LEU B N 1
ATOM 2875 C CA . LEU B 1 148 ? -5.148 6.856 33.691 1.00 30.47 148 LEU B CA 1
ATOM 2876 C C . LEU B 1 148 ? -5.174 8.126 34.506 1.00 32.09 148 LEU B C 1
ATOM 2877 O O . LEU B 1 148 ? -5.025 8.094 35.746 1.00 32.24 148 LEU B O 1
ATOM 2882 N N . GLU B 1 149 ? -5.433 9.229 33.802 1.00 32.05 149 GLU B N 1
ATOM 2883 C CA . GLU B 1 149 ? -5.416 10.558 34.381 1.00 33.01 149 GLU B CA 1
ATOM 2884 C C . GLU B 1 149 ? -6.635 10.766 35.335 1.00 33.08 149 GLU B C 1
ATOM 2885 O O . GLU B 1 149 ? -6.529 11.378 36.396 1.00 33.06 149 GLU B O 1
ATOM 2891 N N . GLU B 1 150 ? -7.784 10.202 34.981 1.00 32.39 150 GLU B N 1
ATOM 2892 C CA . GLU B 1 150 ? -8.898 10.201 35.917 1.00 32.45 150 GLU B CA 1
ATOM 2893 C C . GLU B 1 150 ? -8.501 9.614 37.269 1.00 31.89 150 GLU B C 1
ATOM 2894 O O . GLU B 1 150 ? -8.874 10.109 38.318 1.00 32.09 150 GLU B O 1
ATOM 2900 N N . ALA B 1 151 ? -7.722 8.549 37.238 1.00 31.07 151 ALA B N 1
ATOM 2901 C CA . ALA B 1 151 ? -7.356 7.925 38.462 1.00 30.72 151 ALA B CA 1
ATOM 2902 C C . ALA B 1 151 ? -6.337 8.757 39.173 1.00 31.48 151 ALA B C 1
ATOM 2903 O O . ALA B 1 151 ? -6.458 8.918 40.376 1.00 31.91 151 ALA B O 1
ATOM 2905 N N . ARG B 1 152 ? -5.378 9.365 38.455 1.00 31.92 152 ARG B N 1
ATOM 2906 C CA . ARG B 1 152 ? -4.362 10.182 39.143 1.00 31.90 152 ARG B CA 1
ATOM 2907 C C . ARG B 1 152 ? -5.061 11.388 39.804 1.00 31.65 152 ARG B C 1
ATOM 2908 O O . ARG B 1 152 ? -4.735 11.753 40.962 1.00 31.76 152 ARG B O 1
ATOM 2916 N N . ILE B 1 153 ? -6.078 11.946 39.104 1.00 31.24 153 ILE B N 1
ATOM 2917 C CA . ILE B 1 153 ? -6.834 13.122 39.581 1.00 30.10 153 ILE B CA 1
ATOM 2918 C C . ILE B 1 153 ? -7.528 12.798 40.894 1.00 30.53 153 ILE B C 1
ATOM 2919 O O . ILE B 1 153 ? -7.584 13.591 41.844 1.00 31.33 153 ILE B O 1
ATOM 2924 N N . LEU B 1 154 ? -8.088 11.607 40.929 1.00 30.33 154 LEU B N 1
ATOM 2925 C CA . LEU B 1 154 ? -8.931 11.229 42.011 1.00 29.24 154 LEU B CA 1
ATOM 2926 C C . LEU B 1 154 ? -8.040 11.082 43.234 1.00 29.01 154 LEU B C 1
ATOM 2927 O O . LEU B 1 154 ? -8.411 11.538 44.303 1.00 28.57 154 LEU B O 1
ATOM 2932 N N . ILE B 1 155 ? -6.870 10.447 43.052 1.00 28.89 155 ILE B N 1
ATOM 2933 C CA . ILE B 1 155 ? -5.891 10.261 44.103 1.00 28.43 155 ILE B CA 1
ATOM 2934 C C . ILE B 1 155 ? -5.353 11.601 44.570 1.00 29.87 155 ILE B C 1
ATOM 2935 O O . ILE B 1 155 ? -5.412 11.867 45.773 1.00 30.92 155 ILE B O 1
ATOM 2940 N N . GLU B 1 156 ? -4.869 12.477 43.673 1.00 29.83 156 GLU B N 1
ATOM 2941 C CA . GLU B 1 156 ? -4.246 13.748 44.150 1.00 29.51 156 GLU B CA 1
ATOM 2942 C C . GLU B 1 156 ? -5.286 14.589 44.887 1.00 29.31 156 GLU B C 1
ATOM 2943 O O . GLU B 1 156 ? -4.967 15.365 45.811 1.00 29.64 156 GLU B O 1
ATOM 2949 N N . THR B 1 157 ? -6.543 14.390 44.533 1.00 28.78 157 THR B N 1
ATOM 2950 C CA . THR B 1 157 ? -7.600 15.198 45.123 1.00 29.29 157 THR B CA 1
ATOM 2951 C C . THR B 1 157 ? -7.823 14.732 46.576 1.00 30.24 157 THR B C 1
ATOM 2952 O O . THR B 1 157 ? -7.872 15.533 47.535 1.00 29.75 157 THR B O 1
ATOM 2956 N N . TYR B 1 158 ? -7.904 13.420 46.736 1.00 30.99 158 TYR B N 1
ATOM 2957 C CA . TYR B 1 158 ? -8.114 12.853 48.056 1.00 31.62 158 TYR B CA 1
ATOM 2958 C C . TYR B 1 158 ? -6.997 13.305 49.016 1.00 32.10 158 TYR B C 1
ATOM 2959 O O . TYR B 1 158 ? -7.250 13.876 50.075 1.00 33.59 158 TYR B O 1
ATOM 2968 N N . ILE B 1 159 ? -5.768 13.065 48.611 1.00 31.47 159 ILE B N 1
ATOM 2969 C CA . ILE B 1 159 ? -4.602 13.404 49.324 1.00 30.49 159 ILE B CA 1
ATOM 2970 C C . ILE B 1 159 ? -4.624 14.856 49.758 1.00 31.21 159 ILE B C 1
ATOM 2971 O O . ILE B 1 159 ? -4.407 15.164 50.940 1.00 31.04 159 ILE B O 1
ATOM 2976 N N . GLU B 1 160 ? -4.913 15.764 48.834 1.00 31.67 160 GLU B N 1
ATOM 2977 C CA . GLU B 1 160 ? -4.824 17.197 49.193 1.00 31.66 160 GLU B CA 1
ATOM 2978 C C . GLU B 1 160 ? -5.896 17.503 50.189 1.00 30.99 160 GLU B C 1
ATOM 2979 O O . GLU B 1 160 ? -5.699 18.338 51.052 1.00 31.26 160 GLU B O 1
ATOM 2985 N N . ASN B 1 161 ? -7.040 16.840 50.054 1.00 29.91 161 ASN B N 1
ATOM 2986 C CA . ASN B 1 161 ? -8.188 17.210 50.838 1.00 29.37 161 ASN B CA 1
ATOM 2987 C C . ASN B 1 161 ? -8.051 16.731 52.246 1.00 29.40 161 ASN B C 1
ATOM 2988 O O . ASN B 1 161 ? -8.253 17.481 53.202 1.00 28.79 161 ASN B O 1
ATOM 2993 N N . THR B 1 162 ? -7.712 15.452 52.348 1.00 29.55 162 THR B N 1
ATOM 2994 C CA . THR B 1 162 ? -7.500 14.775 53.616 1.00 29.56 162 THR B CA 1
ATOM 2995 C C . THR B 1 162 ? -6.314 15.413 54.320 1.00 29.72 162 THR B C 1
ATOM 2996 O O . THR B 1 162 ? -6.301 15.517 55.539 1.00 29.31 162 THR B O 1
ATOM 3000 N N . MET B 1 163 ? -5.343 15.873 53.522 1.00 30.09 163 MET B N 1
ATOM 3001 C CA . MET B 1 163 ? -4.131 16.547 54.013 1.00 29.65 163 MET B CA 1
ATOM 3002 C C . MET B 1 163 ? -4.479 17.876 54.654 1.00 29.74 163 MET B C 1
ATOM 3003 O O . MET B 1 163 ? -3.709 18.447 55.419 1.00 29.82 163 MET B O 1
ATOM 3008 N N . ARG B 1 164 ? -5.658 18.372 54.338 1.00 29.87 164 ARG B N 1
ATOM 3009 C CA . ARG B 1 164 ? -6.114 19.615 54.915 1.00 29.91 164 ARG B CA 1
ATOM 3010 C C . ARG B 1 164 ? -7.095 19.329 56.052 1.00 29.78 164 ARG B C 1
ATOM 3011 O O . ARG B 1 164 ? -6.819 19.680 57.181 1.00 30.31 164 ARG B O 1
ATOM 3019 N N . ARG B 1 165 ? -8.198 18.640 55.783 1.00 29.96 165 ARG B N 1
ATOM 3020 C CA . ARG B 1 165 ? -9.145 18.297 56.840 1.00 30.61 165 ARG B CA 1
ATOM 3021 C C . ARG B 1 165 ? -8.404 17.942 58.109 1.00 30.84 165 ARG B C 1
ATOM 3022 O O . ARG B 1 165 ? -8.784 18.335 59.222 1.00 30.97 165 ARG B O 1
ATOM 3030 N N . LEU B 1 166 ? -7.325 17.200 57.931 1.00 31.09 166 LEU B N 1
ATOM 3031 C CA . LEU B 1 166 ? -6.615 16.697 59.078 1.00 31.41 166 LEU B CA 1
ATOM 3032 C C . LEU B 1 166 ? -5.563 17.648 59.628 1.00 31.45 166 LEU B C 1
ATOM 3033 O O . LEU B 1 166 ? -5.309 17.635 60.835 1.00 31.59 166 LEU B O 1
ATOM 3038 N N . ALA B 1 167 ? -5.004 18.514 58.782 1.00 31.48 167 ALA B N 1
ATOM 3039 C CA . ALA B 1 167 ? -4.062 19.538 59.259 1.00 31.65 167 ALA B CA 1
ATOM 3040 C C . ALA B 1 167 ? -4.733 20.640 60.097 1.00 32.00 167 ALA B C 1
ATOM 3041 O O . ALA B 1 167 ? -4.156 21.710 60.324 1.00 32.03 167 ALA B O 1
ATOM 3043 N N . GLU B 1 168 ? -5.945 20.365 60.571 1.00 32.29 168 GLU B N 1
ATOM 3044 C CA . GLU B 1 168 ? -6.629 21.269 61.488 1.00 32.26 168 GLU B CA 1
ATOM 3045 C C . GLU B 1 168 ? -6.537 20.788 62.933 1.00 32.27 168 GLU B C 1
ATOM 3046 O O . GLU B 1 168 ? -5.763 21.339 63.720 1.00 32.15 168 GLU B O 1
ATOM 3052 N N . GLU B 1 169 ? -7.301 19.754 63.283 1.00 32.27 169 GLU B N 1
ATOM 3053 C CA . GLU B 1 169 ? -7.426 19.375 64.699 1.00 32.42 169 GLU B CA 1
ATOM 3054 C C . GLU B 1 169 ? -6.312 18.432 65.202 1.00 32.23 169 GLU B C 1
ATOM 3055 O O . GLU B 1 169 ? -6.450 17.829 66.274 1.00 32.21 169 GLU B O 1
ATOM 3061 N N . ASN B 1 170 ? -5.211 18.319 64.452 1.00 32.02 170 ASN B N 1
ATOM 3062 C CA . ASN B 1 170 ? -4.063 17.497 64.884 1.00 31.96 170 ASN B CA 1
ATOM 3063 C C . ASN B 1 170 ? -2.947 17.361 63.843 1.00 31.75 170 ASN B C 1
ATOM 3064 O O . ASN B 1 170 ? -2.766 16.299 63.241 1.00 31.08 170 ASN B O 1
ATOM 3069 N N . ARG B 1 171 ? -2.184 18.440 63.675 1.00 31.83 171 ARG B N 1
ATOM 3070 C CA . ARG B 1 171 ? -1.101 18.535 62.677 1.00 31.94 171 ARG B CA 1
ATOM 3071 C C . ARG B 1 171 ? 0.100 17.611 62.936 1.00 31.66 171 ARG B C 1
ATOM 3072 O O . ARG B 1 171 ? 1.153 17.716 62.276 1.00 31.85 171 ARG B O 1
ATOM 3080 N N . GLN B 1 172 ? -0.057 16.712 63.897 1.00 30.91 172 GLN B N 1
ATOM 3081 C CA . GLN B 1 172 ? 1.042 15.874 64.311 1.00 30.25 172 GLN B CA 1
ATOM 3082 C C . GLN B 1 172 ? 1.124 14.589 63.496 1.00 30.03 172 GLN B C 1
ATOM 3083 O O . GLN B 1 172 ? 2.208 14.186 63.064 1.00 29.68 172 GLN B O 1
ATOM 3089 N N . ILE B 1 173 ? -0.021 13.947 63.290 1.00 29.84 173 ILE B N 1
ATOM 3090 C CA . ILE B 1 173 ? -0.063 12.682 62.568 1.00 29.64 173 ILE B CA 1
ATOM 3091 C C . ILE B 1 173 ? 0.138 12.935 61.107 1.00 29.26 173 ILE B C 1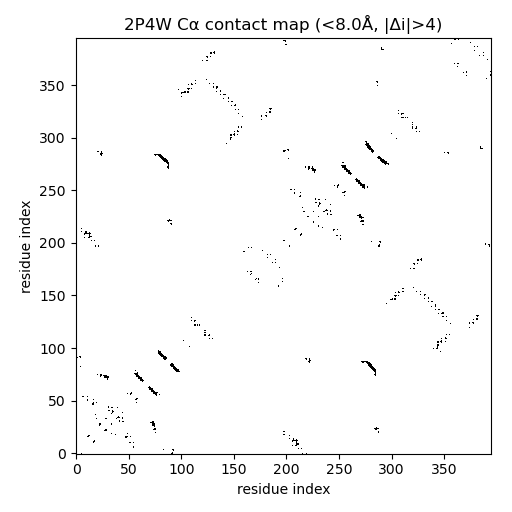
ATOM 3092 O O . ILE B 1 173 ? 0.703 12.101 60.419 1.00 29.07 173 ILE B O 1
ATOM 3097 N N . ILE B 1 174 ? -0.296 14.112 60.650 1.00 29.10 174 ILE B N 1
ATOM 3098 C CA . ILE B 1 174 ? -0.126 14.551 59.258 1.00 28.80 174 ILE B CA 1
ATOM 3099 C C . ILE B 1 174 ? 1.362 14.727 58.902 1.00 28.53 174 ILE B C 1
ATOM 3100 O O . ILE B 1 174 ? 1.831 14.303 57.847 1.00 28.10 174 ILE B O 1
ATOM 3105 N N . GLU B 1 175 ? 2.099 15.347 59.813 1.00 27.97 175 GLU B N 1
ATOM 3106 C CA . GLU B 1 175 ? 3.534 15.484 59.673 1.00 27.36 175 GLU B CA 1
ATOM 3107 C C . GLU B 1 175 ? 4.236 14.127 59.562 1.00 26.67 175 GLU B C 1
ATOM 3108 O O . GLU B 1 175 ? 5.201 13.976 58.828 1.00 25.85 175 GLU B O 1
ATOM 3114 N N . GLU B 1 176 ? 3.733 13.137 60.285 1.00 26.69 176 GLU B N 1
ATOM 3115 C CA . GLU B 1 176 ? 4.276 11.785 60.229 1.00 27.20 176 GLU B CA 1
ATOM 3116 C C . GLU B 1 176 ? 3.971 11.162 58.870 1.00 27.38 176 GLU B C 1
ATOM 3117 O O . GLU B 1 176 ? 4.792 10.467 58.292 1.00 27.56 176 GLU B O 1
ATOM 3123 N N . ILE B 1 177 ? 2.781 11.439 58.371 1.00 27.56 177 ILE B N 1
ATOM 3124 C CA . ILE B 1 177 ? 2.305 10.870 57.151 1.00 28.34 177 ILE B CA 1
ATOM 3125 C C . ILE B 1 177 ? 3.113 11.499 56.057 1.00 29.23 177 ILE B C 1
ATOM 3126 O O . ILE B 1 177 ? 3.673 10.837 55.189 1.00 29.38 177 ILE B O 1
ATOM 3131 N N . PHE B 1 178 ? 3.158 12.810 56.077 1.00 29.76 178 PHE B N 1
ATOM 3132 C CA . PHE B 1 178 ? 3.965 13.477 55.116 1.00 30.36 178 PHE B CA 1
ATOM 3133 C C . PHE B 1 178 ? 5.390 12.906 55.095 1.00 30.82 178 PHE B C 1
ATOM 3134 O O . PHE B 1 178 ? 5.901 12.465 54.061 1.00 31.52 178 PHE B O 1
ATOM 3142 N N . ARG B 1 179 ? 6.024 12.868 56.244 1.00 30.86 179 ARG B N 1
ATOM 3143 C CA . ARG B 1 179 ? 7.339 12.263 56.309 1.00 31.87 179 ARG B CA 1
ATOM 3144 C C . ARG B 1 179 ? 7.383 10.812 55.734 1.00 31.44 179 ARG B C 1
ATOM 3145 O O . ARG B 1 179 ? 8.346 10.450 55.059 1.00 31.11 179 ARG B O 1
ATOM 3153 N N . ASP B 1 180 ? 6.326 10.021 55.944 1.00 31.35 180 ASP B N 1
ATOM 3154 C CA . ASP B 1 180 ? 6.243 8.657 55.415 1.00 31.08 180 ASP B CA 1
ATOM 3155 C C . ASP B 1 180 ? 6.134 8.632 53.878 1.00 30.82 180 ASP B C 1
ATOM 3156 O O . ASP B 1 180 ? 6.594 7.703 53.234 1.00 30.61 180 ASP B O 1
ATOM 3161 N N . ILE B 1 181 ? 5.588 9.699 53.304 1.00 30.72 181 ILE B N 1
ATOM 3162 C CA . ILE B 1 181 ? 5.045 9.712 51.951 1.00 30.60 181 ILE B CA 1
ATOM 3163 C C . ILE B 1 181 ? 5.878 10.534 50.968 1.00 31.29 181 ILE B C 1
ATOM 3164 O O . ILE B 1 181 ? 6.184 10.077 49.871 1.00 31.49 181 ILE B O 1
ATOM 3169 N N . GLU B 1 182 ? 6.232 11.755 51.347 1.00 30.99 182 GLU B N 1
ATOM 3170 C CA . GLU B 1 182 ? 7.127 12.567 50.545 1.00 31.40 182 GLU B CA 1
ATOM 3171 C C . GLU B 1 182 ? 8.194 11.829 49.702 1.00 30.88 182 GLU B C 1
ATOM 3172 O O . GLU B 1 182 ? 8.527 12.268 48.591 1.00 30.88 182 GLU B O 1
ATOM 3178 N N . LYS B 1 183 ? 8.774 10.752 50.221 1.00 30.58 183 LYS B N 1
ATOM 3179 C CA . LYS B 1 183 ? 9.886 10.110 49.492 1.00 30.40 183 LYS B CA 1
ATOM 3180 C C . LYS B 1 183 ? 9.357 9.186 48.385 1.00 29.95 183 LYS B C 1
ATOM 3181 O O . LYS B 1 183 ? 10.094 8.710 47.540 1.00 29.88 183 LYS B O 1
ATOM 3187 N N . ILE B 1 184 ? 8.051 8.986 48.375 1.00 29.53 184 ILE B N 1
ATOM 3188 C CA . ILE B 1 184 ? 7.386 8.157 47.389 1.00 29.10 184 ILE B CA 1
ATOM 3189 C C . ILE B 1 184 ? 6.731 8.979 46.282 1.00 28.98 184 ILE B C 1
ATOM 3190 O O . ILE B 1 184 ? 6.851 8.637 45.118 1.00 28.53 184 ILE B O 1
ATOM 3195 N N . LEU B 1 185 ? 6.018 10.035 46.659 1.00 29.03 185 LEU B N 1
ATOM 3196 C CA . LEU B 1 185 ? 5.368 10.900 45.697 1.00 29.35 185 LEU B CA 1
ATOM 3197 C C . LEU B 1 185 ? 6.391 11.494 44.741 1.00 29.73 185 LEU B C 1
ATOM 3198 O O . LEU B 1 185 ? 7.535 11.677 45.124 1.00 30.13 185 LEU B O 1
ATOM 3203 N N . PRO B 1 186 ? 5.999 11.746 43.472 1.00 30.48 186 PRO B N 1
ATOM 3204 C CA . PRO B 1 186 ? 6.929 12.469 42.592 1.00 30.76 186 PRO B CA 1
ATOM 3205 C C . PRO B 1 186 ? 7.346 13.768 43.248 1.00 30.68 186 PRO B C 1
ATOM 3206 O O . PRO B 1 186 ? 6.496 14.517 43.741 1.00 30.85 186 PRO B O 1
ATOM 3210 N N . PRO B 1 187 ? 8.654 14.006 43.298 1.00 30.67 187 PRO B N 1
ATOM 3211 C CA . PRO B 1 187 ? 9.250 15.217 43.864 1.00 30.78 187 PRO B CA 1
ATOM 3212 C C . PRO B 1 187 ? 8.417 16.530 43.751 1.00 30.55 187 PRO B C 1
ATOM 3213 O O . PRO B 1 187 ? 8.274 17.259 44.744 1.00 30.81 187 PRO B O 1
ATOM 3217 N N . GLY B 1 188 ? 7.866 16.823 42.580 1.00 29.99 188 GLY B N 1
ATOM 3218 C CA . GLY B 1 188 ? 7.200 18.104 42.373 1.00 29.62 188 GLY B CA 1
ATOM 3219 C C . GLY B 1 188 ? 5.931 18.164 43.174 1.00 28.93 188 GLY B C 1
ATOM 3220 O O . GLY B 1 188 ? 5.618 19.163 43.813 1.00 28.64 188 GLY B O 1
ATOM 3221 N N . TYR B 1 189 ? 5.205 17.058 43.151 1.00 29.10 189 TYR B N 1
ATOM 3222 C CA . TYR B 1 189 ? 3.918 16.992 43.823 1.00 29.01 189 TYR B CA 1
ATOM 3223 C C . TYR B 1 189 ? 4.091 17.119 45.329 1.00 29.55 189 TYR B C 1
ATOM 3224 O O . TYR B 1 189 ? 3.275 17.756 45.988 1.00 29.97 189 TYR B O 1
ATOM 3233 N N . ALA B 1 190 ? 5.189 16.558 45.839 1.00 29.59 190 ALA B N 1
ATOM 3234 C CA . ALA B 1 190 ? 5.550 16.607 47.249 1.00 29.81 190 ALA B CA 1
ATOM 3235 C C . ALA B 1 190 ? 6.010 17.964 47.756 1.00 30.28 190 ALA B C 1
ATOM 3236 O O . ALA B 1 190 ? 5.879 18.285 48.943 1.00 30.60 190 ALA B O 1
ATOM 3238 N N . ARG B 1 191 ? 6.594 18.764 46.879 1.00 30.38 191 ARG B N 1
ATOM 3239 C CA . ARG B 1 191 ? 6.929 20.102 47.275 1.00 30.56 191 ARG B CA 1
ATOM 3240 C C . ARG B 1 191 ? 5.664 20.941 47.263 1.00 30.63 191 ARG B C 1
ATOM 3241 O O . ARG B 1 191 ? 5.413 21.733 48.170 1.00 30.89 191 ARG B O 1
ATOM 3249 N N . SER B 1 192 ? 4.853 20.743 46.236 1.00 30.75 192 SER B N 1
ATOM 3250 C CA . SER B 1 192 ? 3.559 21.382 46.152 1.00 30.79 192 SER B CA 1
ATOM 3251 C C . SER B 1 192 ? 2.767 21.204 47.478 1.00 30.44 192 SER B C 1
ATOM 3252 O O . SER B 1 192 ? 2.220 22.159 48.033 1.00 30.64 192 SER B O 1
ATOM 3255 N N . LEU B 1 193 ? 2.771 19.996 48.006 1.00 29.89 193 LEU B N 1
ATOM 3256 C CA . LEU B 1 193 ? 2.125 19.711 49.277 1.00 30.23 193 LEU B CA 1
ATOM 3257 C C . LEU B 1 193 ? 2.773 20.336 50.530 1.00 30.58 193 LEU B C 1
ATOM 3258 O O . LEU B 1 193 ? 2.092 20.981 51.326 1.00 30.33 193 LEU B O 1
ATOM 3263 N N . LYS B 1 194 ? 4.075 20.118 50.701 1.00 30.91 194 LYS B N 1
ATOM 3264 C CA . LYS B 1 194 ? 4.808 20.635 51.845 1.00 31.29 194 LYS B CA 1
ATOM 3265 C C . LYS B 1 194 ? 4.569 22.136 51.992 1.00 31.66 194 LYS B C 1
ATOM 3266 O O . LYS B 1 194 ? 4.209 22.629 53.067 1.00 31.65 194 LYS B O 1
ATOM 3272 N N . GLU B 1 195 ? 4.769 22.861 50.898 1.00 31.75 195 GLU B N 1
ATOM 3273 C CA . GLU B 1 195 ? 4.622 24.302 50.924 1.00 32.12 195 GLU B CA 1
ATOM 3274 C C . GLU B 1 195 ? 3.198 24.670 50.529 1.00 32.24 195 GLU B C 1
ATOM 3275 O O . GLU B 1 195 ? 2.951 25.300 49.499 1.00 32.22 195 GLU B O 1
ATOM 3281 N N . LYS B 1 196 ? 2.268 24.222 51.365 1.00 32.54 196 LYS B N 1
ATOM 3282 C CA . LYS B 1 196 ? 0.847 24.452 51.203 1.00 32.67 196 LYS B CA 1
ATOM 3283 C C . LYS B 1 196 ? 0.198 24.163 52.554 1.00 32.62 196 LYS B C 1
ATOM 3284 O O . LYS B 1 196 ? -0.749 24.843 52.972 1.00 32.54 196 LYS B O 1
ATOM 3290 N N . PHE B 1 197 ? 0.722 23.157 53.243 1.00 32.58 197 PHE B N 1
ATOM 3291 C CA . PHE B 1 197 ? 0.023 22.617 54.393 1.00 33.02 197 PHE B CA 1
ATOM 3292 C C . PHE B 1 197 ? 0.870 22.361 55.593 1.00 33.33 197 PHE B C 1
ATOM 3293 O O . PHE B 1 197 ? 0.450 21.653 56.509 1.00 33.17 197 PHE B O 1
ATOM 3301 N N . LEU B 1 198 ? 2.046 23.013 55.594 1.00 33.76 198 LEU B N 1
ATOM 3302 C CA . LEU B 1 198 ? 3.216 22.715 56.418 1.00 33.65 198 LEU B CA 1
ATOM 3303 C C . LEU B 1 198 ? 4.234 23.852 56.262 1.00 34.17 198 LEU B C 1
ATOM 3304 O O . LEU B 1 198 ? 5.125 23.738 55.416 1.00 34.62 198 LEU B O 1
#

Sequence (395 aa):
MGEELNRLLDVLGNETRRRILFLLTKRPYFVSELSRELGVGQKAVLEHLRILEEAGLIESRVEKIPRGRPRKYYMIKKGLRLEILLTPTLFGSEMYEAKGVRKSPEYEQAKELIKSQEPINVKMRELAEFLHELNERIREIIEEKRELEEARILIETYIENTMRRLAEENRQIIEEIFRDIEKILPPGYARSLKEKFMGEELNRLLDVLGNETRRRILFLLTKRPYFVSELSRELGVGQKAVLEHLRILEEAGLIESRVEKIPRGRPRKYYMIKKGLRLEILLTPTLFGSEMYEAKGVRKSPEYEQAKELIKSQEPINVKMRELAEFLHELNERIREIIEEKRELEEARILIETYIENTMRRLAEENRQIIEEIFRDIEKILPPGYARSLKEKFL

InterPro domains:
  IPR001845 HTH ArsR-type DNA-binding domain [PF01022] (14-60)
  IPR001845 HTH ArsR-type DNA-binding domain [PS50987] (1-91)
  IPR001845 HTH ArsR-type DNA-binding domain [SM00418] (7-87)
  IPR011991 ArsR-like helix-turn-helix domain [cd00090] (9-86)
  IPR036388 Winged helix-like DNA-binding domain superfamily [G3DSA:1.10.10.10] (1-103)
  IPR036390 Winged helix DNA-binding domain superfamily [SSF46785] (1-186)
  IPR051081 HTH-type Metal-responsive Transcriptional Regulators [PTHR33154] (3-139)

Solvent-accessible surface area: 22323 Å² total; per-residue (Å²): 60,28,145,55,4,36,190,5,1,74,13,0,17,50,91,22,30,2,73,0,0,22,32,6,12,48,98,59,11,69,11,25,46,0,14,181,106,18,66,51,12,88,168,32,0,84,96,26,2,152,63,0,81,140,24,28,0,3,39,26,151,86,99,133,131,81,246,30,158,84,63,95,43,11,35,4,90,148,15,4,21,2,4,1,32,1,5,40,94,69,12,19,20,81,82,32,65,21,182,67,21,180,129,10,102,34,53,80,91,0,95,122,30,16,143,35,186,82,63,81,56,65,19,4,101,73,0,0,76,28,0,88,89,1,9,84,79,2,74,119,13,30,46,52,52,50,43,2,43,94,0,51,90,48,0,26,59,54,0,64,56,9,17,133,139,45,30,128,157,76,153,127,82,11,88,92,5,15,161,47,0,68,196,34,5,29,104,32,27,4,164,73,11,122,137,118,173,43,11,87,48,3,33,192,6,1,74,14,0,17,52,89,20,22,3,72,0,0,51,31,6,12,137,100,63,8,63,12,28,50,0,13,177,104,22,65,52,15,94,171,32,0,92,91,25,1,147,57,0,73,138,25,22,0,2,42,21,129,61,100,155,128,106,250,43,168,76,72,85,40,10,36,6,78,136,13,1,25,4,23,3,14,1,1,38,48,12,13,23,20,43,79,43,92,10,166,71,103,183,136,6,101,28,53,82,89,0,87,120,31,16,133,40,185,76,70,89,58,59,20,2,100,66,0,0,80,25,0,80,88,0,11,78,75,5,121,110,12,44,83,49,19,36,43,3,4,24,0,22,10,47,0,13,17,38,0,22,59,3,1,66,136,44,32,130,172,65,140,130,76,2,67,83,5,8,162,43,1,64,196,30,2,10,102,19,12,2,133,43,3,84,104,71,28,64